Protein AF-A0A0E3NUD3-F1 (afdb_monomer_lite)

Secondary structure (DSSP, 8-state):
---HHHHHHHHHHHHH-SSEEEE-TTSS-EEEEEE-SSEEEEGGGTT--EEETHHHHHHHHHHHHTTTEEE---TTS-BTTSTTSSTTSHHHHHHHHTT-PPTTPBPP--HHHHHHHHHHTTSEE--SSEEEEPPP-------------------------------------TTTHHHHHHHHHHHHHHHHHHHHHHHHHHHHHHHHHHHHHHHHHHHHHHHHHHHHHHHHHHHHHHHHHHHHHHHHHHHHHHHHHHHHHHHHHHHHHHHHHHHHHHHHHHHHHHHHHHHHHHHHHHHHHHHHHHHHHHHHHHHHHHHHHHHHHHHHHHHHHHHHHHHHHHHHHHHHHHHHHHHHHHHHHHHHHHHHHHHHHHHHHHHHHHHHHHHHHHHHHHHHHHHHHHHHHHHHHHHHHHHHHHHHHHHHHHHHHHHHHHHHHHHHHHHHHHHHHHHHHHHHHHHHHHHHHHHHHHHHHHHHHHHHHHHHHHHHHHHHHHHHHHHHHHHHHHHHHHHHHTTTHHHHHHHHHHHHHHHHHHHHHHHHHHHHHHHHHHHHHHHHHHHHHHHHHGGGSSSSSSSSS--------

Radius of gyration: 158.17 Å; chains: 1; bounding box: 233×62×520 Å

Sequence (585 aa):
MEDPVVAKIKKKFFREGNPAQISLMSGKRSFEARAEMDGIHVDNLRNQPFLPWKVFSEAVEVLKANDGQAKKGNAMNAKLGDPNLDLNTVEGHIAHRVYGCKIGDSVTKRITPIACILAWAELCENTRGQLTLCSEEEEEEELQSFETMSEIPEPFSGEEAKEKENLQINSLSLRLTSKDMELEALNKELAGKEEEIKRLDENLAGREAKISSLEEELSSRKEETELLGKQLSQGTEKIKTLEEELIDRKTKLEDLEKITSERDETITAFEEKFAEKDETIKTFEAKLAEKNETITAFEGKLTEKDETITAFEGKLTEKDETITVFEGKLAEKDETIKALEEKIAEKDETVKAFESRIAERARDISSFESELAGKDETIQGFESRIAEKNEEIKGLETRIVEKEEAIKVFETRMQENDSGTQALREELAGKDEEIKTLGEKFSAEENGIEKLEGLVATKEKDLQTLAEQVMAKDREVKKLEEKLTGKDRKLNAVELQFAAREEKVRMLEKKLEGRHEGEQTLTEQLGEKEELIKQLQATLASKEEEVSRLNDENRKYRRQQKMAADGLRQIEEQKTAKKKWWKVW

Structure (mmCIF, N/CA/C/O backbone):
data_AF-A0A0E3NUD3-F1
#
_entry.id   AF-A0A0E3NUD3-F1
#
loop_
_atom_site.group_PDB
_atom_site.id
_atom_site.type_symbol
_atom_site.label_atom_id
_atom_site.label_alt_id
_atom_site.label_comp_id
_atom_site.label_asym_id
_atom_site.label_entity_id
_atom_site.label_seq_id
_atom_site.pdbx_PDB_ins_code
_atom_site.Cartn_x
_atom_site.Cartn_y
_atom_site.Cartn_z
_atom_site.occupancy
_atom_site.B_iso_or_equiv
_atom_site.auth_seq_id
_atom_site.auth_comp_id
_atom_site.auth_asym_id
_atom_site.auth_atom_id
_atom_site.pdbx_PDB_model_num
ATOM 1 N N . MET A 1 1 ? -62.520 -9.577 67.065 1.00 57.69 1 MET A N 1
ATOM 2 C CA . MET A 1 1 ? -63.481 -8.496 66.761 1.00 57.69 1 MET A CA 1
ATOM 3 C C . MET A 1 1 ? -63.036 -7.889 65.441 1.00 57.69 1 MET A C 1
ATOM 5 O O . MET A 1 1 ? -61.832 -7.724 65.287 1.00 57.69 1 MET A O 1
ATOM 9 N N . GLU A 1 2 ? -63.927 -7.682 64.470 1.00 73.56 2 GLU A N 1
ATOM 10 C CA . GLU A 1 2 ? -63.535 -7.036 63.207 1.00 73.56 2 GLU A CA 1
ATOM 11 C C . GLU A 1 2 ? -63.398 -5.522 63.420 1.00 73.56 2 GLU A C 1
ATOM 13 O O . GLU A 1 2 ? -64.131 -4.935 64.214 1.00 73.56 2 GLU A O 1
ATOM 18 N N . ASP A 1 3 ? -62.429 -4.909 62.746 1.00 88.38 3 ASP A N 1
ATOM 19 C CA . ASP A 1 3 ? -62.178 -3.471 62.804 1.00 88.38 3 ASP A CA 1
ATOM 20 C C . ASP A 1 3 ? -63.381 -2.697 62.215 1.00 88.38 3 ASP A C 1
ATOM 22 O O . ASP A 1 3 ? -63.795 -2.995 61.089 1.00 88.38 3 ASP A O 1
ATOM 26 N N . PRO A 1 4 ? -63.955 -1.706 62.930 1.00 90.12 4 PRO A N 1
ATOM 27 C CA . PRO A 1 4 ? -65.146 -0.985 62.477 1.00 90.12 4 PRO A CA 1
ATOM 28 C C . PRO A 1 4 ? -64.924 -0.169 61.191 1.00 90.12 4 PRO A C 1
ATOM 30 O O . PRO A 1 4 ? -65.853 -0.021 60.394 1.00 90.12 4 PRO A O 1
ATOM 33 N N . VAL A 1 5 ? -63.703 0.319 60.946 1.00 93.06 5 VAL A N 1
ATOM 34 C CA . VAL A 1 5 ? -63.321 1.028 59.713 1.00 93.06 5 VAL A CA 1
ATOM 35 C C . VAL A 1 5 ? -63.339 0.051 58.540 1.00 93.06 5 VAL A C 1
ATOM 37 O O . VAL A 1 5 ? -63.976 0.304 57.514 1.00 93.06 5 VAL A O 1
ATOM 40 N N . VAL A 1 6 ? -62.702 -1.110 58.720 1.00 94.19 6 VAL A N 1
ATOM 41 C CA . VAL A 1 6 ? -62.663 -2.191 57.723 1.00 94.19 6 VAL A CA 1
ATOM 42 C C . VAL A 1 6 ? -64.067 -2.732 57.446 1.00 94.19 6 VAL A C 1
ATOM 44 O O . VAL A 1 6 ? -64.436 -2.901 56.283 1.00 94.19 6 VAL A O 1
ATOM 47 N N . ALA A 1 7 ? -64.885 -2.931 58.482 1.00 92.06 7 ALA A N 1
ATOM 48 C CA . ALA A 1 7 ? -66.268 -3.381 58.352 1.00 92.06 7 ALA A CA 1
ATOM 49 C C . ALA A 1 7 ? -67.132 -2.383 57.556 1.00 92.06 7 ALA A C 1
ATOM 51 O O . ALA A 1 7 ? -67.882 -2.800 56.669 1.00 92.06 7 ALA A O 1
ATOM 52 N N . LYS A 1 8 ? -66.998 -1.068 57.802 1.00 93.38 8 LYS A N 1
ATOM 53 C CA . LYS A 1 8 ? -67.714 -0.022 57.043 1.00 93.38 8 LYS A CA 1
ATOM 54 C C . LYS A 1 8 ? -67.298 -0.011 55.564 1.00 93.38 8 LYS A C 1
ATOM 56 O O . LYS A 1 8 ? -68.171 0.015 54.695 1.00 93.38 8 LYS A O 1
ATOM 61 N N . ILE A 1 9 ? -66.003 -0.161 55.260 1.00 95.38 9 ILE A N 1
ATOM 62 C CA . ILE A 1 9 ? -65.506 -0.258 53.873 1.00 95.38 9 ILE A CA 1
ATOM 63 C C . ILE A 1 9 ? -65.981 -1.555 53.190 1.00 95.38 9 ILE A C 1
ATOM 65 O O . ILE A 1 9 ? -66.504 -1.504 52.077 1.00 95.38 9 ILE A O 1
ATOM 69 N N . LYS A 1 10 ? -65.884 -2.721 53.842 1.00 94.75 10 LYS A N 1
ATOM 70 C CA . LYS A 1 10 ? -66.387 -3.996 53.288 1.00 94.75 10 LYS A CA 1
ATOM 71 C C . LYS A 1 10 ? -67.895 -3.952 53.018 1.00 94.75 10 LYS A C 1
ATOM 73 O O . LYS A 1 10 ? -68.338 -4.378 51.952 1.00 94.75 10 LYS A O 1
ATOM 78 N N . LYS A 1 11 ? -68.682 -3.372 53.934 1.00 93.31 11 LYS A N 1
ATOM 79 C CA . LYS A 1 11 ? -70.131 -3.156 53.768 1.00 93.31 11 LYS A CA 1
ATOM 80 C C . LYS A 1 11 ? -70.447 -2.246 52.573 1.00 93.31 11 LYS A C 1
ATOM 82 O O . LYS A 1 11 ? -71.434 -2.482 51.879 1.00 93.31 11 LYS A O 1
ATOM 87 N N . LYS A 1 12 ? -69.595 -1.253 52.294 1.00 93.50 12 LYS A N 1
ATOM 88 C CA . LYS A 1 12 ? -69.691 -0.379 51.116 1.00 93.50 12 LYS A CA 1
ATOM 89 C C . LYS A 1 12 ? -69.444 -1.147 49.806 1.00 93.50 12 LYS A C 1
ATOM 91 O O . LYS A 1 12 ? -70.295 -1.088 48.922 1.00 93.50 12 LYS A O 1
ATOM 96 N N . PHE A 1 13 ? -68.374 -1.946 49.712 1.00 95.88 13 PHE A N 1
ATOM 97 C CA . PHE A 1 13 ? -68.135 -2.842 48.560 1.00 95.88 13 PHE A CA 1
ATOM 98 C C . PHE A 1 13 ? -69.260 -3.870 48.361 1.00 95.88 13 PHE A C 1
ATOM 100 O O . PHE A 1 13 ? -69.668 -4.127 47.233 1.00 95.88 13 PHE A O 1
ATOM 107 N N . PHE A 1 14 ? -69.820 -4.422 49.440 1.00 91.69 14 PHE A N 1
ATOM 108 C CA . PHE A 1 14 ? -70.976 -5.321 49.348 1.00 91.69 14 PHE A CA 1
ATOM 109 C C . PHE A 1 14 ? -72.235 -4.620 48.799 1.00 91.69 14 PHE A C 1
ATOM 111 O O . PHE A 1 14 ? -73.015 -5.238 48.079 1.00 91.69 14 PHE A O 1
ATOM 118 N N . ARG A 1 15 ? -72.433 -3.330 49.115 1.00 91.44 15 ARG A N 1
ATOM 119 C CA . ARG A 1 15 ? -73.596 -2.533 48.682 1.00 91.44 15 ARG A CA 1
ATOM 120 C C . ARG A 1 15 ? -73.487 -2.020 47.242 1.00 91.44 15 ARG A C 1
ATOM 122 O O . ARG A 1 15 ? -74.500 -1.956 46.555 1.00 91.44 15 ARG A O 1
ATOM 129 N N . GLU A 1 16 ? -72.294 -1.610 46.812 1.00 91.56 16 GLU A N 1
ATOM 130 C CA . GLU A 1 16 ? -72.083 -0.884 45.543 1.00 91.56 16 GLU A CA 1
ATOM 131 C C . GLU A 1 16 ? -71.315 -1.685 44.476 1.00 91.56 16 GLU A C 1
ATOM 133 O O . GLU A 1 16 ? -71.239 -1.250 43.328 1.00 91.56 16 GLU A O 1
ATOM 138 N N . GLY A 1 17 ? -70.813 -2.875 44.819 1.00 89.62 17 GLY A N 1
ATOM 139 C CA . GLY A 1 17 ? -70.144 -3.798 43.902 1.00 89.62 17 GLY A CA 1
ATOM 140 C C . GLY A 1 17 ? -68.670 -4.023 44.241 1.00 89.62 17 GLY A C 1
ATOM 141 O O . GLY A 1 17 ? -68.003 -3.178 44.835 1.00 89.62 17 GLY A O 1
ATOM 142 N N . ASN A 1 18 ? -68.156 -5.189 43.849 1.00 93.69 18 ASN A N 1
ATOM 143 C CA . ASN A 1 18 ? -66.747 -5.546 43.972 1.00 93.69 18 ASN A CA 1
ATOM 144 C C . ASN A 1 18 ? -66.288 -6.258 42.680 1.00 93.69 18 ASN A C 1
ATOM 146 O O . ASN A 1 18 ? -66.744 -7.377 42.430 1.00 93.69 18 ASN A O 1
ATOM 150 N N . PRO A 1 19 ? -65.426 -5.646 41.846 1.00 94.69 19 PRO A N 1
ATOM 151 C CA . PRO A 1 19 ? -64.806 -4.333 42.031 1.00 94.69 19 PRO A CA 1
ATOM 152 C C . PRO A 1 19 ? -65.798 -3.155 41.972 1.00 94.69 19 PRO A C 1
ATOM 154 O O . PRO A 1 19 ? -66.868 -3.253 41.373 1.00 94.69 19 PRO A O 1
ATOM 157 N N . ALA A 1 20 ? -65.402 -2.029 42.567 1.00 94.81 20 ALA A N 1
ATOM 158 C CA . ALA A 1 20 ? -66.080 -0.737 42.502 1.00 94.81 20 ALA A CA 1
ATOM 159 C C . ALA A 1 20 ? -65.272 0.266 41.658 1.00 94.81 20 ALA A C 1
ATOM 161 O O . ALA A 1 20 ? -64.044 0.199 41.593 1.00 94.81 20 ALA A O 1
ATOM 162 N N . GLN A 1 21 ? -65.954 1.239 41.050 1.00 95.50 21 GLN A N 1
ATOM 163 C CA . GLN A 1 21 ? -65.328 2.377 40.367 1.00 95.50 21 GLN A CA 1
ATOM 164 C C . GLN A 1 21 ? -65.380 3.614 41.268 1.00 95.50 21 GLN A C 1
ATOM 166 O O . GLN A 1 21 ? -66.449 4.179 41.493 1.00 95.50 21 GLN A O 1
ATOM 171 N N . ILE A 1 22 ? -64.225 4.035 41.787 1.00 95.00 22 ILE A N 1
ATOM 172 C CA . ILE A 1 22 ? -64.128 5.111 42.782 1.00 95.00 22 ILE A CA 1
ATOM 173 C C . ILE A 1 22 ? -63.621 6.393 42.117 1.00 95.00 22 ILE A C 1
ATOM 175 O O . ILE A 1 22 ? -62.547 6.423 41.517 1.00 95.00 22 ILE A O 1
ATOM 179 N N . SER A 1 23 ? -64.391 7.474 42.230 1.00 91.62 23 SER A N 1
ATOM 180 C CA . SER A 1 23 ? -64.040 8.786 41.675 1.00 91.62 23 SER A CA 1
ATOM 181 C C . SER A 1 23 ? -62.886 9.456 42.427 1.00 91.62 23 SER A C 1
ATOM 183 O O . SER A 1 23 ? -62.874 9.532 43.654 1.00 91.62 23 SER A O 1
ATOM 185 N N . LEU A 1 24 ? -61.942 10.033 41.680 1.00 89.94 24 LEU A N 1
ATOM 186 C CA . LEU A 1 24 ? -60.956 10.978 42.211 1.00 89.94 24 LEU A CA 1
ATOM 187 C C . LEU A 1 24 ? -61.626 12.331 42.515 1.00 89.94 24 LEU A C 1
ATOM 189 O O . LEU A 1 24 ? -62.603 12.692 41.861 1.00 89.94 24 LEU A O 1
ATOM 193 N N . MET A 1 25 ? -61.050 13.127 43.431 1.00 80.00 25 MET A N 1
ATOM 194 C CA . MET A 1 25 ? -61.610 14.405 43.939 1.00 80.00 25 MET A CA 1
ATOM 195 C C . MET A 1 25 ? -62.167 15.389 42.886 1.00 80.00 25 MET A C 1
ATOM 197 O O . MET A 1 25 ? -62.992 16.228 43.222 1.00 80.00 25 MET A O 1
ATOM 201 N N . SER A 1 26 ? -61.711 15.349 41.629 1.00 72.69 26 SER A N 1
ATOM 202 C CA . SER A 1 26 ? -62.201 16.245 40.568 1.00 72.69 26 SER A CA 1
ATOM 203 C C . SER A 1 26 ? -63.418 15.719 39.793 1.00 72.69 26 SER A C 1
ATOM 205 O O . SER A 1 26 ? -63.821 16.358 38.820 1.00 72.69 26 SER A O 1
ATOM 207 N N . GLY A 1 27 ? -63.956 14.544 40.142 1.00 72.50 27 GLY A N 1
ATOM 208 C CA . GLY A 1 27 ? -65.127 13.900 39.523 1.00 72.50 27 GLY A CA 1
ATOM 209 C C . GLY A 1 27 ? -64.941 13.406 38.078 1.00 72.50 27 GLY A C 1
ATOM 210 O O . GLY A 1 27 ? -65.693 12.561 37.612 1.00 72.50 27 GLY A O 1
ATOM 211 N N . LYS A 1 28 ? -63.924 13.897 37.358 1.00 78.12 28 LYS A N 1
ATOM 212 C CA . LYS A 1 28 ? -63.705 13.641 35.919 1.00 78.12 28 LYS A CA 1
ATOM 213 C C . LYS A 1 28 ? -62.924 12.360 35.595 1.00 78.12 28 LYS A C 1
ATOM 215 O O . LYS A 1 28 ? -62.672 12.096 34.423 1.00 78.12 28 LYS A O 1
ATOM 220 N N . ARG A 1 29 ? -62.467 11.615 36.606 1.00 89.06 29 ARG A N 1
ATOM 221 C CA . ARG A 1 29 ? -61.714 10.355 36.471 1.00 89.06 29 ARG A CA 1
ATOM 222 C C . ARG A 1 29 ? -61.982 9.466 37.682 1.00 89.06 29 ARG A C 1
ATOM 224 O O . ARG A 1 29 ? -61.936 9.969 38.805 1.00 89.06 29 ARG A O 1
ATOM 231 N N . SER A 1 30 ? -62.180 8.177 37.451 1.00 93.62 30 SER A N 1
ATOM 232 C CA . SER A 1 30 ? -62.245 7.133 38.476 1.00 93.62 30 SER A CA 1
ATOM 233 C C . SER A 1 30 ? -61.013 6.219 38.428 1.00 93.62 30 SER A C 1
ATOM 235 O O . SER A 1 30 ? -60.127 6.408 37.590 1.00 93.62 30 SER A O 1
ATOM 237 N N . PHE A 1 31 ? -60.956 5.263 39.351 1.00 95.25 31 PHE A N 1
ATOM 238 C CA . PHE A 1 31 ? -60.055 4.112 39.357 1.00 95.25 31 PHE A CA 1
ATOM 239 C C . PHE A 1 31 ? -60.839 2.861 39.780 1.00 95.25 31 PHE A C 1
ATOM 241 O O . PHE A 1 31 ? -61.774 2.971 40.582 1.00 95.25 31 PHE A O 1
ATOM 248 N N . GLU A 1 32 ? -60.473 1.682 39.272 1.00 96.25 32 GLU A N 1
ATOM 249 C CA . GLU A 1 32 ? -61.000 0.423 39.805 1.00 96.25 32 GLU A CA 1
ATOM 250 C C . GLU A 1 32 ? -60.391 0.141 41.184 1.00 96.25 32 GLU A C 1
ATOM 252 O O . GLU A 1 32 ? -59.176 0.255 41.378 1.00 96.25 32 GLU A O 1
ATOM 257 N N . ALA A 1 33 ? -61.243 -0.254 42.130 1.00 96.81 33 ALA A N 1
ATOM 258 C CA . ALA A 1 33 ? -60.866 -0.780 43.432 1.00 96.81 33 ALA A CA 1
ATOM 259 C C . ALA A 1 33 ? -61.546 -2.136 43.667 1.00 96.81 33 ALA A C 1
ATOM 261 O O . ALA A 1 33 ? -62.741 -2.286 43.420 1.00 96.81 33 ALA A O 1
ATOM 262 N N . ARG A 1 34 ? -60.801 -3.119 44.170 1.00 97.19 34 ARG A N 1
ATOM 263 C CA . ARG A 1 34 ? -61.256 -4.495 44.401 1.00 97.19 34 ARG A CA 1
ATOM 264 C C . ARG A 1 34 ? -60.914 -4.916 45.822 1.00 97.19 34 ARG A C 1
ATOM 266 O O . ARG A 1 34 ? -59.741 -4.940 46.176 1.00 97.19 34 ARG A O 1
ATOM 273 N N . ALA A 1 35 ? -61.923 -5.216 46.630 1.00 96.25 35 ALA A N 1
ATOM 274 C CA . ALA A 1 35 ? -61.739 -5.682 47.999 1.00 96.25 35 ALA A CA 1
ATOM 275 C C . ALA A 1 35 ? -61.495 -7.194 48.030 1.00 96.25 35 ALA A C 1
ATOM 277 O O . ALA A 1 35 ? -62.265 -7.962 47.450 1.00 96.25 35 ALA A O 1
ATOM 278 N N . GLU A 1 36 ? -60.452 -7.615 48.737 1.00 95.94 36 GLU A N 1
ATOM 279 C CA . GLU A 1 36 ? -60.062 -9.016 48.905 1.00 95.94 36 GLU A CA 1
ATOM 280 C C . GLU A 1 36 ? -59.886 -9.344 50.403 1.00 95.94 36 GLU A C 1
ATOM 282 O O . GLU A 1 36 ? -60.276 -8.569 51.285 1.00 95.94 36 GLU A O 1
ATOM 287 N N . MET A 1 37 ? -59.392 -10.540 50.728 1.00 92.50 37 MET A N 1
ATOM 288 C CA . MET A 1 37 ? -59.372 -11.042 52.111 1.00 92.50 37 MET A CA 1
ATOM 289 C C . MET A 1 37 ? -58.476 -10.204 53.042 1.00 92.50 37 MET A C 1
ATOM 291 O O . MET A 1 37 ? -58.808 -9.999 54.210 1.00 92.50 37 MET A O 1
ATOM 295 N N . ASP A 1 38 ? -57.369 -9.696 52.510 1.00 93.44 38 ASP A N 1
ATOM 296 C CA . ASP A 1 38 ? -56.238 -9.072 53.204 1.00 93.44 38 ASP A CA 1
ATOM 297 C C . ASP A 1 38 ? -56.089 -7.559 52.935 1.00 93.44 38 ASP A C 1
ATOM 299 O O . ASP A 1 38 ? -55.482 -6.842 53.740 1.00 93.44 38 ASP A O 1
ATOM 303 N N . GLY A 1 39 ? -56.699 -7.042 51.866 1.00 96.00 39 GLY A N 1
ATOM 304 C CA . GLY A 1 39 ? -56.738 -5.612 51.569 1.00 96.00 39 GLY A CA 1
ATOM 305 C C . GLY A 1 39 ? -57.593 -5.241 50.359 1.00 96.00 39 GLY A C 1
ATOM 306 O O . GLY A 1 39 ? -58.588 -5.892 50.047 1.00 96.00 39 GLY A O 1
ATOM 307 N N . ILE A 1 40 ? -57.199 -4.161 49.682 1.00 97.38 40 ILE A N 1
ATOM 308 C CA . ILE A 1 40 ? -57.825 -3.653 48.458 1.00 97.38 40 ILE A CA 1
ATOM 309 C C . ILE A 1 40 ? -56.765 -3.527 47.359 1.00 97.38 40 ILE A C 1
ATOM 311 O O . ILE A 1 40 ? -55.733 -2.884 47.558 1.00 97.38 40 ILE A O 1
ATOM 315 N N . HIS A 1 41 ? -57.040 -4.080 46.180 1.00 97.38 41 HIS A N 1
ATOM 316 C CA . HIS A 1 41 ? -56.279 -3.822 44.956 1.00 97.38 41 HIS A CA 1
ATOM 317 C C . HIS A 1 41 ? -56.848 -2.608 44.206 1.00 97.38 41 HIS A C 1
ATOM 319 O O . HIS A 1 41 ? -58.061 -2.500 44.041 1.00 97.38 41 HIS A O 1
ATOM 325 N N . VAL A 1 42 ? -55.986 -1.704 43.728 1.00 96.38 42 VAL A N 1
ATOM 326 C CA . VAL A 1 42 ? -56.357 -0.511 42.944 1.00 96.38 42 VAL A CA 1
ATOM 327 C C . VAL A 1 42 ? -55.487 -0.342 41.697 1.00 96.38 42 VAL A C 1
ATOM 329 O O . VAL A 1 42 ? -54.270 -0.524 41.750 1.00 96.38 42 VAL A O 1
ATOM 332 N N . ASP A 1 43 ? -56.085 0.059 40.571 1.00 94.81 43 ASP A N 1
ATOM 333 C CA . ASP A 1 43 ? -55.356 0.175 39.294 1.00 94.81 43 ASP A CA 1
ATOM 334 C C . ASP A 1 43 ? -54.340 1.344 39.253 1.00 94.81 43 ASP A C 1
ATOM 336 O O . ASP A 1 43 ? -53.264 1.231 38.653 1.00 94.81 43 ASP A O 1
ATOM 340 N N . ASN A 1 44 ? -54.624 2.461 39.935 1.00 91.38 44 ASN A N 1
ATOM 341 C CA . ASN A 1 44 ? -53.874 3.705 39.724 1.00 91.38 44 ASN A CA 1
ATOM 342 C C . ASN A 1 44 ? -52.452 3.714 40.321 1.00 91.38 44 ASN A C 1
ATOM 344 O O . ASN A 1 44 ? -51.639 4.557 39.934 1.00 91.38 44 ASN A O 1
ATOM 348 N N . LEU A 1 45 ? -52.118 2.749 41.189 1.00 89.31 45 LEU A N 1
ATOM 349 C CA . LEU A 1 45 ? -50.785 2.603 41.797 1.00 89.31 45 LEU A CA 1
ATOM 350 C C . LEU A 1 45 ? -49.784 1.806 40.937 1.00 89.31 45 LEU A C 1
ATOM 352 O O . LEU A 1 45 ? -48.633 1.627 41.345 1.00 89.31 45 LEU A O 1
ATOM 356 N N . ARG A 1 46 ? -50.183 1.363 39.734 1.00 82.44 46 ARG A N 1
ATOM 357 C CA . ARG A 1 46 ? -49.338 0.668 38.742 1.00 82.44 46 ARG A CA 1
ATOM 358 C C . ARG A 1 46 ? -48.593 -0.550 39.307 1.00 82.44 46 ARG A C 1
ATOM 360 O O . ARG A 1 46 ? -49.146 -1.639 39.358 1.00 82.44 46 ARG A O 1
ATOM 367 N N . ASN A 1 47 ? -47.335 -0.369 39.711 1.00 83.06 47 ASN A N 1
ATOM 368 C CA . ASN A 1 47 ? -46.416 -1.443 40.089 1.00 83.06 47 ASN A CA 1
ATOM 369 C C . ASN A 1 47 ? -46.661 -1.966 41.516 1.00 83.06 47 ASN A C 1
ATOM 371 O O . ASN A 1 47 ? -46.076 -2.974 41.899 1.00 83.06 47 ASN A O 1
ATOM 375 N N . GLN A 1 48 ? -47.475 -1.272 42.321 1.00 88.25 48 GLN A N 1
ATOM 376 C CA . GLN A 1 48 ? -47.811 -1.662 43.695 1.00 88.25 48 GLN A CA 1
ATOM 377 C C . GLN A 1 48 ? -49.314 -1.440 43.962 1.00 88.25 48 GLN A C 1
ATOM 379 O O . GLN A 1 48 ? -49.672 -0.537 44.717 1.00 88.25 48 GLN A O 1
ATOM 384 N N . PRO A 1 49 ? -50.206 -2.229 43.330 1.00 93.56 49 PRO A N 1
ATOM 385 C CA . PRO A 1 49 ? -51.655 -2.015 43.377 1.00 93.56 49 PRO A CA 1
ATOM 386 C C . PRO A 1 49 ? -52.302 -2.309 44.739 1.00 93.56 49 PRO A C 1
ATOM 388 O O . PRO A 1 49 ? -53.461 -1.968 44.930 1.00 93.56 49 PRO A O 1
ATOM 391 N N . PHE A 1 50 ? -51.604 -2.962 45.670 1.00 96.69 50 PHE A N 1
ATOM 392 C CA . PHE A 1 50 ? -52.196 -3.499 46.897 1.00 96.69 50 PHE A CA 1
ATOM 393 C C . PHE A 1 50 ? -52.111 -2.548 48.105 1.00 96.69 50 PHE A C 1
ATOM 395 O O . PHE A 1 50 ? -51.045 -2.018 48.435 1.00 96.69 50 PHE A O 1
ATOM 402 N N . LEU A 1 51 ? -53.238 -2.392 48.802 1.00 96.56 51 LEU A N 1
ATOM 403 C CA . LEU A 1 51 ? -53.408 -1.632 50.040 1.00 96.56 51 LEU A CA 1
ATOM 404 C C . LEU A 1 51 ? -53.970 -2.564 51.137 1.00 96.56 51 LEU A C 1
ATOM 406 O O . LEU A 1 51 ? -55.176 -2.817 51.133 1.00 96.56 51 LEU A O 1
ATOM 410 N N . PRO A 1 52 ? -53.145 -3.076 52.075 1.00 97.19 52 PRO A N 1
ATOM 411 C CA . PRO A 1 52 ? -53.611 -3.915 53.186 1.00 97.19 52 PRO A CA 1
ATOM 412 C C . PRO A 1 52 ? -54.725 -3.247 54.003 1.00 97.19 52 PRO A C 1
ATOM 414 O O . PRO A 1 52 ? -54.698 -2.030 54.181 1.00 97.19 52 PRO A O 1
ATOM 417 N N . TRP A 1 53 ? -55.643 -4.018 54.599 1.00 96.56 53 TRP A N 1
ATOM 418 C CA . TRP A 1 53 ? -56.745 -3.458 55.406 1.00 96.56 53 TRP A CA 1
ATOM 419 C C . TRP A 1 53 ? -56.274 -2.477 56.500 1.00 96.56 53 TRP A C 1
ATOM 421 O O . TRP A 1 53 ? -56.889 -1.426 56.681 1.00 96.56 53 TRP A O 1
ATOM 431 N N . LYS A 1 54 ? -55.121 -2.755 57.134 1.00 95.94 54 LYS A N 1
ATOM 432 C CA . LYS A 1 54 ? -54.486 -1.903 58.162 1.00 95.94 54 LYS A CA 1
ATOM 433 C C . LYS A 1 54 ? -54.210 -0.460 57.698 1.00 95.94 54 LYS A C 1
ATOM 435 O O . LYS A 1 54 ? -54.153 0.449 58.523 1.00 95.94 54 LYS A O 1
ATOM 440 N N . VAL A 1 55 ? -54.051 -0.231 56.389 1.00 97.06 55 VAL A N 1
ATOM 441 C CA . VAL A 1 55 ? -53.864 1.110 55.803 1.00 97.06 55 VAL A CA 1
ATOM 442 C C . VAL A 1 55 ? -55.021 2.037 56.166 1.00 97.06 55 VAL A C 1
ATOM 444 O O . VAL A 1 55 ? -54.792 3.201 56.476 1.00 97.06 55 VAL A O 1
ATOM 447 N N . PHE A 1 56 ? -56.252 1.527 56.145 1.00 96.75 56 PHE A N 1
ATOM 448 C CA . PHE A 1 56 ? -57.454 2.321 56.392 1.00 96.75 56 PHE A CA 1
ATOM 449 C C . PHE A 1 56 ? -57.696 2.532 57.888 1.00 96.75 56 PHE A C 1
ATOM 451 O O . PHE A 1 56 ? -58.082 3.628 58.286 1.00 96.75 56 PHE A O 1
ATOM 458 N N . SER A 1 57 ? -57.380 1.527 58.710 1.00 95.44 57 SER A N 1
ATOM 459 C CA . SER A 1 57 ? -57.359 1.615 60.174 1.00 95.44 57 SER A CA 1
ATOM 460 C C . SER A 1 57 ? -56.440 2.742 60.650 1.00 95.44 57 SER A C 1
ATOM 462 O O . SER A 1 57 ? -56.901 3.712 61.246 1.00 95.44 57 SER A O 1
ATOM 464 N N . GLU A 1 58 ? -55.149 2.678 60.300 1.00 96.12 58 GLU A N 1
ATOM 465 C CA . GLU A 1 58 ? -54.148 3.656 60.749 1.00 96.12 58 GLU A CA 1
ATOM 466 C C . GLU A 1 58 ? -54.381 5.046 60.119 1.00 96.12 58 GLU A C 1
ATOM 468 O O . GLU A 1 58 ? -54.050 6.056 60.735 1.00 96.12 58 GLU A O 1
ATOM 473 N N . ALA A 1 59 ? -55.020 5.130 58.940 1.00 95.25 59 ALA A N 1
ATOM 474 C CA . ALA A 1 59 ? -55.473 6.400 58.359 1.00 95.25 59 ALA A CA 1
ATOM 475 C C . ALA A 1 59 ? -56.576 7.087 59.184 1.00 95.25 59 ALA A C 1
ATOM 477 O O . ALA A 1 59 ? -56.612 8.314 59.258 1.00 95.25 59 ALA A O 1
ATOM 478 N N . VAL A 1 60 ? -57.475 6.313 59.802 1.00 94.62 60 VAL A N 1
ATOM 479 C CA . VAL A 1 60 ? -58.509 6.839 60.708 1.00 94.62 60 VAL A CA 1
ATOM 480 C C . VAL A 1 60 ? -57.943 7.084 62.110 1.00 94.62 60 VAL A C 1
ATOM 482 O O . VAL A 1 60 ? -58.346 8.051 62.752 1.00 94.62 60 VAL A O 1
ATOM 485 N N . GLU A 1 61 ? -56.972 6.293 62.576 1.00 94.38 61 GLU A N 1
ATOM 486 C CA . GLU A 1 61 ? -56.271 6.553 63.845 1.00 94.38 61 GLU A CA 1
ATOM 487 C C . GLU A 1 61 ? -55.504 7.882 63.821 1.00 94.38 61 GLU A C 1
ATOM 489 O O . GLU A 1 61 ? -55.689 8.689 64.729 1.00 94.38 61 GLU A O 1
ATOM 494 N N . VAL A 1 62 ? -54.718 8.171 62.773 1.00 94.44 62 VAL A N 1
ATOM 495 C CA . VAL A 1 62 ? -54.017 9.469 62.661 1.00 94.44 62 VAL A CA 1
ATOM 496 C C . VAL A 1 62 ? -54.983 10.643 62.490 1.00 94.44 62 VAL A C 1
ATOM 498 O O . VAL A 1 62 ? -54.682 11.748 62.931 1.00 94.44 62 VAL A O 1
ATOM 501 N N . LEU A 1 63 ? -56.172 10.423 61.921 1.00 93.62 63 LEU A N 1
ATOM 502 C CA . LEU A 1 63 ? -57.224 11.438 61.927 1.00 93.62 63 LEU A CA 1
ATOM 503 C C . LEU A 1 63 ? -57.766 11.680 63.342 1.00 93.62 63 LEU A C 1
ATOM 505 O O . LEU A 1 63 ? -57.833 12.828 63.770 1.00 93.62 63 LEU A O 1
ATOM 509 N N . LYS A 1 64 ? -58.086 10.623 64.098 1.00 92.62 64 LYS A N 1
ATOM 510 C CA . LYS A 1 64 ? -58.542 10.735 65.497 1.00 92.62 64 LYS A CA 1
ATOM 511 C C . LYS A 1 64 ? -57.489 11.355 66.422 1.00 92.62 64 LYS A C 1
ATOM 513 O O . LYS A 1 64 ? -57.855 12.088 67.330 1.00 92.62 64 LYS A O 1
ATOM 518 N N . ALA A 1 65 ? -56.206 11.088 66.182 1.00 92.06 65 ALA A N 1
ATOM 519 C CA . ALA A 1 65 ? -55.093 11.636 66.960 1.00 92.06 65 ALA A CA 1
ATOM 520 C C . ALA A 1 65 ? -54.811 13.129 66.691 1.00 92.06 65 ALA A C 1
ATOM 522 O O . ALA A 1 65 ? -54.124 13.759 67.489 1.00 92.06 65 ALA A O 1
ATOM 523 N N . ASN A 1 66 ? -55.325 13.687 65.589 1.00 91.69 66 ASN A N 1
ATOM 524 C CA . ASN A 1 66 ? -55.186 15.098 65.215 1.00 91.69 66 ASN A CA 1
ATOM 525 C C . ASN A 1 66 ? -56.563 15.796 65.208 1.00 91.69 66 ASN A C 1
ATOM 527 O O . ASN A 1 66 ? -56.967 16.374 64.202 1.00 91.69 66 ASN A O 1
ATOM 531 N N . ASP A 1 67 ? -57.327 15.675 66.299 1.00 90.12 67 ASP A N 1
ATOM 532 C CA . ASP A 1 67 ? -58.635 16.332 66.495 1.00 90.12 67 ASP A CA 1
ATOM 533 C C . ASP A 1 67 ? -59.642 16.115 65.340 1.00 90.12 67 ASP A C 1
ATOM 535 O O . ASP A 1 67 ? -60.444 16.977 64.982 1.00 90.12 67 ASP A O 1
ATOM 539 N N . GLY A 1 68 ? -59.580 14.935 64.715 1.00 89.12 68 GLY A N 1
ATOM 540 C CA . GLY A 1 68 ? -60.417 14.541 63.584 1.00 89.12 68 GLY A CA 1
ATOM 541 C C . GLY A 1 68 ? -59.921 14.994 62.206 1.00 89.12 68 GLY A C 1
ATOM 542 O O . GLY A 1 68 ? -60.568 14.649 61.215 1.00 89.12 68 GLY A O 1
ATOM 543 N N . GLN A 1 69 ? -58.805 15.728 62.092 1.00 93.06 69 GLN A N 1
ATOM 544 C CA . GLN A 1 69 ? -58.327 16.285 60.818 1.00 93.06 69 GLN A CA 1
ATOM 545 C C . GLN A 1 69 ? -56.815 16.143 60.601 1.00 93.06 69 GLN A C 1
ATOM 547 O O . GLN A 1 69 ? -56.003 16.584 61.404 1.00 93.06 69 GLN A O 1
ATOM 552 N N . ALA A 1 70 ? -56.405 15.634 59.437 1.00 95.12 70 ALA A N 1
ATOM 553 C CA . ALA A 1 70 ? -54.992 15.418 59.123 1.00 95.12 70 ALA A CA 1
ATOM 554 C C . ALA A 1 70 ? -54.650 15.835 57.689 1.00 95.12 70 ALA A C 1
ATOM 556 O O . ALA A 1 70 ? -55.395 15.583 56.734 1.00 95.12 70 ALA A O 1
ATOM 557 N N . LYS A 1 71 ? -53.479 16.459 57.512 1.00 95.12 71 LYS A N 1
ATOM 558 C CA . LYS A 1 71 ? -52.914 16.725 56.181 1.00 95.12 71 LYS A CA 1
ATOM 559 C C . LYS A 1 71 ? -52.678 15.396 55.466 1.00 95.12 71 LYS A C 1
ATOM 561 O O . LYS A 1 71 ? -52.173 14.447 56.054 1.00 95.12 71 LYS A O 1
ATOM 566 N N . LYS A 1 72 ? -52.939 15.348 54.162 1.00 94.75 72 LYS A N 1
ATOM 567 C CA . LYS A 1 72 ? -52.712 14.146 53.343 1.00 94.75 72 LYS A CA 1
ATOM 568 C C . LYS A 1 72 ? -51.255 13.688 53.326 1.00 94.75 72 LYS A C 1
ATOM 570 O O . LYS A 1 72 ? -51.008 12.491 53.328 1.00 94.75 72 LYS A O 1
ATOM 575 N N . GLY A 1 73 ? -50.313 14.625 53.351 1.00 91.44 73 GLY A N 1
ATOM 576 C CA . GLY A 1 73 ? -48.907 14.355 53.056 1.00 91.44 73 GLY A CA 1
ATOM 577 C C . GLY A 1 73 ? -48.609 14.478 51.559 1.00 91.44 73 GLY A C 1
ATOM 578 O O . GLY A 1 73 ? -49.525 14.543 50.733 1.00 91.44 73 GLY A O 1
ATOM 579 N N . ASN A 1 74 ? -47.328 14.591 51.211 1.00 91.69 74 ASN A N 1
ATOM 580 C CA . ASN A 1 74 ? -46.872 14.737 49.830 1.00 91.69 74 ASN A CA 1
ATOM 581 C C . ASN A 1 74 ? -45.519 14.048 49.588 1.00 91.69 74 ASN A C 1
ATOM 583 O O . ASN A 1 74 ? -44.479 14.707 49.514 1.00 91.69 74 ASN A O 1
ATOM 587 N N . ALA A 1 75 ? -45.536 12.733 49.361 1.00 89.25 75 ALA A N 1
ATOM 588 C CA . ALA A 1 75 ? -44.358 11.938 49.001 1.00 89.25 75 ALA A CA 1
ATOM 589 C C . ALA A 1 75 ? -43.766 12.229 47.597 1.00 89.25 75 ALA A C 1
ATOM 591 O O . ALA A 1 75 ? -43.129 11.367 46.991 1.00 89.25 75 ALA A O 1
ATOM 592 N N . MET A 1 76 ? -43.994 13.414 47.012 1.00 85.81 76 MET A N 1
ATOM 593 C CA . MET A 1 76 ? -43.416 13.791 45.716 1.00 85.81 76 MET A CA 1
ATOM 594 C C . MET A 1 76 ? -42.018 14.383 45.810 1.00 85.81 76 MET A C 1
ATOM 596 O O . MET A 1 76 ? -41.155 13.949 45.053 1.00 85.81 76 MET A O 1
ATOM 600 N N . ASN A 1 77 ? -41.821 15.333 46.724 1.00 77.69 77 ASN A N 1
ATOM 601 C CA . ASN A 1 77 ? -40.599 16.134 46.852 1.00 77.69 77 ASN A CA 1
ATOM 602 C C . ASN A 1 77 ? -40.124 16.191 48.319 1.00 77.69 77 ASN A C 1
ATOM 604 O O . ASN A 1 77 ? -39.539 17.187 48.734 1.00 77.69 77 ASN A O 1
ATOM 608 N N . ALA A 1 78 ? -40.461 15.172 49.113 1.00 89.50 78 ALA A N 1
ATOM 609 C CA . ALA A 1 78 ? -40.248 15.127 50.556 1.00 89.50 78 ALA A CA 1
ATOM 610 C C . ALA A 1 78 ? -39.898 13.704 51.018 1.00 89.50 78 ALA A C 1
ATOM 612 O O . ALA A 1 78 ? -40.366 12.719 50.437 1.00 89.50 78 ALA A O 1
ATOM 613 N N . LYS A 1 79 ? -39.091 13.621 52.075 1.00 95.19 79 LYS A N 1
ATOM 614 C CA . LYS A 1 79 ? -38.780 12.418 52.852 1.00 95.19 79 LYS A CA 1
ATOM 615 C C . LYS A 1 79 ? -39.666 12.360 54.098 1.00 95.19 79 LYS A C 1
ATOM 617 O O . LYS A 1 79 ? -40.216 13.370 54.537 1.00 95.19 79 LYS A O 1
ATOM 622 N N . LEU A 1 80 ? -39.819 11.168 54.669 1.00 95.12 80 LEU A N 1
ATOM 623 C CA . LEU A 1 80 ? -40.605 10.970 55.886 1.00 95.12 80 LEU A CA 1
ATOM 624 C C . LEU A 1 80 ? -40.022 11.811 57.034 1.00 95.12 80 LEU A C 1
ATOM 626 O O . LEU A 1 80 ? -38.850 11.657 57.372 1.00 95.12 80 LEU A O 1
ATOM 630 N N . GLY A 1 81 ? -40.831 12.696 57.620 1.00 91.75 81 GLY A N 1
ATOM 631 C CA . GLY A 1 81 ? -40.410 13.658 58.647 1.00 91.75 81 GLY A CA 1
ATOM 632 C C . GLY A 1 81 ? -40.237 15.106 58.164 1.00 91.75 81 GLY A C 1
ATOM 633 O O . GLY A 1 81 ? -40.134 15.995 59.005 1.00 91.75 81 GLY A O 1
ATOM 634 N N . ASP A 1 82 ? -40.257 15.377 56.854 1.00 94.88 82 ASP A N 1
ATOM 635 C CA . ASP A 1 82 ? -40.304 16.757 56.342 1.00 94.88 82 ASP A CA 1
ATOM 636 C C . ASP A 1 82 ? -41.659 17.429 56.679 1.00 94.88 82 ASP A C 1
ATOM 638 O O . ASP A 1 82 ? -42.672 16.734 56.725 1.00 94.88 82 ASP A O 1
ATOM 642 N N . PRO A 1 83 ? -41.773 18.773 56.788 1.00 92.19 83 PRO A N 1
ATOM 643 C CA . PRO A 1 83 ? -43.010 19.473 57.212 1.00 92.19 83 PRO A CA 1
ATOM 644 C C . PRO A 1 83 ? -44.270 19.322 56.325 1.00 92.19 83 PRO A C 1
ATOM 646 O O . PRO A 1 83 ? -45.307 19.942 56.585 1.00 92.19 83 PRO A O 1
ATOM 649 N N . ASN A 1 84 ? -44.177 18.556 55.234 1.00 90.62 84 ASN A N 1
ATOM 650 C CA . ASN A 1 84 ? -45.289 18.179 54.352 1.00 90.62 84 ASN A CA 1
ATOM 651 C C . ASN A 1 84 ? -45.444 16.649 54.208 1.00 90.62 84 ASN A C 1
ATOM 653 O O . ASN A 1 84 ? -46.213 16.192 53.363 1.00 90.62 84 ASN A O 1
ATOM 657 N N . LEU A 1 85 ? -44.706 15.867 55.000 1.00 95.25 85 LEU A N 1
ATOM 658 C CA . LEU A 1 85 ? -44.725 14.403 55.062 1.00 95.25 85 LEU A CA 1
ATOM 659 C C . LEU A 1 85 ? -44.246 13.919 56.450 1.00 95.25 85 LEU A C 1
ATOM 661 O O . LEU A 1 85 ? -43.506 12.945 56.574 1.00 95.25 85 LEU A O 1
ATOM 665 N N . ASP A 1 86 ? -44.620 14.641 57.504 1.00 94.69 86 ASP A N 1
ATOM 666 C CA . ASP A 1 86 ? -44.340 14.268 58.889 1.00 94.69 86 ASP A CA 1
ATOM 667 C C . ASP A 1 86 ? -45.282 13.145 59.372 1.00 94.69 86 ASP A C 1
ATOM 669 O O . ASP A 1 86 ? -46.194 12.716 58.654 1.00 94.69 86 ASP A O 1
ATOM 673 N N . LEU A 1 87 ? -45.057 12.652 60.593 1.00 94.44 87 LEU A N 1
ATOM 674 C CA . LEU A 1 87 ? -45.847 11.568 61.193 1.00 94.44 87 LEU A CA 1
ATOM 675 C C . LEU A 1 87 ? -47.295 11.967 61.538 1.00 94.44 87 LEU A C 1
ATOM 677 O O . LEU A 1 87 ? -48.098 11.084 61.809 1.00 94.44 87 LEU A O 1
ATOM 681 N N . ASN A 1 88 ? -47.649 13.254 61.476 1.00 94.00 88 ASN A N 1
ATOM 682 C CA . ASN A 1 88 ? -49.025 13.732 61.634 1.00 94.00 88 ASN A CA 1
ATOM 683 C C . ASN A 1 88 ? -49.739 13.852 60.271 1.00 94.00 88 ASN A C 1
ATOM 685 O O . ASN A 1 88 ? -50.944 14.104 60.207 1.00 94.00 88 ASN A O 1
ATOM 689 N N . THR A 1 89 ? -49.020 13.661 59.157 1.00 96.25 89 THR A N 1
ATOM 690 C CA . THR A 1 89 ? -49.631 13.496 57.834 1.00 96.25 89 THR A CA 1
ATOM 691 C C . THR A 1 89 ? -50.102 12.061 57.613 1.00 96.25 89 THR A C 1
ATOM 693 O O . THR A 1 89 ? -49.434 11.108 58.008 1.00 96.25 89 THR A O 1
ATOM 696 N N . VAL A 1 90 ? -51.223 11.890 56.909 1.00 95.38 90 VAL A N 1
ATOM 697 C CA . VAL A 1 90 ? -51.815 10.569 56.638 1.00 95.38 90 VAL A CA 1
ATOM 698 C C . VAL A 1 90 ? -50.846 9.666 55.859 1.00 95.38 90 VAL A C 1
ATOM 700 O O . VAL A 1 90 ? -50.637 8.517 56.239 1.00 95.38 90 VAL A O 1
ATOM 703 N N . GLU A 1 91 ? -50.197 10.175 54.805 1.00 95.12 91 GLU A N 1
ATOM 704 C CA . GLU A 1 91 ? -49.203 9.412 54.033 1.00 95.12 91 GLU A CA 1
ATOM 705 C C . GLU A 1 91 ? -47.945 9.084 54.855 1.00 95.12 91 GLU A C 1
ATOM 707 O O . GLU A 1 91 ? -47.412 7.983 54.722 1.00 95.12 91 GLU A O 1
ATOM 712 N N . GLY A 1 92 ? -47.498 9.989 55.736 1.00 95.56 92 GLY A N 1
ATOM 713 C CA . GLY A 1 92 ? -46.332 9.777 56.598 1.00 95.56 92 GLY A CA 1
ATOM 714 C C . GLY A 1 92 ? -46.578 8.762 57.718 1.00 95.56 92 GLY A C 1
ATOM 715 O O . GLY A 1 92 ? -45.796 7.823 57.881 1.00 95.56 92 GLY A O 1
ATOM 716 N N . HIS A 1 93 ? -47.699 8.882 58.436 1.00 96.31 93 HIS A N 1
ATOM 717 C CA . HIS A 1 93 ? -48.115 7.925 59.470 1.00 96.31 93 HIS A CA 1
ATOM 718 C C . HIS A 1 93 ? -48.250 6.511 58.904 1.00 96.31 93 HIS A C 1
ATOM 720 O O . HIS A 1 93 ? -47.661 5.570 59.432 1.00 96.31 93 HIS A O 1
ATOM 726 N N . ILE A 1 94 ? -48.949 6.358 57.773 1.00 96.88 94 ILE A N 1
ATOM 727 C CA . ILE A 1 94 ? -49.130 5.062 57.101 1.00 96.88 94 ILE A CA 1
ATOM 728 C C . ILE A 1 94 ? -47.785 4.494 56.623 1.00 96.88 94 ILE A C 1
ATOM 730 O O . ILE A 1 94 ? -47.532 3.297 56.792 1.00 96.88 94 ILE A O 1
ATOM 734 N N . ALA A 1 95 ? -46.900 5.326 56.061 1.00 95.62 95 ALA A N 1
ATOM 735 C CA . ALA A 1 95 ? -45.561 4.896 55.659 1.00 95.62 95 ALA A CA 1
ATOM 736 C C . ALA A 1 95 ? -44.763 4.330 56.841 1.00 95.62 95 ALA A C 1
ATOM 738 O O . ALA A 1 95 ? -44.158 3.265 56.717 1.00 95.62 95 ALA A O 1
ATOM 739 N N . HIS A 1 96 ? -44.819 4.989 57.999 1.00 96.38 96 HIS A N 1
ATOM 740 C CA . HIS A 1 96 ? -44.147 4.529 59.210 1.00 96.38 96 HIS A CA 1
ATOM 741 C C . HIS A 1 96 ? -44.788 3.257 59.797 1.00 96.38 96 HIS A C 1
ATOM 743 O O . HIS A 1 96 ? -44.113 2.255 60.029 1.00 96.38 96 HIS A O 1
ATOM 749 N N . ARG A 1 97 ? -46.109 3.277 60.006 1.00 95.56 97 ARG A N 1
ATOM 750 C CA . ARG A 1 97 ? -46.850 2.316 60.846 1.00 95.56 97 ARG A CA 1
ATOM 751 C C . ARG A 1 97 ? -47.366 1.077 60.117 1.00 95.56 97 ARG A C 1
ATOM 753 O O . ARG A 1 97 ? -47.664 0.063 60.755 1.00 95.56 97 ARG A O 1
ATOM 760 N N . VAL A 1 98 ? -47.503 1.149 58.794 1.00 95.44 98 VAL A N 1
ATOM 761 C CA . VAL A 1 98 ? -47.966 0.031 57.951 1.00 95.44 98 VAL A CA 1
ATOM 762 C C . VAL A 1 98 ? -46.850 -0.485 57.046 1.00 95.44 98 VAL A C 1
ATOM 764 O O . VAL A 1 98 ? -46.802 -1.681 56.776 1.00 95.44 98 VAL A O 1
ATOM 767 N N . TYR A 1 99 ? -45.932 0.387 56.616 1.00 94.50 99 TYR A N 1
ATOM 768 C CA . TYR A 1 99 ? -44.870 0.036 55.666 1.00 94.50 99 TYR A CA 1
ATOM 769 C C . TYR A 1 99 ? -43.438 0.132 56.228 1.00 94.50 99 TYR A C 1
ATOM 771 O O . TYR A 1 99 ? -42.490 -0.155 55.502 1.00 94.50 99 TYR A O 1
ATOM 779 N N . GLY A 1 100 ? -43.267 0.469 57.513 1.00 94.44 100 GLY A N 1
ATOM 780 C CA . GLY A 1 100 ? -41.986 0.384 58.225 1.00 94.44 100 GLY A CA 1
ATOM 781 C C . GLY A 1 100 ? -40.944 1.451 57.870 1.00 94.44 100 GLY A C 1
ATOM 782 O O . GLY A 1 100 ? -39.789 1.318 58.277 1.00 94.44 100 GLY A O 1
ATOM 783 N N . CYS A 1 101 ? -41.317 2.499 57.128 1.00 94.06 101 CYS A N 1
ATOM 784 C CA . CYS A 1 101 ? -40.405 3.582 56.759 1.00 94.06 101 CYS A CA 1
ATOM 785 C C . CYS A 1 101 ? -39.899 4.342 57.999 1.00 94.06 101 CYS A C 1
ATOM 787 O O . CYS A 1 101 ? -40.643 4.593 58.953 1.00 94.06 101 CYS A O 1
ATOM 789 N N . LYS A 1 102 ? -38.631 4.750 57.970 1.00 95.81 102 LYS A N 1
ATOM 790 C CA . LYS A 1 102 ? -37.957 5.544 59.005 1.00 95.81 102 LYS A CA 1
ATOM 791 C C . LYS A 1 102 ? -37.897 7.019 58.604 1.00 95.81 102 LYS A C 1
ATOM 793 O O . LYS A 1 102 ? -38.010 7.371 57.432 1.00 95.81 102 LYS A O 1
ATOM 798 N N . ILE A 1 103 ? -37.700 7.897 59.587 1.00 94.50 103 ILE A N 1
ATOM 799 C CA . ILE A 1 103 ? -37.489 9.328 59.332 1.00 94.50 103 ILE A CA 1
ATOM 800 C C . ILE A 1 103 ? -36.255 9.493 58.430 1.00 94.50 103 ILE A C 1
ATOM 802 O O . ILE A 1 103 ? -35.193 8.945 58.719 1.00 94.50 103 ILE A O 1
ATOM 806 N N . GLY A 1 104 ? -36.416 10.222 57.325 1.00 93.56 104 GLY A N 1
ATOM 807 C CA . GLY A 1 104 ? -35.429 10.358 56.254 1.00 93.56 104 GLY A CA 1
ATOM 808 C C . GLY A 1 104 ? -35.646 9.443 55.039 1.00 93.56 104 GLY A C 1
ATOM 809 O O . GLY A 1 104 ? -35.010 9.679 54.008 1.00 93.56 104 GLY A O 1
ATOM 810 N N . ASP A 1 105 ? -36.545 8.455 55.089 1.00 95.31 105 ASP A N 1
ATOM 811 C CA . ASP A 1 105 ? -36.818 7.562 53.951 1.00 95.31 105 ASP A CA 1
ATOM 812 C C . ASP A 1 105 ? -37.689 8.217 52.865 1.00 95.31 105 ASP A C 1
ATOM 814 O O . ASP A 1 105 ? -38.496 9.114 53.120 1.00 95.31 105 ASP A O 1
ATOM 818 N N . SER A 1 106 ? -37.547 7.730 51.629 1.00 93.75 106 SER A N 1
ATOM 819 C CA . SER A 1 106 ? -38.411 8.099 50.501 1.00 93.75 106 SER A CA 1
ATOM 820 C C . SER A 1 106 ? -39.694 7.263 50.518 1.00 93.75 106 SER A C 1
ATOM 822 O O . SER A 1 106 ? -39.643 6.041 50.395 1.00 93.75 106 SER A O 1
ATOM 824 N N . VAL A 1 107 ? -40.853 7.914 50.623 1.00 92.25 107 VAL A N 1
ATOM 825 C CA . VAL A 1 107 ? -42.156 7.234 50.723 1.00 92.25 107 VAL A CA 1
ATOM 826 C C . VAL A 1 107 ? -42.748 6.932 49.341 1.00 92.25 107 VAL A C 1
ATOM 828 O O . VAL A 1 107 ? -42.665 7.728 48.405 1.00 92.25 107 VAL A O 1
ATOM 831 N N . THR A 1 108 ? -43.401 5.779 49.198 1.00 90.12 108 THR A N 1
ATOM 832 C CA . THR A 1 108 ? -44.189 5.441 48.004 1.00 90.12 108 THR A CA 1
ATOM 833 C C . THR A 1 108 ? -45.537 6.162 48.021 1.00 90.12 108 THR A C 1
ATOM 835 O O . THR A 1 108 ? -46.335 5.939 48.930 1.00 90.12 108 THR A O 1
ATOM 838 N N . LYS A 1 109 ? -45.818 6.962 46.988 1.00 90.19 109 LYS A N 1
ATOM 839 C CA . LYS A 1 109 ? -47.082 7.699 46.805 1.00 90.19 109 LYS A CA 1
ATOM 840 C C . LYS A 1 109 ? -48.281 6.746 46.787 1.00 90.19 109 LYS A C 1
ATOM 842 O O . LYS A 1 109 ? -48.476 6.038 45.800 1.00 90.19 109 LYS A O 1
ATOM 847 N N . ARG A 1 110 ? -49.088 6.745 47.849 1.00 92.12 110 ARG A N 1
ATOM 848 C CA . ARG A 1 110 ? -50.300 5.908 47.984 1.00 92.12 110 ARG A CA 1
ATOM 849 C C . ARG A 1 110 ? -51.524 6.683 48.476 1.00 92.12 110 ARG A C 1
ATOM 851 O O . ARG A 1 110 ? -52.633 6.162 48.393 1.00 92.12 110 ARG A O 1
ATOM 858 N N . ILE A 1 111 ? -51.369 7.932 48.923 1.00 93.75 111 ILE A N 1
ATOM 859 C CA . ILE A 1 111 ? -52.453 8.698 49.554 1.00 93.75 111 ILE A CA 1
ATOM 860 C C . ILE A 1 111 ? -53.679 8.929 48.664 1.00 93.75 111 ILE A C 1
ATOM 862 O O . ILE A 1 111 ? -54.795 8.974 49.170 1.00 93.75 111 ILE A O 1
ATOM 866 N N . THR A 1 112 ? -53.506 9.046 47.344 1.00 92.94 112 THR A N 1
ATOM 867 C CA . THR A 1 112 ? -54.606 9.350 46.411 1.00 92.94 112 THR A CA 1
ATOM 868 C C . THR A 1 112 ? -55.744 8.316 46.461 1.00 92.94 112 THR A C 1
ATOM 870 O O . THR A 1 112 ? -56.866 8.723 46.768 1.00 92.94 112 THR A O 1
ATOM 873 N N . PRO A 1 113 ? -55.523 7.007 46.207 1.00 94.12 113 PRO A N 1
ATOM 874 C CA . PRO A 1 113 ? -56.574 6.005 46.372 1.00 94.12 113 PRO A CA 1
ATOM 875 C C . PRO A 1 113 ? -57.039 5.859 47.823 1.00 94.12 113 PRO A C 1
ATOM 877 O O . PRO A 1 113 ? -58.241 5.741 48.030 1.00 94.12 113 PRO A O 1
ATOM 880 N N . ILE A 1 114 ? -56.142 5.933 48.819 1.00 95.44 114 ILE A N 1
ATOM 881 C CA . ILE A 1 114 ? -56.508 5.804 50.245 1.00 95.44 114 ILE A CA 1
ATOM 882 C C . ILE A 1 114 ? -57.555 6.860 50.631 1.00 95.44 114 ILE A C 1
ATOM 884 O O . ILE A 1 114 ? -58.641 6.525 51.102 1.00 95.44 114 ILE A O 1
ATOM 888 N N . ALA A 1 115 ? -57.266 8.131 50.343 1.00 95.19 115 ALA A N 1
ATOM 889 C CA . ALA A 1 115 ? -58.156 9.262 50.588 1.00 95.19 115 ALA A CA 1
ATOM 890 C C . ALA A 1 115 ? -59.501 9.148 49.850 1.00 95.19 115 ALA A C 1
ATOM 892 O O . ALA A 1 115 ? -60.537 9.546 50.380 1.00 95.19 115 ALA A O 1
ATOM 893 N N . CYS A 1 116 ? -59.499 8.609 48.626 1.00 95.12 116 CYS A N 1
ATOM 894 C CA . CYS A 1 116 ? -60.726 8.449 47.846 1.00 95.12 116 CYS A CA 1
ATOM 895 C C . CYS A 1 116 ? -61.568 7.249 48.312 1.00 95.12 116 CYS A C 1
ATOM 897 O O . CYS A 1 116 ? -62.788 7.361 48.319 1.00 95.12 116 CYS A O 1
ATOM 899 N N . ILE A 1 117 ? -60.950 6.149 48.760 1.00 95.56 117 ILE A N 1
ATOM 900 C CA . ILE A 1 117 ? -61.653 4.990 49.341 1.00 95.56 117 ILE A CA 1
ATOM 901 C C . ILE A 1 117 ? -62.323 5.367 50.666 1.00 95.56 117 ILE A C 1
ATOM 903 O O . ILE A 1 117 ? -63.497 5.058 50.845 1.00 95.56 117 ILE A O 1
ATOM 907 N N . LEU A 1 118 ? -61.618 6.063 51.569 1.00 94.69 118 LEU A N 1
ATOM 908 C CA . LEU A 1 118 ? -62.173 6.474 52.867 1.00 94.69 118 LEU A CA 1
ATOM 909 C C . LEU A 1 118 ? -63.397 7.390 52.703 1.00 94.69 118 LEU A C 1
ATOM 911 O O . LEU A 1 118 ? -64.416 7.187 53.359 1.00 94.69 118 LEU A O 1
ATOM 915 N N . ALA A 1 119 ? -63.332 8.358 51.787 1.00 93.19 119 ALA A N 1
ATOM 916 C CA . ALA A 1 119 ? -64.455 9.258 51.539 1.00 93.19 119 ALA A CA 1
ATOM 917 C C . ALA A 1 119 ? -65.588 8.633 50.728 1.00 93.19 119 ALA A C 1
ATOM 919 O O . ALA A 1 119 ? -66.753 8.903 51.006 1.00 93.19 119 ALA A O 1
ATOM 920 N N . TRP A 1 120 ? -65.277 7.751 49.773 1.00 94.19 120 TRP A N 1
ATOM 921 C CA . TRP A 1 120 ? -66.306 6.936 49.132 1.00 94.19 120 TRP A CA 1
ATOM 922 C C . TRP A 1 120 ? -67.052 6.102 50.179 1.00 94.19 120 TRP A C 1
ATOM 924 O O . TRP A 1 120 ? -68.278 6.116 50.187 1.00 94.19 120 TRP A O 1
ATOM 934 N N . ALA A 1 121 ? -66.338 5.469 51.114 1.00 92.75 121 ALA A N 1
ATOM 935 C CA . ALA A 1 121 ? -66.892 4.686 52.220 1.00 92.75 121 ALA A CA 1
ATOM 936 C C . ALA A 1 121 ? -67.481 5.511 53.389 1.00 92.75 121 ALA A C 1
ATOM 938 O O . ALA A 1 121 ? -67.711 4.953 54.463 1.00 92.75 121 ALA A O 1
ATOM 939 N N . GLU A 1 122 ? -67.756 6.807 53.194 1.00 92.81 122 GLU A N 1
ATOM 940 C CA . GLU A 1 122 ? -68.464 7.662 54.165 1.00 92.81 122 GLU A CA 1
ATOM 941 C C . GLU A 1 122 ? -67.748 7.746 55.541 1.00 92.81 122 GLU A C 1
ATOM 943 O O . GLU A 1 122 ? -68.398 7.834 56.584 1.00 92.81 122 GLU A O 1
ATOM 948 N N . LEU A 1 123 ? -66.406 7.665 55.565 1.00 91.81 123 LEU A N 1
ATOM 949 C CA . LEU A 1 123 ? -65.575 7.756 56.784 1.00 91.81 123 LEU A CA 1
ATOM 950 C C . LEU A 1 123 ? -64.936 9.139 56.999 1.00 91.81 123 LEU A C 1
ATOM 952 O O . LEU A 1 123 ? -64.653 9.508 58.137 1.00 91.81 123 LEU A O 1
ATOM 956 N N . CYS A 1 124 ? -64.674 9.891 55.929 1.00 92.50 124 CYS A N 1
ATOM 957 C CA . CYS A 1 124 ? -64.079 11.227 56.001 1.00 92.50 124 CYS A CA 1
ATOM 958 C C . CYS A 1 124 ? -64.454 12.094 54.790 1.00 92.50 124 CYS A C 1
ATOM 960 O O . CYS A 1 124 ? -64.658 11.575 53.693 1.00 92.50 124 CYS A O 1
ATOM 962 N N . GLU A 1 125 ? -64.426 13.416 54.932 1.00 91.75 125 GLU A N 1
ATOM 963 C CA . GLU A 1 125 ? -64.428 14.340 53.799 1.00 91.75 125 GLU A CA 1
ATOM 964 C C . GLU A 1 125 ? -63.026 14.442 53.161 1.00 91.75 125 GLU A C 1
ATOM 966 O O . GLU A 1 125 ? -61.995 14.466 53.839 1.00 91.75 125 GLU A O 1
ATOM 971 N N . ASN A 1 126 ? -62.979 14.504 51.827 1.00 92.56 126 ASN A N 1
ATOM 972 C CA . ASN A 1 126 ? -61.766 14.411 51.009 1.00 92.56 126 ASN A CA 1
ATOM 973 C C . ASN A 1 126 ? -61.449 15.742 50.307 1.00 92.56 126 ASN A C 1
ATOM 975 O O . ASN A 1 126 ? -61.593 15.874 49.092 1.00 92.56 126 ASN A O 1
ATOM 979 N N . THR A 1 127 ? -61.001 16.732 51.083 1.00 88.44 127 THR A N 1
ATOM 980 C CA . THR A 1 127 ? -60.788 18.124 50.638 1.00 88.44 127 THR A CA 1
ATOM 981 C C . THR A 1 127 ? -59.387 18.365 50.044 1.00 88.44 127 THR A C 1
ATOM 983 O O . THR A 1 127 ? -58.527 17.478 50.019 1.00 88.44 127 THR A O 1
ATOM 986 N N . ARG A 1 128 ? -59.094 19.562 49.511 1.00 86.69 128 ARG A N 1
ATOM 987 C CA . ARG A 1 128 ? -57.818 19.835 48.814 1.00 86.69 128 ARG A CA 1
ATOM 988 C C . ARG A 1 128 ? -56.618 19.934 49.776 1.00 86.69 128 ARG A C 1
ATOM 990 O O . ARG A 1 128 ? -56.203 21.022 50.151 1.00 86.69 128 ARG A O 1
ATOM 997 N N . GLY A 1 129 ? -55.998 18.789 50.064 1.00 87.44 129 GLY A N 1
ATOM 998 C CA . GLY A 1 129 ? -54.748 18.667 50.835 1.00 87.44 129 GLY A CA 1
ATOM 999 C C . GLY A 1 129 ? -54.910 18.054 52.229 1.00 87.44 129 GLY A C 1
ATOM 1000 O O . GLY A 1 129 ? -53.911 17.717 52.861 1.00 87.44 129 GLY A O 1
ATOM 1001 N N . GLN A 1 130 ? -56.147 17.840 52.673 1.00 93.12 130 GLN A N 1
ATOM 1002 C CA . GLN A 1 130 ? -56.498 17.374 54.014 1.00 93.12 130 GLN A CA 1
ATOM 1003 C C . GLN A 1 130 ? -57.560 16.264 53.929 1.00 93.12 130 GLN A C 1
ATOM 1005 O O . GLN A 1 130 ? -58.162 16.056 52.867 1.00 93.12 130 GLN A O 1
ATOM 1010 N N . LEU A 1 131 ? -57.732 15.526 55.023 1.00 93.38 131 LEU A N 1
ATOM 1011 C CA . LEU A 1 131 ? -58.878 14.666 55.316 1.00 93.38 131 LEU A CA 1
ATOM 1012 C C . LEU A 1 131 ? -59.472 15.094 56.667 1.00 93.38 131 LEU A C 1
ATOM 1014 O O . LEU A 1 131 ? -58.716 15.483 57.558 1.00 93.38 131 LEU A O 1
ATOM 1018 N N . THR A 1 132 ? -60.792 14.988 56.804 1.00 92.44 132 THR A N 1
ATOM 1019 C CA . THR A 1 132 ? -61.558 15.356 58.011 1.00 92.44 132 THR A CA 1
ATOM 1020 C C . THR A 1 132 ? -62.579 14.263 58.303 1.00 92.44 132 THR A C 1
ATOM 1022 O O . THR A 1 132 ? -63.309 13.886 57.393 1.00 92.44 132 THR A O 1
ATOM 1025 N N . LEU A 1 133 ? -62.647 13.724 59.521 1.00 91.06 133 LEU A N 1
ATOM 1026 C CA . LEU A 1 133 ? -63.666 12.729 59.881 1.00 91.06 133 LEU A CA 1
ATOM 1027 C C . LEU A 1 133 ? -65.073 13.332 59.833 1.00 91.06 133 LEU A C 1
ATOM 1029 O O . LEU A 1 133 ? -65.274 14.493 60.180 1.00 91.06 133 LEU A O 1
ATOM 1033 N N . CYS A 1 134 ? -66.046 12.519 59.431 1.00 83.56 134 CYS A N 1
ATOM 1034 C CA . CYS A 1 134 ? -67.456 12.859 59.585 1.00 83.56 134 CYS A CA 1
ATOM 1035 C C . CYS A 1 134 ? -67.867 12.598 61.043 1.00 83.56 134 CYS A C 1
ATOM 1037 O O . CYS A 1 134 ? -67.639 11.496 61.545 1.00 83.56 134 CYS A O 1
ATOM 1039 N N . SER A 1 135 ? -68.445 13.596 61.711 1.00 62.28 135 SER A N 1
ATOM 1040 C CA . SER A 1 135 ? -69.035 13.447 63.044 1.00 62.28 135 SER A CA 1
ATOM 1041 C C . SER A 1 135 ? -70.351 12.669 62.986 1.00 62.28 135 SER A C 1
ATOM 1043 O O . SER A 1 135 ? -71.109 12.785 62.025 1.00 62.28 135 SER A O 1
ATOM 1045 N N . GLU A 1 136 ? -70.614 11.893 64.032 1.00 49.66 136 GLU A N 1
ATOM 1046 C CA . GLU A 1 136 ? -71.940 11.360 64.361 1.00 49.66 136 GLU A CA 1
ATOM 1047 C C . GLU A 1 136 ? -72.511 12.279 65.466 1.00 49.66 136 GLU A C 1
ATOM 1049 O O . GLU A 1 136 ? -71.756 12.707 66.343 1.00 49.66 136 GLU A O 1
ATOM 1054 N N . GLU A 1 137 ? -73.785 12.673 65.369 1.00 35.69 137 GLU A N 1
ATOM 1055 C CA . GLU A 1 137 ? -74.412 13.745 66.170 1.00 35.69 137 GLU A CA 1
ATOM 1056 C C . GLU A 1 137 ? -75.453 13.194 67.179 1.00 35.69 137 GLU A C 1
ATOM 1058 O O . GLU A 1 137 ? -76.105 12.197 66.875 1.00 35.69 137 GLU A O 1
ATOM 1063 N N . GLU A 1 138 ? -75.626 13.902 68.315 1.00 32.09 138 GLU A N 1
ATOM 1064 C CA . GLU A 1 138 ? -76.755 13.838 69.293 1.00 32.09 138 GLU A CA 1
ATOM 1065 C C . GLU A 1 138 ? -76.862 12.543 70.172 1.00 32.09 138 GLU A C 1
ATOM 1067 O O . GLU A 1 138 ? -76.351 11.492 69.792 1.00 32.09 138 GLU A O 1
ATOM 1072 N N . GLU A 1 139 ? -77.395 12.501 71.418 1.00 30.08 139 GLU A N 1
ATOM 1073 C CA . GLU A 1 139 ? -78.221 13.401 72.286 1.00 30.08 139 GLU A CA 1
ATOM 1074 C C . GLU A 1 139 ? -77.754 13.401 73.794 1.00 30.08 139 GLU A C 1
ATOM 1076 O O . GLU A 1 139 ? -76.968 12.533 74.180 1.00 30.08 139 GLU A O 1
ATOM 1081 N N . GLU A 1 140 ? -78.253 14.312 74.672 1.00 31.25 140 GLU A N 1
ATOM 1082 C CA . GLU A 1 140 ? -77.913 14.443 76.133 1.00 31.25 140 GLU A CA 1
ATOM 1083 C C . GLU A 1 140 ? -79.066 15.081 77.024 1.00 31.25 140 GLU A C 1
ATOM 1085 O O . GLU A 1 140 ? -79.967 15.687 76.456 1.00 31.25 140 GLU A O 1
ATOM 1090 N N . GLU A 1 141 ? -79.011 14.981 78.388 1.00 33.91 141 GLU A N 1
ATOM 1091 C CA . GLU A 1 141 ? -79.710 15.752 79.514 1.00 33.91 141 GLU A CA 1
ATOM 1092 C C . GLU A 1 141 ? -81.128 15.435 80.182 1.00 33.91 141 GLU A C 1
ATOM 1094 O O . GLU A 1 141 ? -82.063 15.041 79.492 1.00 33.91 141 GLU A O 1
ATOM 1099 N N . GLU A 1 142 ? -81.265 15.651 81.549 1.00 28.08 142 GLU A N 1
ATOM 1100 C CA . GLU A 1 142 ? -82.373 16.252 82.452 1.00 28.08 142 GLU A CA 1
ATOM 1101 C C . GLU A 1 142 ? -82.508 15.777 84.011 1.00 28.08 142 GLU A C 1
ATOM 1103 O O . GLU A 1 142 ? -81.794 14.849 84.383 1.00 28.08 142 GLU A O 1
ATOM 1108 N N . LEU A 1 143 ? -83.277 16.433 84.991 1.00 34.62 143 LEU A N 1
ATOM 1109 C CA . LEU A 1 143 ? -83.014 16.626 86.535 1.00 34.62 143 LEU A CA 1
ATOM 1110 C C . LEU A 1 143 ? -84.216 16.712 87.703 1.00 34.62 143 LEU A C 1
ATOM 1112 O O . LEU A 1 143 ? -85.329 16.955 87.241 1.00 34.62 143 LEU A O 1
ATOM 1116 N N . GLN A 1 144 ? -84.101 16.573 89.141 1.00 32.47 144 GLN A N 1
ATOM 1117 C CA . GLN A 1 144 ? -85.102 16.866 90.394 1.00 32.47 144 GLN A CA 1
ATOM 1118 C C . GLN A 1 144 ? -84.860 16.515 92.036 1.00 32.47 144 GLN A C 1
ATOM 1120 O O . GLN A 1 144 ? -83.913 15.771 92.264 1.00 32.47 144 GLN A O 1
ATOM 1125 N N . SER A 1 145 ? -85.610 16.964 93.187 1.00 34.28 145 SER A N 1
ATOM 1126 C CA . SER A 1 145 ? -85.647 16.505 94.752 1.00 34.28 145 SER A CA 1
ATOM 1127 C C . SER A 1 145 ? -86.467 17.237 96.040 1.00 34.28 145 SER A C 1
ATOM 1129 O O . SER A 1 145 ? -86.886 18.364 95.801 1.00 34.28 145 SER A O 1
ATOM 1131 N N . PHE A 1 146 ? -86.715 16.707 97.361 1.00 38.31 146 PHE A N 1
ATOM 1132 C CA . PHE A 1 146 ? -87.324 17.294 98.752 1.00 38.31 146 PHE A CA 1
ATOM 1133 C C . PHE A 1 146 ? -87.360 16.378 100.161 1.00 38.31 146 PHE A C 1
ATOM 1135 O O . PHE A 1 146 ? -86.836 15.288 99.958 1.00 38.31 146 PHE A O 1
ATOM 1142 N N . GLU A 1 147 ? -87.816 16.453 101.531 1.00 40.00 147 GLU A N 1
ATOM 1143 C CA . GLU A 1 147 ? -88.490 17.222 102.780 1.00 40.00 147 GLU A CA 1
ATOM 1144 C C . GLU A 1 147 ? -88.314 16.560 104.329 1.00 40.00 147 GLU A C 1
ATOM 1146 O O . GLU A 1 147 ? -87.403 15.737 104.325 1.00 40.00 147 GLU A O 1
ATOM 1151 N N . THR A 1 148 ? -88.850 16.637 105.672 1.00 40.88 148 THR A N 1
ATOM 1152 C CA . THR A 1 148 ? -89.908 17.202 106.756 1.00 40.88 148 THR A CA 1
ATOM 1153 C C . THR A 1 148 ? -89.666 16.993 108.418 1.00 40.88 148 THR A C 1
ATOM 1155 O O . THR A 1 148 ? -88.561 16.552 108.717 1.00 40.88 148 THR A O 1
ATOM 1158 N N . MET A 1 149 ? -90.544 17.266 109.528 1.00 44.66 149 MET A N 1
ATOM 1159 C CA . MET A 1 149 ? -90.341 17.260 111.135 1.00 44.66 149 MET A CA 1
ATOM 1160 C C . MET A 1 149 ? -91.529 17.067 112.319 1.00 44.66 149 MET A C 1
ATOM 1162 O O . MET A 1 149 ? -92.667 16.901 111.892 1.00 44.66 149 MET A O 1
ATOM 1166 N N . SER A 1 150 ? -91.367 17.069 113.749 1.00 45.53 150 SER A N 1
ATOM 1167 C CA . SER A 1 150 ? -92.414 16.892 114.964 1.00 45.53 150 SER A CA 1
ATOM 1168 C C . SER A 1 150 ? -92.149 17.190 116.599 1.00 45.53 150 SER A C 1
ATOM 1170 O O . SER A 1 150 ? -91.055 17.679 116.864 1.00 45.53 150 SER A O 1
ATOM 1172 N N . GLU A 1 151 ? -93.046 16.938 117.690 1.00 49.69 151 GLU A N 1
ATOM 1173 C CA . GLU A 1 151 ? -93.120 17.450 119.220 1.00 49.69 151 GLU A CA 1
ATOM 1174 C C . GLU A 1 151 ? -93.736 16.619 120.553 1.00 49.69 151 GLU A C 1
ATOM 1176 O O . GLU A 1 151 ? -94.083 15.459 120.346 1.00 49.69 151 GLU A O 1
ATOM 1181 N N . ILE A 1 152 ? -93.875 17.099 121.902 1.00 50.62 152 ILE A N 1
ATOM 1182 C CA . ILE A 1 152 ? -94.179 16.358 123.305 1.00 50.62 152 ILE A CA 1
ATOM 1183 C C . ILE A 1 152 ? -94.765 17.088 124.711 1.00 50.62 152 ILE A C 1
ATOM 1185 O O . ILE A 1 152 ? -94.591 18.303 124.761 1.00 50.62 152 ILE A O 1
ATOM 1189 N N . PRO A 1 153 ? -95.376 16.473 125.863 1.00 55.03 153 PRO A N 1
ATOM 1190 C CA . PRO A 1 153 ? -95.969 17.058 127.224 1.00 55.03 153 PRO A CA 1
ATOM 1191 C C . PRO A 1 153 ? -95.937 16.365 128.756 1.00 55.03 153 PRO A C 1
ATOM 1193 O O . PRO A 1 153 ? -95.270 15.343 128.877 1.00 55.03 153 PRO A O 1
ATOM 1196 N N . GLU A 1 154 ? -96.641 16.832 129.907 1.00 51.62 154 GLU A N 1
ATOM 1197 C CA . GLU A 1 154 ? -96.675 16.455 131.474 1.00 51.62 154 GLU A CA 1
ATOM 1198 C C . GLU A 1 154 ? -98.078 16.569 132.347 1.00 51.62 154 GLU A C 1
ATOM 1200 O O . GLU A 1 154 ? -99.026 16.713 131.568 1.00 51.62 154 GLU A O 1
ATOM 1205 N N . PRO A 1 155 ? -98.433 16.604 133.758 1.00 52.41 155 PRO A N 1
ATOM 1206 C CA . PRO A 1 155 ? -98.013 16.339 135.269 1.00 52.41 155 PRO A CA 1
ATOM 1207 C C . PRO A 1 155 ? -99.072 15.575 136.310 1.00 52.41 155 PRO A C 1
ATOM 1209 O O . PRO A 1 155 ? -99.777 14.758 135.731 1.00 52.41 155 PRO A O 1
ATOM 1212 N N . PHE A 1 156 ? -99.416 15.584 137.701 1.00 43.38 156 PHE A N 1
ATOM 1213 C CA . PHE A 1 156 ? -99.229 16.202 139.149 1.00 43.38 156 PHE A CA 1
ATOM 1214 C C . PHE A 1 156 ? -99.693 15.374 140.540 1.00 43.38 156 PHE A C 1
ATOM 1216 O O . PHE A 1 156 ? -99.429 14.178 140.530 1.00 43.38 156 PHE A O 1
ATOM 1223 N N . SER A 1 157 ? -100.270 15.881 141.741 1.00 44.81 157 SER A N 1
ATOM 1224 C CA . SER A 1 157 ? -100.268 15.318 143.239 1.00 44.81 157 SER A CA 1
ATOM 1225 C C . SER A 1 157 ? -101.501 15.338 144.359 1.00 44.81 157 SER A C 1
ATOM 1227 O O . SER A 1 157 ? -102.640 15.403 143.905 1.00 44.81 157 SER A O 1
ATOM 1229 N N . GLY A 1 158 ? -101.340 15.208 145.767 1.00 43.75 158 GLY A N 1
ATOM 1230 C CA . GLY A 1 158 ? -102.280 14.797 146.981 1.00 43.75 158 GLY A CA 1
ATOM 1231 C C . GLY A 1 158 ? -102.742 15.780 148.210 1.00 43.75 158 GLY A C 1
ATOM 1232 O O . GLY A 1 158 ? -102.873 16.949 147.857 1.00 43.75 158 GLY A O 1
ATOM 1233 N N . GLU A 1 159 ? -103.127 15.613 149.569 1.00 41.66 159 GLU A N 1
ATOM 1234 C CA . GLU A 1 159 ? -103.222 14.707 150.865 1.00 41.66 159 GLU A CA 1
ATOM 1235 C C . GLU A 1 159 ? -104.479 15.000 151.911 1.00 41.66 159 GLU A C 1
ATOM 1237 O O . GLU A 1 159 ? -105.432 15.531 151.348 1.00 41.66 159 GLU A O 1
ATOM 1242 N N . GLU A 1 160 ? -104.807 14.801 153.283 1.00 40.44 160 GLU A N 1
ATOM 1243 C CA . GLU A 1 160 ? -104.362 14.378 154.741 1.00 40.44 160 GLU A CA 1
ATOM 1244 C C . GLU A 1 160 ? -105.532 14.091 155.909 1.00 40.44 160 GLU A C 1
ATOM 1246 O O . GLU A 1 160 ? -106.659 13.843 155.481 1.00 40.44 160 GLU A O 1
ATOM 1251 N N . ALA A 1 161 ? -105.383 14.083 157.319 1.00 41.34 161 ALA A N 1
ATOM 1252 C CA . ALA A 1 161 ? -106.278 13.523 158.497 1.00 41.34 161 ALA A CA 1
ATOM 1253 C C . ALA A 1 161 ? -106.493 14.335 159.918 1.00 41.34 161 ALA A C 1
ATOM 1255 O O . ALA A 1 161 ? -106.292 15.543 159.850 1.00 41.34 161 ALA A O 1
ATOM 1256 N N . LYS A 1 162 ? -106.904 14.013 161.244 1.00 41.91 162 LYS A N 1
ATOM 1257 C CA . LYS A 1 162 ? -107.354 12.929 162.299 1.00 41.91 162 LYS A CA 1
ATOM 1258 C C . LYS A 1 162 ? -107.861 13.434 163.788 1.00 41.91 162 LYS A C 1
ATOM 1260 O O . LYS A 1 162 ? -107.487 14.572 164.049 1.00 41.91 162 LYS A O 1
ATOM 1265 N N . GLU A 1 163 ? -108.533 12.718 164.810 1.00 38.47 163 GLU A N 1
ATOM 1266 C CA . GLU A 1 163 ? -108.718 13.057 166.359 1.00 38.47 163 GLU A CA 1
ATOM 1267 C C . GLU A 1 163 ? -109.449 12.062 167.465 1.00 38.47 163 GLU A C 1
ATOM 1269 O O . GLU A 1 163 ? -109.966 11.048 167.003 1.00 38.47 163 GLU A O 1
ATOM 1274 N N . LYS A 1 164 ? -109.527 12.273 168.868 1.00 44.00 164 LYS A N 1
ATOM 1275 C CA . LYS A 1 164 ? -110.150 11.396 170.037 1.00 44.00 164 LYS A CA 1
ATOM 1276 C C . LYS A 1 164 ? -110.528 11.968 171.529 1.00 44.00 164 LYS A C 1
ATOM 1278 O O . LYS A 1 164 ? -110.186 13.123 171.720 1.00 44.00 164 LYS A O 1
ATOM 1283 N N . GLU A 1 165 ? -111.144 11.249 172.577 1.00 41.12 165 GLU A N 1
ATOM 1284 C CA . GLU A 1 165 ? -111.205 11.446 174.155 1.00 41.12 165 GLU A CA 1
ATOM 1285 C C . GLU A 1 165 ? -112.128 10.419 175.045 1.00 41.12 165 GLU A C 1
ATOM 1287 O O . GLU A 1 165 ? -112.649 9.556 174.347 1.00 41.12 165 GLU A O 1
ATOM 1292 N N . ASN A 1 166 ? -112.485 10.255 176.410 1.00 42.34 166 ASN A N 1
ATOM 1293 C CA . ASN A 1 166 ? -112.401 10.806 177.875 1.00 42.34 166 ASN A CA 1
ATOM 1294 C C . ASN A 1 166 ? -112.827 9.817 179.151 1.00 42.34 166 ASN A C 1
ATOM 1296 O O . ASN A 1 166 ? -112.822 8.613 178.919 1.00 42.34 166 ASN A O 1
ATOM 1300 N N . LEU A 1 167 ? -113.175 10.220 180.457 1.00 46.69 167 LEU A N 1
ATOM 1301 C CA . LEU A 1 167 ? -113.300 9.467 181.844 1.00 46.69 167 LEU A CA 1
ATOM 1302 C C . LEU A 1 167 ? -114.538 9.797 182.864 1.00 46.69 167 LEU A C 1
ATOM 1304 O O . LEU A 1 167 ? -115.300 10.656 182.436 1.00 46.69 167 LEU A O 1
ATOM 1308 N N . GLN A 1 168 ? -114.891 9.390 184.173 1.00 48.47 168 GLN A N 1
ATOM 1309 C CA . GLN A 1 168 ? -114.729 8.329 185.314 1.00 48.47 168 GLN A CA 1
ATOM 1310 C C . GLN A 1 168 ? -115.647 8.533 186.668 1.00 48.47 168 GLN A C 1
ATOM 1312 O O . GLN A 1 168 ? -116.106 9.660 186.821 1.00 48.47 168 GLN A O 1
ATOM 1317 N N . ILE A 1 169 ? -115.936 7.562 187.652 1.00 46.69 169 ILE A N 1
ATOM 1318 C CA . ILE A 1 169 ? -116.646 7.703 189.053 1.00 46.69 169 ILE A CA 1
ATOM 1319 C C . ILE A 1 169 ? -116.697 6.466 190.129 1.00 46.69 169 ILE A C 1
ATOM 1321 O O . ILE A 1 169 ? -116.591 5.345 189.643 1.00 46.69 169 ILE A O 1
ATOM 1325 N N . ASN A 1 170 ? -116.886 6.584 191.521 1.00 57.34 170 ASN A N 1
ATOM 1326 C CA . ASN A 1 170 ? -117.289 5.542 192.634 1.00 57.34 170 ASN A CA 1
ATOM 1327 C C . ASN A 1 170 ? -117.523 6.098 194.157 1.00 57.34 170 ASN A C 1
ATOM 1329 O O . ASN A 1 170 ? -117.423 7.319 194.221 1.00 57.34 170 ASN A O 1
ATOM 1333 N N . SER A 1 171 ? -117.775 5.537 195.430 1.00 56.50 171 SER A N 1
ATOM 1334 C CA . SER A 1 171 ? -118.087 4.252 196.268 1.00 56.50 171 SER A CA 1
ATOM 1335 C C . SER A 1 171 ? -118.464 4.457 197.853 1.00 56.50 171 SER A C 1
ATOM 1337 O O . SER A 1 171 ? -118.244 5.586 198.291 1.00 56.50 171 SER A O 1
ATOM 1339 N N . LEU A 1 172 ? -118.976 3.490 198.744 1.00 47.56 172 LEU A N 1
ATOM 1340 C CA . LEU A 1 172 ? -119.144 3.532 200.311 1.00 47.56 172 LEU A CA 1
ATOM 1341 C C . LEU A 1 172 ? -119.739 2.250 201.132 1.00 47.56 172 LEU A C 1
ATOM 1343 O O . LEU A 1 172 ? -120.185 1.355 200.429 1.00 47.56 172 LEU A O 1
ATOM 1347 N N . SER A 1 173 ? -119.859 2.165 202.539 1.00 56.97 173 SER A N 1
ATOM 1348 C CA . SER A 1 173 ? -120.702 1.247 203.460 1.00 56.97 173 SER A CA 1
ATOM 1349 C C . SER A 1 173 ? -120.091 0.155 204.459 1.00 56.97 173 SER A C 1
ATOM 1351 O O . SER A 1 173 ? -119.777 -0.961 204.052 1.00 56.97 173 SER A O 1
ATOM 1353 N N . LEU A 1 174 ? -120.032 0.342 205.807 1.00 54.38 174 LEU A N 1
ATOM 1354 C CA . LEU A 1 174 ? -119.165 -0.457 206.752 1.00 54.38 174 LEU A CA 1
ATOM 1355 C C . LEU A 1 174 ? -119.512 -1.944 207.083 1.00 54.38 174 LEU A C 1
ATOM 1357 O O . LEU A 1 174 ? -118.850 -2.557 207.923 1.00 54.38 174 LEU A O 1
ATOM 1361 N N . ARG A 1 175 ? -120.539 -2.546 206.474 1.00 46.41 175 ARG A N 1
ATOM 1362 C CA . ARG A 1 175 ? -120.763 -4.018 206.502 1.00 46.41 175 ARG A CA 1
ATOM 1363 C C . ARG A 1 175 ? -120.882 -4.618 205.091 1.00 46.41 175 ARG A C 1
ATOM 1365 O O . ARG A 1 175 ? -121.153 -5.805 204.950 1.00 46.41 175 ARG A O 1
ATOM 1372 N N . LEU A 1 176 ? -120.663 -3.786 204.073 1.00 55.44 176 LEU A N 1
ATOM 1373 C CA . LEU A 1 176 ? -120.622 -4.123 202.648 1.00 55.44 176 LEU A CA 1
ATOM 1374 C C . LEU A 1 176 ? -119.173 -4.102 202.135 1.00 55.44 176 LEU A C 1
ATOM 1376 O O . LEU A 1 176 ? -118.760 -5.042 201.464 1.00 55.44 176 LEU A O 1
ATOM 1380 N N . THR A 1 177 ? -118.368 -3.135 202.595 1.00 54.78 177 THR A N 1
ATOM 1381 C CA . THR A 1 177 ? -116.954 -2.948 202.210 1.00 54.78 177 THR A CA 1
ATOM 1382 C C . THR A 1 177 ? -116.079 -4.196 202.353 1.00 54.78 177 THR A C 1
ATOM 1384 O O . THR A 1 177 ? -115.144 -4.381 201.583 1.00 54.78 177 THR A O 1
ATOM 1387 N N . SER A 1 178 ? -116.384 -5.094 203.298 1.00 53.28 178 SER A N 1
ATOM 1388 C CA . SER A 1 178 ? -115.660 -6.366 203.461 1.00 53.28 178 SER A CA 1
ATOM 1389 C C . SER A 1 178 ? -115.918 -7.387 202.341 1.00 53.28 178 SER A C 1
ATOM 1391 O O . SER A 1 178 ? -115.200 -8.383 202.281 1.00 53.28 178 SER A O 1
ATOM 1393 N N . LYS A 1 179 ? -116.941 -7.190 201.500 1.00 54.94 179 LYS A N 1
ATOM 1394 C CA . LYS A 1 179 ? -117.237 -8.026 200.325 1.00 54.94 179 LYS A CA 1
ATOM 1395 C C . LYS A 1 179 ? -116.821 -7.365 199.014 1.00 54.94 179 LYS A C 1
ATOM 1397 O O . LYS A 1 179 ? -116.394 -8.078 198.110 1.00 54.94 179 LYS A O 1
ATOM 1402 N N . ASP A 1 180 ? -116.850 -6.036 198.938 1.00 57.38 180 ASP A N 1
ATOM 1403 C CA . ASP A 1 180 ? -116.333 -5.297 197.778 1.00 57.38 180 ASP A CA 1
ATOM 1404 C C . ASP A 1 180 ? -114.839 -5.610 197.535 1.00 57.38 180 ASP A C 1
ATOM 1406 O O . ASP A 1 180 ? -114.430 -5.867 196.402 1.00 57.38 180 ASP A O 1
ATOM 1410 N N . MET A 1 181 ? -114.045 -5.723 198.610 1.00 60.56 181 MET A N 1
ATOM 1411 C CA . MET A 1 181 ? -112.611 -6.054 198.541 1.00 60.56 181 MET A CA 1
ATOM 1412 C C . MET A 1 181 ? -112.289 -7.457 197.983 1.00 60.56 181 MET A C 1
ATOM 1414 O O . MET A 1 181 ? -111.169 -7.673 197.528 1.00 60.56 181 MET A O 1
ATOM 1418 N N . GLU A 1 182 ? -113.228 -8.413 197.993 1.00 56.56 182 GLU A N 1
ATOM 1419 C CA . GLU A 1 182 ? -113.022 -9.722 197.342 1.00 56.56 182 GLU A CA 1
ATOM 1420 C C . GLU A 1 182 ? -113.319 -9.670 195.834 1.00 56.56 182 GLU A C 1
ATOM 1422 O O . GLU A 1 182 ? -112.659 -10.353 195.050 1.00 56.56 182 GLU A O 1
ATOM 1427 N N . LEU A 1 183 ? -114.279 -8.838 195.410 1.00 56.94 183 LEU A N 1
ATOM 1428 C CA . LEU A 1 183 ? -114.610 -8.642 193.993 1.00 56.94 183 LEU A CA 1
ATOM 1429 C C . LEU A 1 183 ? -113.511 -7.878 193.245 1.00 56.94 183 LEU A C 1
ATOM 1431 O O . LEU A 1 183 ? -113.168 -8.232 192.116 1.00 56.94 183 LEU A O 1
ATOM 1435 N N . GLU A 1 184 ? -112.930 -6.860 193.882 1.00 58.94 184 GLU A N 1
ATOM 1436 C CA . GLU A 1 184 ? -111.893 -6.014 193.281 1.00 58.94 184 GLU A CA 1
ATOM 1437 C C . GLU A 1 184 ? -110.578 -6.778 193.010 1.00 58.94 184 GLU A C 1
ATOM 1439 O O . GLU A 1 184 ? -109.853 -6.456 192.068 1.00 58.94 184 GLU A O 1
ATOM 1444 N N . ALA A 1 185 ? -110.302 -7.845 193.771 1.00 61.50 185 ALA A N 1
ATOM 1445 C CA . ALA A 1 185 ? -109.155 -8.726 193.548 1.00 61.50 185 ALA A CA 1
ATOM 1446 C C . ALA A 1 185 ? -109.323 -9.610 192.296 1.00 61.50 185 ALA A C 1
ATOM 1448 O O . ALA A 1 185 ? -108.455 -9.615 191.422 1.00 61.50 185 ALA A O 1
ATOM 1449 N N . LEU A 1 186 ? -110.454 -10.318 192.178 1.00 58.44 186 LEU A N 1
ATOM 1450 C CA . LEU A 1 186 ? -110.729 -11.231 191.057 1.00 58.44 186 LEU A CA 1
ATOM 1451 C C . LEU A 1 186 ? -110.826 -10.500 189.711 1.00 58.44 186 LEU A C 1
ATOM 1453 O O . LEU A 1 186 ? -110.312 -10.980 188.701 1.00 58.44 186 LEU A O 1
ATOM 1457 N N . ASN A 1 187 ? -111.427 -9.307 189.700 1.00 58.66 187 ASN A N 1
ATOM 1458 C CA . ASN A 1 187 ? -111.569 -8.508 188.482 1.00 58.66 187 ASN A CA 1
ATOM 1459 C C . ASN A 1 187 ? -110.208 -8.038 187.919 1.00 58.66 187 ASN A C 1
ATOM 1461 O O . ASN A 1 187 ? -110.075 -7.780 186.725 1.00 58.66 187 ASN A O 1
ATOM 1465 N N . LYS A 1 188 ? -109.176 -7.958 188.771 1.00 61.00 188 LYS A N 1
ATOM 1466 C CA . LYS A 1 188 ? -107.818 -7.547 188.389 1.00 61.00 188 LYS A CA 1
ATOM 1467 C C . LYS A 1 188 ? -106.990 -8.680 187.776 1.00 61.00 188 LYS A C 1
ATOM 1469 O O . LYS A 1 188 ? -106.135 -8.415 186.935 1.00 61.00 188 LYS A O 1
ATOM 1474 N N . GLU A 1 189 ? -107.242 -9.929 188.168 1.00 60.31 189 GLU A N 1
ATOM 1475 C CA . GLU A 1 189 ? -106.574 -11.100 187.583 1.00 60.31 189 GLU A CA 1
ATOM 1476 C C . GLU A 1 189 ? -107.113 -11.418 186.176 1.00 60.31 189 GLU A C 1
ATOM 1478 O O . GLU A 1 189 ? -106.339 -11.787 185.291 1.00 60.31 189 GLU A O 1
ATOM 1483 N N . LEU A 1 190 ? -108.410 -11.174 185.935 1.00 59.59 190 LEU A N 1
ATOM 1484 C CA . LEU A 1 190 ? -109.023 -11.298 184.607 1.00 59.59 190 LEU A CA 1
ATOM 1485 C C . LEU A 1 190 ? -108.378 -10.338 183.589 1.00 59.59 190 LEU A C 1
ATOM 1487 O O . LEU A 1 190 ? -107.933 -10.778 182.531 1.00 59.59 190 LEU A O 1
ATOM 1491 N N . ALA A 1 191 ? -108.248 -9.054 183.944 1.00 59.59 191 ALA A N 1
ATOM 1492 C CA . ALA A 1 191 ? -107.646 -8.035 183.080 1.00 59.59 191 ALA A CA 1
ATOM 1493 C C . ALA A 1 191 ? -106.202 -8.388 182.665 1.00 59.59 191 ALA A C 1
ATOM 1495 O O . ALA A 1 191 ? -105.831 -8.238 181.502 1.00 59.59 191 ALA A O 1
ATOM 1496 N N . GLY A 1 192 ? -105.404 -8.948 183.584 1.00 61.44 192 GLY A N 1
ATOM 1497 C CA . GLY A 1 192 ? -104.046 -9.414 183.277 1.00 61.44 192 GLY A CA 1
ATOM 1498 C C . GLY A 1 192 ? -103.997 -10.585 182.283 1.00 61.44 192 GLY A C 1
ATOM 1499 O O . GLY A 1 192 ? -103.002 -10.747 181.576 1.00 61.44 192 GLY A O 1
ATOM 1500 N N . LYS A 1 193 ? -105.067 -11.387 182.181 1.00 64.06 193 LYS A N 1
ATOM 1501 C CA . LYS A 1 193 ? -105.193 -12.441 181.160 1.00 64.06 193 LYS A CA 1
ATOM 1502 C C . LYS A 1 193 ? -105.679 -11.911 179.815 1.00 64.06 193 LYS A C 1
ATOM 1504 O O . LYS A 1 193 ? -105.227 -12.414 178.790 1.00 64.06 193 LYS A O 1
ATOM 1509 N N . GLU A 1 194 ? -106.517 -10.878 179.796 1.00 59.88 194 GLU A N 1
ATOM 1510 C CA . GLU A 1 194 ? -106.896 -10.188 178.554 1.00 59.88 194 GLU A CA 1
ATOM 1511 C C . GLU A 1 194 ? -105.691 -9.476 177.907 1.00 59.88 194 GLU A C 1
ATOM 1513 O O . GLU A 1 194 ? -105.518 -9.545 176.688 1.00 59.88 194 GLU A O 1
ATOM 1518 N N . GLU A 1 195 ? -104.797 -8.877 178.704 1.00 63.03 195 GLU A N 1
ATOM 1519 C CA . GLU A 1 195 ? -103.525 -8.322 178.206 1.00 63.03 195 GLU A CA 1
ATOM 1520 C C . GLU A 1 195 ? -102.565 -9.406 177.676 1.00 63.03 195 GLU A C 1
ATOM 1522 O O . GLU A 1 195 ? -101.906 -9.202 176.653 1.00 63.03 195 GLU A O 1
ATOM 1527 N N . GLU A 1 196 ? -102.500 -10.581 178.317 1.00 63.41 196 GLU A N 1
ATOM 1528 C CA . GLU A 1 196 ? -101.653 -11.688 177.846 1.00 63.41 196 GLU A CA 1
ATOM 1529 C C . GLU A 1 196 ? -102.154 -12.294 176.522 1.00 63.41 196 GLU A C 1
ATOM 1531 O O . GLU A 1 196 ? -101.332 -12.616 175.661 1.00 63.41 196 GLU A O 1
ATOM 1536 N N . ILE A 1 197 ? -103.477 -12.385 176.322 1.00 62.81 197 ILE A N 1
ATOM 1537 C CA . ILE A 1 197 ? -104.087 -12.806 175.047 1.00 62.81 197 ILE A CA 1
ATOM 1538 C C . ILE A 1 197 ? -103.737 -11.812 173.934 1.00 62.81 197 ILE A C 1
ATOM 1540 O O . ILE A 1 197 ? -103.178 -12.219 172.916 1.00 62.81 197 ILE A O 1
ATOM 1544 N N . LYS A 1 198 ? -103.941 -10.505 174.162 1.00 62.62 198 LYS A N 1
ATOM 1545 C CA . LYS A 1 198 ? -103.575 -9.448 173.197 1.00 62.62 198 LYS A CA 1
ATOM 1546 C C . LYS A 1 198 ? -102.131 -9.570 172.709 1.00 62.62 198 LYS A C 1
ATOM 1548 O O . LYS A 1 198 ? -101.866 -9.498 171.511 1.00 62.62 198 LYS A O 1
ATOM 1553 N N . ARG A 1 199 ? -101.196 -9.806 173.634 1.00 66.56 199 ARG A N 1
ATOM 1554 C CA . ARG A 1 199 ? -99.766 -9.929 173.315 1.00 66.56 199 ARG A CA 1
ATOM 1555 C C . ARG A 1 199 ? -99.424 -11.218 172.550 1.00 66.56 199 ARG A C 1
ATOM 1557 O O . ARG A 1 199 ? -98.346 -11.302 171.958 1.00 66.56 199 ARG A O 1
ATOM 1564 N N . LEU A 1 200 ? -100.290 -12.234 172.572 1.00 67.12 200 LEU A N 1
ATOM 1565 C CA . LEU A 1 200 ? -100.159 -13.437 171.743 1.00 67.12 200 LEU A CA 1
ATOM 1566 C C . LEU A 1 200 ? -100.737 -13.218 170.340 1.00 67.12 200 LEU A C 1
ATOM 1568 O O . LEU A 1 200 ? -100.078 -13.603 169.375 1.00 67.12 200 LEU A O 1
ATOM 1572 N N . ASP A 1 201 ? -101.874 -12.530 170.217 1.00 67.38 201 ASP A N 1
ATOM 1573 C CA . ASP A 1 201 ? -102.459 -12.157 168.920 1.00 67.38 201 ASP A CA 1
ATOM 1574 C C . ASP A 1 201 ? -101.510 -11.245 168.117 1.00 67.38 201 ASP A C 1
ATOM 1576 O O . ASP A 1 201 ? -101.242 -11.501 166.943 1.00 67.38 201 ASP A O 1
ATOM 1580 N N . GLU A 1 202 ? -100.887 -10.253 168.768 1.00 67.56 202 GLU A N 1
ATOM 1581 C CA . GLU A 1 202 ? -99.835 -9.412 168.164 1.00 67.56 202 GLU A CA 1
ATOM 1582 C C . GLU A 1 202 ? -98.622 -10.235 167.677 1.00 67.56 202 GLU A C 1
ATOM 1584 O O . GLU A 1 202 ? -98.021 -9.926 166.644 1.00 67.56 202 GLU A O 1
ATOM 1589 N N . ASN A 1 203 ? -98.268 -11.317 168.383 1.00 72.00 203 ASN A N 1
ATOM 1590 C CA . ASN A 1 203 ? -97.182 -12.219 167.983 1.00 72.00 203 ASN A CA 1
ATOM 1591 C C . ASN A 1 203 ? -97.577 -13.177 166.848 1.00 72.00 203 ASN A C 1
ATOM 1593 O O . ASN A 1 203 ? -96.704 -13.575 166.072 1.00 72.00 203 ASN A O 1
ATOM 1597 N N . LEU A 1 204 ? -98.853 -13.559 166.741 1.00 69.25 204 LEU A N 1
ATOM 1598 C CA . LEU A 1 204 ? -99.364 -14.343 165.615 1.00 69.25 204 LEU A CA 1
ATOM 1599 C C . LEU A 1 204 ? -99.404 -13.489 164.348 1.00 69.25 204 LEU A C 1
ATOM 1601 O O . LEU A 1 204 ? -98.746 -13.858 163.377 1.00 69.25 204 LEU A O 1
ATOM 1605 N N . ALA A 1 205 ? -100.006 -12.299 164.403 1.00 66.38 205 ALA A N 1
ATOM 1606 C CA . ALA A 1 205 ? -100.025 -11.358 163.282 1.00 66.38 205 ALA A CA 1
ATOM 1607 C C . ALA A 1 205 ? -98.603 -11.010 162.791 1.00 66.38 205 ALA A C 1
ATOM 1609 O O . ALA A 1 205 ? -98.332 -11.004 161.589 1.00 66.38 205 ALA A O 1
ATOM 1610 N N . GLY A 1 206 ? -97.653 -10.803 163.714 1.00 73.38 206 GLY A N 1
ATOM 1611 C CA . GLY A 1 206 ? -96.242 -10.583 163.377 1.00 73.38 206 GLY A CA 1
ATOM 1612 C C . GLY A 1 206 ? -95.543 -11.788 162.725 1.00 73.38 206 GLY A C 1
ATOM 1613 O O . GLY A 1 206 ? -94.604 -11.607 161.948 1.00 73.38 206 GLY A O 1
ATOM 1614 N N . ARG A 1 207 ? -95.995 -13.021 162.997 1.00 74.56 207 ARG A N 1
ATOM 1615 C CA . ARG A 1 207 ? -95.494 -14.244 162.343 1.00 74.56 207 ARG A CA 1
ATOM 1616 C C . ARG A 1 207 ? -96.154 -14.493 160.994 1.00 74.56 207 ARG A C 1
ATOM 1618 O O . ARG A 1 207 ? -95.452 -14.881 160.068 1.00 74.56 207 ARG A O 1
ATOM 1625 N N . GLU A 1 208 ? -97.450 -14.240 160.866 1.00 67.62 208 GLU A N 1
ATOM 1626 C CA . GLU A 1 208 ? -98.193 -14.363 159.607 1.00 67.62 208 GLU A CA 1
ATOM 1627 C C . GLU A 1 208 ? -97.662 -13.363 158.572 1.00 67.62 208 GLU A C 1
ATOM 1629 O O . GLU A 1 208 ? -97.270 -13.769 157.479 1.00 67.62 208 GLU A O 1
ATOM 1634 N N . ALA A 1 209 ? -97.464 -12.097 158.962 1.00 71.12 209 ALA A N 1
ATOM 1635 C CA . ALA A 1 209 ? -96.782 -11.105 158.127 1.00 71.12 209 ALA A CA 1
ATOM 1636 C C . ALA A 1 209 ? -95.359 -11.543 157.721 1.00 71.12 209 ALA A C 1
ATOM 1638 O O . ALA A 1 209 ? -94.917 -11.294 156.595 1.00 71.12 209 ALA A O 1
ATOM 1639 N N . LYS A 1 210 ? -94.629 -12.234 158.612 1.00 73.00 210 LYS A N 1
ATOM 1640 C CA . LYS A 1 210 ? -93.291 -12.750 158.291 1.00 73.00 210 LYS A CA 1
ATOM 1641 C C . LYS A 1 210 ? -93.337 -13.937 157.325 1.00 73.00 210 LYS A C 1
ATOM 1643 O O . LYS A 1 210 ? -92.460 -14.011 156.464 1.00 73.00 210 LYS A O 1
ATOM 1648 N N . ILE A 1 211 ? -94.339 -14.812 157.426 1.00 75.56 211 ILE A N 1
ATOM 1649 C CA . ILE A 1 211 ? -94.563 -15.916 156.482 1.00 75.56 211 ILE A CA 1
ATOM 1650 C C . ILE A 1 211 ? -94.831 -15.355 155.084 1.00 75.56 211 ILE A C 1
ATOM 1652 O O . ILE A 1 211 ? -94.070 -15.683 154.177 1.00 75.56 211 ILE A O 1
ATOM 1656 N N . SER A 1 212 ? -95.772 -14.417 154.925 1.00 68.44 212 SER A N 1
ATOM 1657 C CA . SER A 1 212 ? -96.049 -13.809 153.614 1.00 68.44 212 SER A CA 1
ATOM 1658 C C . SER A 1 212 ? -94.813 -13.140 152.995 1.00 68.44 212 SER A C 1
ATOM 1660 O O . SER A 1 212 ? -94.548 -13.342 151.814 1.00 68.44 212 SER A O 1
ATOM 1662 N N . SER A 1 213 ? -93.978 -12.450 153.791 1.00 74.50 213 SER A N 1
ATOM 1663 C CA . SER A 1 213 ? -92.717 -11.874 153.276 1.00 74.50 213 SER A CA 1
ATOM 1664 C C . SER A 1 213 ? -91.731 -12.926 152.741 1.00 74.50 213 SER A C 1
ATOM 1666 O O . SER A 1 213 ? -91.000 -12.668 151.790 1.00 74.50 213 SER A O 1
ATOM 1668 N N . LEU A 1 214 ? -91.708 -14.126 153.334 1.00 77.12 214 LEU A N 1
ATOM 1669 C CA . LEU A 1 214 ? -90.843 -15.227 152.895 1.00 77.12 214 LEU A CA 1
ATOM 1670 C C . LEU A 1 214 ? -91.437 -15.991 151.703 1.00 77.12 214 LEU A C 1
ATOM 1672 O O . LEU A 1 214 ? -90.687 -16.550 150.905 1.00 77.12 214 LEU A O 1
ATOM 1676 N N . GLU A 1 215 ? -92.763 -16.003 151.559 1.00 71.44 215 GLU A N 1
ATOM 1677 C CA . GLU A 1 215 ? -93.458 -16.547 150.388 1.00 71.44 215 GLU A CA 1
ATOM 1678 C C . GLU A 1 215 ? -93.244 -15.656 149.149 1.00 71.44 215 GLU A C 1
ATOM 1680 O O . GLU A 1 215 ? -92.964 -16.182 148.069 1.00 71.44 215 GLU A O 1
ATOM 1685 N N . GLU A 1 216 ? -93.249 -14.326 149.306 1.00 74.00 216 GLU A N 1
ATOM 1686 C CA . GLU A 1 216 ? -92.848 -13.381 148.249 1.00 74.00 216 GLU A CA 1
ATOM 1687 C C . GLU A 1 216 ? -91.363 -13.533 147.864 1.00 74.00 216 GLU A C 1
ATOM 1689 O O . GLU A 1 216 ? -91.046 -13.652 146.676 1.00 74.00 216 GLU A O 1
ATOM 1694 N N . GLU A 1 217 ? -90.446 -13.609 148.842 1.00 75.94 217 GLU A N 1
ATOM 1695 C CA . GLU A 1 217 ? -89.017 -13.872 148.581 1.00 75.94 217 GLU A CA 1
ATOM 1696 C C . GLU A 1 217 ? -88.800 -15.209 147.840 1.00 75.94 217 GLU A C 1
ATOM 1698 O O . GLU A 1 217 ? -87.973 -15.284 146.926 1.00 75.94 217 GLU A O 1
ATOM 1703 N N . LEU A 1 218 ? -89.562 -16.258 148.182 1.00 77.12 218 LEU A N 1
ATOM 1704 C CA . LEU A 1 218 ? -89.513 -17.554 147.496 1.00 77.12 218 LEU A CA 1
ATOM 1705 C C . LEU A 1 218 ? -90.076 -17.505 146.070 1.00 77.12 218 LEU A C 1
ATOM 1707 O O . LEU A 1 218 ? -89.492 -18.140 145.188 1.00 77.12 218 LEU A O 1
ATOM 1711 N N . SER A 1 219 ? -91.159 -16.759 145.815 1.00 72.94 219 SER A N 1
ATOM 1712 C CA . SER A 1 219 ? -91.672 -16.570 144.447 1.00 72.94 219 SER A CA 1
ATOM 1713 C C . SER A 1 219 ? -90.646 -15.836 143.583 1.00 72.94 219 SER A C 1
ATOM 1715 O O . SER A 1 219 ? -90.267 -16.327 142.521 1.00 72.94 219 SER A O 1
ATOM 1717 N N . SER A 1 220 ? -90.092 -14.735 144.100 1.00 78.44 220 SER A N 1
ATOM 1718 C CA . SER A 1 220 ? -89.051 -13.946 143.431 1.00 78.44 220 SER A CA 1
ATOM 1719 C C . SER A 1 220 ? -87.805 -14.784 143.096 1.00 78.44 220 SER A C 1
ATOM 1721 O O . SER A 1 220 ? -87.361 -14.818 141.946 1.00 78.44 220 SER A O 1
ATOM 1723 N N . ARG A 1 221 ? -87.290 -15.577 144.052 1.00 78.19 221 ARG A N 1
ATOM 1724 C CA . ARG A 1 221 ? -86.169 -16.510 143.805 1.00 78.19 221 ARG A CA 1
ATOM 1725 C C . ARG A 1 221 ? -86.497 -17.610 142.793 1.00 78.19 221 ARG A C 1
ATOM 1727 O O . ARG A 1 221 ? -85.601 -18.075 142.081 1.00 78.19 221 ARG A O 1
ATOM 1734 N N . LYS A 1 222 ? -87.754 -18.047 142.709 1.00 75.88 222 LYS A N 1
ATOM 1735 C CA . LYS A 1 222 ? -88.196 -19.037 141.717 1.00 75.88 222 LYS A CA 1
ATOM 1736 C C . LYS A 1 222 ? -88.244 -18.437 140.307 1.00 75.88 222 LYS A C 1
ATOM 1738 O O . LYS A 1 222 ? -87.792 -19.071 139.357 1.00 75.88 222 LYS A O 1
ATOM 1743 N N . GLU A 1 223 ? -88.723 -17.204 140.174 1.00 77.88 223 GLU A N 1
ATOM 1744 C CA . GLU A 1 223 ? -88.742 -16.469 138.903 1.00 77.88 223 GLU A CA 1
ATOM 1745 C C . GLU A 1 223 ? -87.320 -16.143 138.410 1.00 77.88 223 GLU A C 1
ATOM 1747 O O . GLU A 1 223 ? -87.005 -16.360 137.237 1.00 77.88 223 GLU A O 1
ATOM 1752 N N . GLU A 1 224 ? -86.423 -15.728 139.311 1.00 82.88 224 GLU A N 1
ATOM 1753 C CA . GLU A 1 224 ? -84.999 -15.511 139.018 1.00 82.88 224 GLU A CA 1
ATOM 1754 C C . GLU A 1 224 ? -84.301 -16.801 138.549 1.00 82.88 224 GLU A C 1
ATOM 1756 O O . GLU A 1 224 ? -83.556 -16.785 137.567 1.00 82.88 224 GLU A O 1
ATOM 1761 N N . THR A 1 225 ? -84.561 -17.941 139.200 1.00 76.94 225 THR A N 1
ATOM 1762 C CA . THR A 1 225 ? -83.960 -19.227 138.797 1.00 76.94 225 THR A CA 1
ATOM 1763 C C . THR A 1 225 ? -84.531 -19.769 137.484 1.00 76.94 225 THR A C 1
ATOM 1765 O O . THR A 1 225 ? -83.776 -20.334 136.690 1.00 76.94 225 THR A O 1
ATOM 1768 N N . GLU A 1 226 ? -85.808 -19.522 137.172 1.00 78.44 226 GLU A N 1
ATOM 1769 C CA . GLU A 1 226 ? -86.344 -19.762 135.825 1.00 78.44 226 GLU A CA 1
ATOM 1770 C C . GLU A 1 226 ? -85.703 -18.858 134.759 1.00 78.44 226 GLU A C 1
ATOM 1772 O O . GLU A 1 226 ? -85.445 -19.316 133.641 1.00 78.44 226 GLU A O 1
ATOM 1777 N N . LEU A 1 227 ? -85.444 -17.584 135.074 1.00 79.12 227 LEU A N 1
ATOM 1778 C CA . LEU A 1 227 ? -84.791 -16.644 134.158 1.00 79.12 227 LEU A CA 1
ATOM 1779 C C . LEU A 1 227 ? -83.338 -17.055 133.875 1.00 79.12 227 LEU A C 1
ATOM 1781 O O . LEU A 1 227 ? -82.935 -17.112 132.712 1.00 79.12 227 LEU A O 1
ATOM 1785 N N . LEU A 1 228 ? -82.581 -17.417 134.915 1.00 79.75 228 LEU A N 1
ATOM 1786 C CA . LEU A 1 228 ? -81.221 -17.951 134.789 1.00 79.75 228 LEU A CA 1
ATOM 1787 C C . LEU A 1 228 ? -81.196 -19.272 134.003 1.00 79.75 228 LEU A C 1
ATOM 1789 O O . LEU A 1 228 ? -80.312 -19.468 133.170 1.00 79.75 228 LEU A O 1
ATOM 1793 N N . GLY A 1 229 ? -82.192 -20.146 134.191 1.00 81.31 229 GLY A N 1
ATOM 1794 C CA . GLY A 1 229 ? -82.357 -21.362 133.387 1.00 81.31 229 GLY A CA 1
ATOM 1795 C C . GLY A 1 229 ? -82.546 -21.068 131.893 1.00 81.31 229 GLY A C 1
ATOM 1796 O O . GLY A 1 229 ? -81.878 -21.676 131.057 1.00 81.31 229 GLY A O 1
ATOM 1797 N N . LYS A 1 230 ? -83.390 -20.080 131.556 1.00 81.75 230 LYS A N 1
ATOM 1798 C CA . LYS A 1 230 ? -83.615 -19.613 130.171 1.00 81.75 230 LYS A CA 1
ATOM 1799 C C . LYS A 1 230 ? -82.359 -18.958 129.571 1.00 81.75 230 LYS A C 1
ATOM 1801 O O . LYS A 1 230 ? -82.068 -19.152 128.393 1.00 81.75 230 LYS A O 1
ATOM 1806 N N . GLN A 1 231 ? -81.578 -18.226 130.368 1.00 84.69 231 GLN A N 1
ATOM 1807 C CA . GLN A 1 231 ? -80.292 -17.664 129.928 1.00 84.69 231 GLN A CA 1
ATOM 1808 C C . GLN A 1 231 ? -79.232 -18.752 129.690 1.00 84.69 231 GLN A C 1
ATOM 1810 O O . GLN A 1 231 ? -78.501 -18.684 128.702 1.00 84.69 231 GLN A O 1
ATOM 1815 N N . LEU A 1 232 ? -79.173 -19.784 130.540 1.00 83.62 232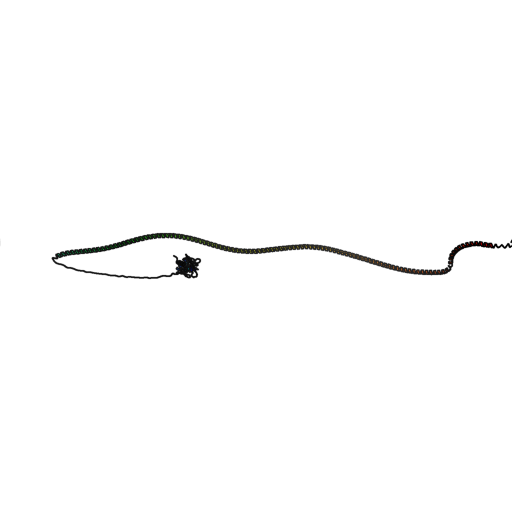 LEU A N 1
ATOM 1816 C CA . LEU A 1 232 ? -78.273 -20.929 130.368 1.00 83.62 232 LEU A CA 1
ATOM 1817 C C . LEU A 1 232 ? -78.614 -21.765 129.128 1.00 83.62 232 LEU A C 1
ATOM 1819 O O . LEU A 1 232 ? -77.696 -22.162 128.406 1.00 83.62 232 LEU A O 1
ATOM 1823 N N . SER A 1 233 ? -79.899 -21.997 128.829 1.00 79.56 233 SER A N 1
ATOM 1824 C CA . SER A 1 233 ? -80.282 -22.711 127.601 1.00 79.56 233 SER A CA 1
ATOM 1825 C C . SER A 1 233 ? -79.895 -21.913 126.351 1.00 79.56 233 SER A C 1
ATOM 1827 O O . SER A 1 233 ? -79.226 -22.455 125.476 1.00 79.56 233 SER A O 1
ATOM 1829 N N . GLN A 1 234 ? -80.181 -20.605 126.318 1.00 83.69 234 GLN A N 1
ATOM 1830 C CA . GLN A 1 234 ? -79.757 -19.715 125.224 1.00 83.69 234 GLN A CA 1
ATOM 1831 C C . GLN A 1 234 ? -78.228 -19.617 125.087 1.00 83.69 234 GLN A C 1
ATOM 1833 O O . GLN A 1 234 ? -77.711 -19.489 123.978 1.00 83.69 234 GLN A O 1
ATOM 1838 N N . GLY A 1 235 ? -77.487 -19.663 126.199 1.00 85.56 235 GLY A N 1
ATOM 1839 C CA . GLY A 1 235 ? -76.024 -19.729 126.190 1.00 85.56 235 GLY A CA 1
ATOM 1840 C C . GLY A 1 235 ? -75.511 -21.039 125.588 1.00 85.56 235 GLY A C 1
ATOM 1841 O O . GLY A 1 235 ? -74.610 -21.019 124.755 1.00 85.56 235 GLY A O 1
ATOM 1842 N N . THR A 1 236 ? -76.136 -22.161 125.948 1.00 86.56 236 THR A N 1
ATOM 1843 C CA . THR A 1 236 ? -75.802 -23.500 125.432 1.00 86.56 236 THR A CA 1
ATOM 1844 C C . THR A 1 236 ? -76.081 -23.611 123.931 1.00 86.56 236 THR A C 1
ATOM 1846 O O . THR A 1 236 ? -75.237 -24.103 123.186 1.00 86.56 236 THR A O 1
ATOM 1849 N N . GLU A 1 237 ? -77.220 -23.092 123.462 1.00 85.38 237 GLU A N 1
ATOM 1850 C CA . GLU A 1 237 ? -77.556 -23.030 122.033 1.00 85.38 237 GLU A CA 1
ATOM 1851 C C . GLU A 1 237 ? -76.546 -22.180 121.247 1.00 85.38 237 GLU A C 1
ATOM 1853 O O . GLU A 1 237 ? -76.056 -22.621 120.209 1.00 85.38 237 GLU A O 1
ATOM 1858 N N . LYS A 1 238 ? -76.164 -21.006 121.773 1.00 89.38 238 LYS A N 1
ATOM 1859 C CA . LYS A 1 238 ? -75.148 -20.135 121.153 1.00 89.38 238 LYS A CA 1
ATOM 1860 C C . LYS A 1 238 ? -73.765 -20.781 121.089 1.00 89.38 238 LYS A C 1
ATOM 1862 O O . LYS A 1 238 ? -73.086 -20.641 120.073 1.00 89.38 238 LYS A O 1
ATOM 1867 N N . ILE A 1 239 ? -73.351 -21.490 122.142 1.00 90.25 239 ILE A N 1
ATOM 1868 C CA . ILE A 1 239 ? -72.094 -22.254 122.147 1.00 90.25 239 ILE A CA 1
ATOM 1869 C C . ILE A 1 239 ? -72.134 -23.308 121.040 1.00 90.25 239 ILE A C 1
ATOM 1871 O O . ILE A 1 239 ? -71.245 -23.310 120.195 1.00 90.25 239 ILE A O 1
ATOM 1875 N N . LYS A 1 240 ? -73.209 -24.102 120.953 1.00 88.44 240 LYS A N 1
ATOM 1876 C CA . LYS A 1 240 ? -73.371 -25.122 119.907 1.00 88.44 240 LYS A CA 1
ATOM 1877 C C . LYS A 1 240 ? -73.314 -24.536 118.488 1.00 88.44 240 LYS A C 1
ATOM 1879 O O . LYS A 1 240 ? -72.644 -25.103 117.630 1.00 88.44 240 LYS A O 1
ATOM 1884 N N . THR A 1 241 ? -73.949 -23.387 118.231 1.00 86.69 241 THR A N 1
ATOM 1885 C CA . THR A 1 241 ? -73.846 -22.727 116.912 1.00 86.69 241 THR A CA 1
ATOM 1886 C C . THR A 1 241 ? -72.437 -22.207 116.611 1.00 86.69 241 THR A C 1
ATOM 1888 O O . THR A 1 241 ? -72.002 -22.260 115.465 1.00 86.69 241 THR A O 1
ATOM 1891 N N . LEU A 1 242 ? -71.696 -21.744 117.625 1.00 89.62 242 LEU A N 1
ATOM 1892 C CA . LEU A 1 242 ? -70.309 -21.296 117.457 1.00 89.62 242 LEU A CA 1
ATOM 1893 C C . LEU A 1 242 ? -69.334 -22.471 117.276 1.00 89.62 242 LEU A C 1
ATOM 1895 O O . LEU A 1 242 ? -68.359 -22.337 116.543 1.00 89.62 242 LEU A O 1
ATOM 1899 N N . GLU A 1 243 ? -69.600 -23.623 117.892 1.00 89.94 243 GLU A N 1
ATOM 1900 C CA . GLU A 1 243 ? -68.872 -24.874 117.644 1.00 89.94 243 GLU A CA 1
ATOM 1901 C C . GLU A 1 243 ? -69.093 -25.364 116.204 1.00 89.94 243 GLU A C 1
ATOM 1903 O O . GLU A 1 243 ? -68.131 -25.713 115.519 1.00 89.94 243 GLU A O 1
ATOM 1908 N N . GLU A 1 244 ? -70.332 -25.310 115.705 1.00 89.88 244 GLU A N 1
ATOM 1909 C CA . GLU A 1 244 ? -70.670 -25.628 114.310 1.00 89.88 244 GLU A CA 1
ATOM 1910 C C . GLU A 1 244 ? -70.003 -24.655 113.314 1.00 89.88 244 GLU A C 1
ATOM 1912 O O . GLU A 1 244 ? -69.399 -25.103 112.336 1.00 89.88 244 GLU A O 1
ATOM 1917 N N . GLU A 1 245 ? -70.000 -23.344 113.593 1.00 92.31 245 GLU A N 1
ATOM 1918 C CA . GLU A 1 245 ? -69.238 -22.357 112.808 1.00 92.31 245 GLU A CA 1
ATOM 1919 C C . GLU A 1 245 ? -67.719 -22.592 112.847 1.00 92.31 245 GLU A C 1
ATOM 1921 O O . GLU A 1 245 ? -67.040 -22.404 111.837 1.00 92.31 245 GLU A O 1
ATOM 1926 N N . LEU A 1 246 ? -67.154 -22.976 113.996 1.00 92.06 246 LEU A N 1
ATOM 1927 C CA . LEU A 1 246 ? -65.718 -23.248 114.121 1.00 92.06 246 LEU A CA 1
ATOM 1928 C C . LEU A 1 246 ? -65.301 -24.486 113.321 1.00 92.06 246 LEU A C 1
ATOM 1930 O O . LEU A 1 246 ? -64.214 -24.486 112.742 1.00 92.06 246 LEU A O 1
ATOM 1934 N N . ILE A 1 247 ? -66.160 -25.506 113.241 1.00 92.19 247 ILE A N 1
ATOM 1935 C CA . ILE A 1 247 ? -65.934 -26.690 112.401 1.00 92.19 247 ILE A CA 1
ATOM 1936 C C . ILE A 1 247 ? -65.952 -26.301 110.915 1.00 92.19 247 ILE A C 1
ATOM 1938 O O . ILE A 1 247 ? -64.995 -26.612 110.207 1.00 92.19 247 ILE A O 1
ATOM 1942 N N . ASP A 1 248 ? -66.966 -25.557 110.460 1.00 91.19 248 ASP A N 1
ATOM 1943 C CA . ASP A 1 248 ? -67.070 -25.067 109.073 1.00 91.19 248 ASP A CA 1
ATOM 1944 C C . ASP A 1 248 ? -65.868 -24.191 108.663 1.00 91.19 248 ASP A C 1
ATOM 1946 O O . ASP A 1 248 ? -65.263 -24.394 107.601 1.00 91.19 248 ASP A O 1
ATOM 1950 N N . ARG A 1 249 ? -65.453 -23.262 109.536 1.00 92.56 249 ARG A N 1
ATOM 1951 C CA . ARG A 1 249 ? -64.256 -22.431 109.326 1.00 92.56 249 ARG A CA 1
ATOM 1952 C C . ARG A 1 249 ? -62.974 -23.264 109.289 1.00 92.56 249 ARG A C 1
ATOM 1954 O O . ARG A 1 249 ? -62.094 -22.953 108.490 1.00 92.56 249 ARG A O 1
ATOM 1961 N N . LYS A 1 250 ? -62.864 -24.317 110.108 1.00 94.00 250 LYS A N 1
ATOM 1962 C CA . LYS A 1 250 ? -61.704 -25.223 110.113 1.00 94.00 250 LYS A CA 1
ATOM 1963 C C . LYS A 1 250 ? -61.609 -26.022 108.814 1.00 94.00 250 LYS A C 1
ATOM 1965 O O . LYS A 1 250 ? -60.540 -26.039 108.216 1.00 94.00 250 LYS A O 1
ATOM 1970 N N . THR A 1 251 ? -62.714 -26.588 108.323 1.00 91.44 251 THR A N 1
ATOM 1971 C CA . THR A 1 251 ? -62.721 -27.284 107.022 1.00 91.44 251 THR A CA 1
ATOM 1972 C C . THR A 1 251 ? -62.390 -26.344 105.860 1.00 91.44 251 THR A C 1
ATOM 1974 O O . THR A 1 251 ? -61.624 -26.709 104.976 1.00 91.44 251 THR A O 1
ATOM 1977 N N . LYS A 1 252 ? -62.865 -25.090 105.899 1.00 94.56 252 LYS A N 1
ATOM 1978 C CA . LYS A 1 252 ? -62.508 -24.072 104.892 1.00 94.56 252 LYS A CA 1
ATOM 1979 C C . LYS A 1 252 ? -61.041 -23.644 104.959 1.00 94.56 252 LYS A C 1
ATOM 1981 O O . LYS A 1 252 ? -60.485 -23.272 103.931 1.00 94.56 252 LYS A O 1
ATOM 1986 N N . LEU A 1 253 ? -60.415 -23.689 106.138 1.00 93.81 253 LEU A N 1
ATOM 1987 C CA . LEU A 1 253 ? -58.976 -23.466 106.277 1.00 93.81 253 LEU A CA 1
ATOM 1988 C C . LEU A 1 253 ? -58.189 -24.610 105.621 1.00 93.81 253 LEU A C 1
ATOM 1990 O O . LEU A 1 253 ? -57.304 -24.345 104.818 1.00 93.81 253 LEU A O 1
ATOM 1994 N N . GLU A 1 254 ? -58.573 -25.859 105.893 1.00 92.44 254 GLU A N 1
ATOM 1995 C CA . GLU A 1 254 ? -57.952 -27.065 105.321 1.00 92.44 254 GLU A CA 1
ATOM 1996 C C . GLU A 1 254 ? -58.072 -27.102 103.781 1.00 92.44 254 GLU A C 1
ATOM 1998 O O . GLU A 1 254 ? -57.095 -27.399 103.089 1.00 92.44 254 GLU A O 1
ATOM 2003 N N . ASP A 1 255 ? -59.224 -26.706 103.225 1.00 92.25 255 ASP A N 1
ATOM 2004 C CA . ASP A 1 255 ? -59.406 -26.532 101.774 1.00 92.25 255 ASP A CA 1
ATOM 2005 C C . ASP A 1 255 ? -58.514 -25.413 101.195 1.00 92.25 255 ASP A C 1
ATOM 2007 O O . ASP A 1 255 ? -57.942 -25.569 100.114 1.00 92.25 255 ASP A O 1
ATOM 2011 N N . LEU A 1 256 ? -58.366 -24.281 101.897 1.00 93.19 256 LEU A N 1
ATOM 2012 C CA . LEU A 1 256 ? -57.515 -23.167 101.454 1.00 93.19 256 LEU A CA 1
ATOM 2013 C C . LEU A 1 256 ? -56.019 -23.498 101.536 1.00 93.19 256 LEU A C 1
ATOM 2015 O O . LEU A 1 256 ? -55.269 -23.118 100.634 1.00 93.19 256 LEU A O 1
ATOM 2019 N N . GLU A 1 257 ? -55.582 -24.226 102.564 1.00 94.19 257 GLU A N 1
ATOM 2020 C CA . GLU A 1 257 ? -54.216 -24.750 102.679 1.00 94.19 257 GLU A CA 1
ATOM 2021 C C . GLU A 1 257 ? -53.910 -25.708 101.518 1.00 94.19 257 GLU A C 1
ATOM 2023 O O . GLU A 1 257 ? -52.888 -25.558 100.845 1.00 94.19 257 GLU A O 1
ATOM 2028 N N . LYS A 1 258 ? -54.844 -26.612 101.190 1.00 93.38 258 LYS A N 1
ATOM 2029 C CA . LYS A 1 258 ? -54.732 -27.515 100.034 1.00 93.38 258 LYS A CA 1
ATOM 2030 C C . LYS A 1 258 ? -54.653 -26.762 98.700 1.00 93.38 258 LYS A C 1
ATOM 2032 O O . LYS A 1 258 ? -53.762 -27.043 97.903 1.00 93.38 258 LYS A O 1
ATOM 2037 N N . ILE A 1 259 ? -55.527 -25.777 98.470 1.00 94.69 259 ILE A N 1
ATOM 2038 C CA . ILE A 1 259 ? -55.500 -24.925 97.262 1.00 94.69 259 ILE A CA 1
ATOM 2039 C C . ILE A 1 259 ? -54.202 -24.104 97.179 1.00 94.69 259 ILE A C 1
ATOM 2041 O O . ILE A 1 259 ? -53.738 -23.803 96.080 1.00 94.69 259 ILE A O 1
ATOM 2045 N N . THR A 1 260 ? -53.609 -23.736 98.317 1.00 93.44 260 THR A N 1
ATOM 2046 C CA . THR A 1 260 ? -52.319 -23.031 98.357 1.00 93.44 260 THR A CA 1
ATOM 2047 C C . THR A 1 260 ? -51.180 -23.973 97.965 1.00 93.44 260 THR A C 1
ATOM 2049 O O . THR A 1 260 ? -50.445 -23.651 97.038 1.00 93.44 260 THR A O 1
ATOM 2052 N N . SER A 1 261 ? -51.117 -25.182 98.538 1.00 93.25 261 SER A N 1
ATOM 2053 C CA . SER A 1 261 ? -50.134 -26.212 98.152 1.00 93.25 261 SER A CA 1
ATOM 2054 C C . SER A 1 261 ? -50.213 -26.565 96.660 1.00 93.25 261 SER A C 1
ATOM 2056 O O . SER A 1 261 ? -49.195 -26.581 95.973 1.00 93.25 261 SER A O 1
ATOM 2058 N N . GLU A 1 262 ? -51.423 -26.770 96.124 1.00 93.25 262 GLU A N 1
ATOM 2059 C CA . GLU A 1 262 ? -51.633 -27.026 94.690 1.00 93.25 262 GLU A CA 1
ATOM 2060 C C . GLU A 1 262 ? -51.158 -25.853 93.815 1.00 93.25 262 GLU A C 1
ATOM 2062 O O . GLU A 1 262 ? -50.646 -26.059 92.713 1.00 93.25 262 GLU A O 1
ATOM 2067 N N . ARG A 1 263 ? -51.291 -24.609 94.293 1.00 94.50 263 ARG A N 1
ATOM 2068 C CA . ARG A 1 263 ? -50.782 -23.427 93.584 1.00 94.50 263 ARG A CA 1
ATOM 2069 C C . ARG A 1 263 ? -49.266 -23.339 93.634 1.00 94.50 263 ARG A C 1
ATOM 2071 O O . ARG A 1 263 ? -48.678 -23.102 92.582 1.00 94.50 263 ARG A O 1
ATOM 2078 N N . ASP A 1 264 ? -48.645 -23.574 94.782 1.00 94.56 264 ASP A N 1
ATOM 2079 C CA . ASP A 1 264 ? -47.186 -23.543 94.937 1.00 94.56 264 ASP A CA 1
ATOM 2080 C C . ASP A 1 264 ? -46.508 -24.629 94.073 1.00 94.56 264 ASP A C 1
ATOM 2082 O O . ASP A 1 264 ? -45.500 -24.366 93.408 1.00 94.56 264 ASP A O 1
ATOM 2086 N N . GLU A 1 265 ? -47.127 -25.811 93.955 1.00 93.56 265 GLU A N 1
ATOM 2087 C CA . GLU A 1 265 ? -46.741 -26.851 92.987 1.00 93.56 265 GLU A CA 1
ATOM 2088 C C . GLU A 1 265 ? -46.873 -26.374 91.527 1.00 93.56 265 GLU A C 1
ATOM 2090 O O . GLU A 1 265 ? -45.980 -26.611 90.711 1.00 93.56 265 GLU A O 1
ATOM 2095 N N . THR A 1 266 ? -47.941 -25.648 91.162 1.00 93.62 266 THR A N 1
ATOM 2096 C CA . THR A 1 266 ? -48.037 -25.081 89.799 1.00 93.62 266 THR A CA 1
ATOM 2097 C C . THR A 1 266 ? -47.055 -23.939 89.541 1.00 93.62 266 THR A C 1
ATOM 2099 O O . THR A 1 266 ? -46.570 -23.823 88.417 1.00 93.62 266 THR A O 1
ATOM 2102 N N . ILE A 1 267 ? -46.743 -23.112 90.547 1.00 95.06 267 ILE A N 1
ATOM 2103 C CA . ILE A 1 267 ? -45.804 -21.986 90.438 1.00 95.06 267 ILE A CA 1
ATOM 2104 C C . ILE A 1 267 ? -44.394 -22.519 90.201 1.00 95.06 267 ILE A C 1
ATOM 2106 O O . ILE A 1 267 ? -43.787 -22.170 89.191 1.00 95.06 267 ILE A O 1
ATOM 2110 N N . THR A 1 268 ? -43.922 -23.442 91.041 1.00 93.44 268 THR A N 1
ATOM 2111 C CA . THR A 1 268 ? -42.615 -24.096 90.856 1.00 93.44 268 THR A CA 1
ATOM 2112 C C . THR A 1 268 ? -42.526 -24.809 89.500 1.00 93.44 268 THR A C 1
ATOM 2114 O O . THR A 1 268 ? -41.564 -24.615 88.755 1.00 93.44 268 THR A O 1
ATOM 2117 N N . ALA A 1 269 ? -43.585 -25.512 89.079 1.00 93.19 269 ALA A N 1
ATOM 2118 C CA . ALA A 1 269 ? -43.660 -26.122 87.748 1.00 93.19 269 ALA A CA 1
ATOM 2119 C C . ALA A 1 269 ? -43.764 -25.115 86.576 1.00 93.19 269 ALA A C 1
ATOM 2121 O O . ALA A 1 269 ? -43.630 -25.524 85.415 1.00 93.19 269 ALA A O 1
ATOM 2122 N N . PHE A 1 270 ? -44.030 -23.826 86.819 1.00 94.19 270 PHE A N 1
ATOM 2123 C CA . PHE A 1 270 ? -43.878 -22.752 85.829 1.00 94.19 270 PHE A CA 1
ATOM 2124 C C . PHE A 1 270 ? -42.476 -22.134 85.876 1.00 94.19 270 PHE A C 1
ATOM 2126 O O . PHE A 1 270 ? -41.912 -21.885 84.813 1.00 94.19 270 PHE A O 1
ATOM 2133 N N . GLU A 1 271 ? -41.891 -21.944 87.059 1.00 94.94 271 GLU A N 1
ATOM 2134 C CA . GLU A 1 271 ? -40.516 -21.455 87.238 1.00 94.94 271 GLU A CA 1
ATOM 2135 C C . GLU A 1 271 ? -39.495 -22.377 86.554 1.00 94.94 271 GLU A C 1
ATOM 2137 O O . GLU A 1 271 ? -38.653 -21.897 85.794 1.00 94.94 271 GLU A O 1
ATOM 2142 N N . GLU A 1 272 ? -39.635 -23.702 86.697 1.00 94.38 272 GLU A N 1
ATOM 2143 C CA . GLU A 1 272 ? -38.821 -24.686 85.963 1.00 94.38 272 GLU A CA 1
ATOM 2144 C C . GLU A 1 272 ? -38.939 -24.524 84.436 1.00 94.38 272 GLU A C 1
ATOM 2146 O O . GLU A 1 272 ? -37.941 -24.583 83.715 1.00 94.38 272 GLU A O 1
ATOM 2151 N N . LYS A 1 273 ? -40.153 -24.271 83.925 1.00 95.00 273 LYS A N 1
ATOM 2152 C CA . LYS A 1 273 ? -40.389 -24.057 82.486 1.00 95.00 273 LYS A CA 1
ATOM 2153 C C . LYS A 1 273 ? -39.830 -22.721 82.002 1.00 95.00 273 LYS A C 1
ATOM 2155 O O . LYS A 1 273 ? -39.361 -22.653 80.869 1.00 95.00 273 LYS A O 1
ATOM 2160 N N . PHE A 1 274 ? -39.858 -21.673 82.826 1.00 94.88 274 PHE A N 1
ATOM 2161 C CA . PHE A 1 274 ? -39.199 -20.406 82.508 1.00 94.88 274 PHE A CA 1
ATOM 2162 C C . PHE A 1 274 ? -37.676 -20.569 82.482 1.00 94.88 274 PHE A C 1
ATOM 2164 O O . PHE A 1 274 ? -37.056 -20.130 81.518 1.00 94.88 274 PHE A O 1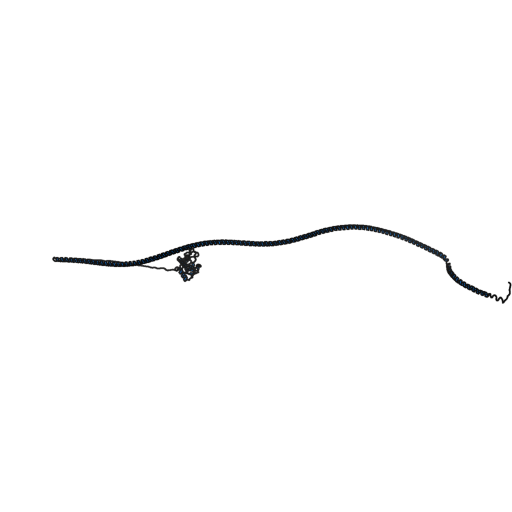
ATOM 2171 N N . ALA A 1 275 ? -37.086 -21.290 83.440 1.00 93.44 275 ALA A N 1
ATOM 2172 C CA . ALA A 1 275 ? -35.655 -21.601 83.435 1.00 93.44 275 ALA A CA 1
ATOM 2173 C C . ALA A 1 275 ? -35.232 -22.426 82.200 1.00 93.44 275 ALA A C 1
ATOM 2175 O O . ALA A 1 275 ? -34.230 -22.104 81.559 1.00 93.44 275 ALA A O 1
ATOM 2176 N N . GLU A 1 276 ? -36.018 -23.438 81.805 1.00 93.81 276 GLU A N 1
ATOM 2177 C CA . GLU A 1 276 ? -35.792 -24.179 80.553 1.00 93.81 276 GLU A CA 1
ATOM 2178 C C . GLU A 1 276 ? -35.855 -23.242 79.332 1.00 93.81 276 GLU A C 1
ATOM 2180 O O . GLU A 1 276 ? -35.012 -23.319 78.435 1.00 93.81 276 GLU A O 1
ATOM 2185 N N . LYS A 1 277 ? -36.837 -22.330 79.286 1.00 95.31 277 LYS A N 1
ATOM 2186 C CA . LYS A 1 277 ? -36.985 -21.386 78.171 1.00 95.31 277 LYS A CA 1
ATOM 2187 C C . LYS A 1 277 ? -35.830 -20.390 78.104 1.00 95.31 277 LYS A C 1
ATOM 2189 O O . LYS A 1 277 ? -35.290 -20.223 77.011 1.00 95.31 277 LYS A O 1
ATOM 2194 N N . ASP A 1 278 ? -35.389 -19.832 79.226 1.00 95.69 278 ASP A N 1
ATOM 2195 C CA . ASP A 1 278 ? -34.216 -18.953 79.301 1.00 95.69 278 ASP A CA 1
ATOM 2196 C C . ASP A 1 278 ? -32.940 -19.649 78.805 1.00 95.69 278 ASP A C 1
ATOM 2198 O O . ASP A 1 278 ? -32.188 -19.063 78.027 1.00 95.69 278 ASP A O 1
ATOM 2202 N N . GLU A 1 279 ? -32.706 -20.914 79.171 1.00 94.12 279 GLU A N 1
ATOM 2203 C CA . GLU A 1 279 ? -31.586 -21.679 78.606 1.00 94.12 279 GLU A CA 1
ATOM 2204 C C . GLU A 1 279 ? -31.750 -21.908 77.096 1.00 94.12 279 GLU A C 1
ATOM 2206 O O . GLU A 1 279 ? -30.797 -21.710 76.337 1.00 94.12 279 GLU A O 1
ATOM 2211 N N . THR A 1 280 ? -32.955 -22.230 76.600 1.00 94.31 280 THR A N 1
ATOM 2212 C CA . THR A 1 280 ? -33.150 -22.320 75.140 1.00 94.31 280 THR A CA 1
ATOM 2213 C C . THR A 1 280 ? -32.876 -20.989 74.436 1.00 94.31 280 THR A C 1
ATOM 2215 O O . THR A 1 280 ? -32.207 -21.004 73.401 1.00 94.31 280 THR A O 1
ATOM 2218 N N . ILE A 1 281 ? -33.291 -19.853 75.013 1.00 95.69 281 ILE A N 1
ATOM 2219 C CA . ILE A 1 281 ? -33.031 -18.502 74.491 1.00 95.69 281 ILE A CA 1
ATOM 2220 C C . ILE A 1 281 ? -31.523 -18.243 74.420 1.00 95.69 281 ILE A C 1
ATOM 2222 O O . ILE A 1 281 ? -31.027 -17.976 73.326 1.00 95.69 281 ILE A O 1
ATOM 2226 N N . LYS A 1 282 ? -30.772 -18.463 75.509 1.00 95.56 282 LYS A N 1
ATOM 2227 C CA . LYS A 1 282 ? -29.300 -18.325 75.527 1.00 95.56 282 LYS A CA 1
ATOM 2228 C C . LYS A 1 282 ? -28.627 -19.173 74.442 1.00 95.56 282 LYS A C 1
ATOM 2230 O O . LYS A 1 282 ? -27.721 -18.700 73.754 1.00 95.56 282 LYS A O 1
ATOM 2235 N N . THR A 1 283 ? -29.082 -20.414 74.220 1.00 95.06 283 THR A N 1
ATOM 2236 C CA . THR A 1 283 ? -28.521 -21.253 73.139 1.00 95.06 283 THR A CA 1
ATOM 2237 C C . THR A 1 283 ? -28.904 -20.791 71.731 1.00 95.06 283 THR A C 1
ATOM 2239 O O . THR A 1 283 ? -28.185 -21.117 70.784 1.00 95.06 283 THR A O 1
ATOM 2242 N N . PHE A 1 284 ? -30.012 -20.062 71.555 1.00 94.50 284 PHE A N 1
ATOM 2243 C CA . PHE A 1 284 ? -30.350 -19.425 70.281 1.00 94.50 284 PHE A CA 1
ATOM 2244 C C . PHE A 1 284 ? -29.542 -18.145 70.070 1.00 94.50 284 PHE A C 1
ATOM 2246 O O . PHE A 1 284 ? -28.985 -17.982 68.988 1.00 94.50 284 PHE A O 1
ATOM 2253 N N . GLU A 1 285 ? -29.397 -17.295 71.088 1.00 95.50 285 GLU A N 1
ATOM 2254 C CA . GLU A 1 285 ? -28.568 -16.083 71.046 1.00 95.50 285 GLU A CA 1
ATOM 2255 C C . GLU A 1 285 ? -27.107 -16.408 70.706 1.00 95.50 285 GLU A C 1
ATOM 2257 O O . GLU A 1 285 ? -26.540 -15.801 69.798 1.00 95.50 285 GLU A O 1
ATOM 2262 N N . ALA A 1 286 ? -26.528 -17.438 71.337 1.00 93.94 286 ALA A N 1
ATOM 2263 C CA . ALA A 1 286 ? -25.176 -17.908 71.030 1.00 93.94 286 ALA A CA 1
ATOM 2264 C C . ALA A 1 286 ? -25.019 -18.366 69.564 1.00 93.94 286 ALA A C 1
ATOM 2266 O O . ALA A 1 286 ? -24.042 -18.016 68.904 1.00 93.94 286 ALA A O 1
ATOM 2267 N N . LYS A 1 287 ? -26.006 -19.094 69.017 1.00 95.94 287 LYS A N 1
ATOM 2268 C CA . LYS A 1 287 ? -26.022 -19.494 67.594 1.00 95.94 287 LYS A CA 1
ATOM 2269 C C . LYS A 1 287 ? -26.216 -18.299 66.660 1.00 95.94 287 LYS A C 1
ATOM 2271 O O . LYS A 1 287 ? -25.702 -18.313 65.545 1.00 95.94 287 LYS A O 1
ATOM 2276 N N . LEU A 1 288 ? -26.955 -17.276 67.087 1.00 95.19 288 LEU A N 1
ATOM 2277 C CA . LEU A 1 288 ? -27.173 -16.049 66.317 1.00 95.19 288 LEU A CA 1
ATOM 2278 C C . LEU A 1 288 ? -25.885 -15.210 66.263 1.00 95.19 288 LEU A C 1
ATOM 2280 O O . LEU A 1 288 ? -25.523 -14.725 65.194 1.00 95.19 288 LEU A O 1
ATOM 2284 N N . ALA A 1 289 ? -25.144 -15.131 67.373 1.00 94.88 289 ALA A N 1
ATOM 2285 C CA . ALA A 1 289 ? -23.808 -14.539 67.420 1.00 94.88 289 ALA A CA 1
ATOM 2286 C C . ALA A 1 289 ? -22.821 -15.278 66.495 1.00 94.88 289 ALA A C 1
ATOM 2288 O O . ALA A 1 289 ? -22.244 -14.648 65.612 1.00 94.88 289 ALA A O 1
ATOM 2289 N N . GLU A 1 290 ? -22.719 -16.611 66.603 1.00 94.88 290 GLU A N 1
ATOM 2290 C CA . GLU A 1 290 ? -21.897 -17.446 65.705 1.00 94.88 290 GLU A CA 1
ATOM 2291 C C . GLU A 1 290 ? -22.252 -17.203 64.226 1.00 94.88 290 GLU A C 1
ATOM 2293 O O . GLU A 1 290 ? -21.378 -17.067 63.368 1.00 94.88 290 GLU A O 1
ATOM 2298 N N . LYS A 1 291 ? -23.548 -17.099 63.901 1.00 95.94 291 LYS A N 1
ATOM 2299 C CA . LYS A 1 291 ? -23.987 -16.829 62.526 1.00 95.94 291 LYS A CA 1
ATOM 2300 C C . LYS A 1 291 ? -23.610 -15.420 62.066 1.00 95.94 291 LYS A C 1
ATOM 2302 O O . LYS A 1 291 ? -23.112 -15.299 60.948 1.00 95.94 291 LYS A O 1
ATOM 2307 N N . ASN A 1 292 ? -23.740 -14.398 62.909 1.00 95.50 292 ASN A N 1
ATOM 2308 C CA . ASN A 1 292 ? -23.305 -13.032 62.594 1.00 95.50 292 ASN A CA 1
ATOM 2309 C C . ASN A 1 292 ? -21.779 -12.928 62.391 1.00 95.50 292 ASN A C 1
ATOM 2311 O O . ASN A 1 292 ? -21.332 -12.230 61.477 1.00 95.50 292 ASN A O 1
ATOM 2315 N N . GLU A 1 293 ? -20.976 -13.671 63.160 1.00 95.00 293 GLU A N 1
ATOM 2316 C CA . GLU A 1 293 ? -19.529 -13.802 62.918 1.00 95.00 293 GLU A CA 1
ATOM 2317 C C . GLU A 1 293 ? -19.241 -14.484 61.571 1.00 95.00 293 GLU A C 1
ATOM 2319 O O . GLU A 1 293 ? -18.413 -14.003 60.796 1.00 95.00 293 GLU A O 1
ATOM 2324 N N . THR A 1 294 ? -19.962 -15.559 61.217 1.00 95.19 294 THR A N 1
ATOM 2325 C CA . THR A 1 294 ? -19.787 -16.174 59.887 1.00 95.19 294 THR A CA 1
ATOM 2326 C C . THR A 1 294 ? -20.226 -15.259 58.742 1.00 95.19 294 THR A C 1
ATOM 2328 O O . THR A 1 294 ? -19.582 -15.276 57.696 1.00 95.19 294 THR A O 1
ATOM 2331 N N . ILE A 1 295 ? -21.270 -14.441 58.927 1.00 95.50 295 ILE A N 1
ATOM 2332 C CA . ILE A 1 295 ? -21.745 -13.471 57.928 1.00 95.50 295 ILE A CA 1
ATOM 2333 C C . ILE A 1 295 ? -20.689 -12.387 57.705 1.00 95.50 295 ILE A C 1
ATOM 2335 O O . ILE A 1 295 ? -20.232 -12.231 56.577 1.00 95.50 295 ILE A O 1
ATOM 2339 N N . THR A 1 296 ? -20.207 -11.732 58.764 1.00 94.31 296 THR A N 1
ATOM 2340 C CA . THR A 1 296 ? -19.146 -10.710 58.649 1.00 94.31 296 THR A CA 1
ATOM 2341 C C . THR A 1 296 ? -17.839 -11.278 58.076 1.00 94.31 296 THR A C 1
ATOM 2343 O O . THR A 1 296 ? -17.168 -10.621 57.278 1.00 94.31 296 THR A O 1
ATOM 2346 N N . ALA A 1 297 ? -17.510 -12.542 58.369 1.00 94.81 297 ALA A N 1
ATOM 2347 C CA . ALA A 1 297 ? -16.385 -13.247 57.747 1.00 94.81 297 ALA A CA 1
ATOM 2348 C C . ALA A 1 297 ? -16.606 -13.631 56.264 1.00 94.81 297 ALA A C 1
ATOM 2350 O O . ALA A 1 297 ? -15.628 -13.895 55.556 1.00 94.81 297 ALA A O 1
ATOM 2351 N N . PHE A 1 298 ? -17.852 -13.690 55.778 1.00 95.19 298 PHE A N 1
ATOM 2352 C CA . PHE A 1 298 ? -18.167 -13.811 54.349 1.00 95.19 298 PHE A CA 1
ATOM 2353 C C . PHE A 1 298 ? -18.206 -12.444 53.657 1.00 95.19 298 PHE A C 1
ATOM 2355 O O . PHE A 1 298 ? -17.681 -12.331 52.553 1.00 95.19 298 PHE A O 1
ATOM 2362 N N . GLU A 1 299 ? -18.739 -11.409 54.307 1.00 95.62 299 GLU A N 1
ATOM 2363 C CA . GLU A 1 299 ? -18.739 -10.026 53.810 1.00 95.62 299 GLU A CA 1
ATOM 2364 C C . GLU A 1 299 ? -17.306 -9.525 53.573 1.00 95.62 299 GLU A C 1
ATOM 2366 O O . GLU A 1 299 ? -17.002 -9.058 52.479 1.00 95.62 299 GLU A O 1
ATOM 2371 N N . GLY A 1 300 ? -16.386 -9.743 54.522 1.00 94.62 300 GLY A N 1
ATOM 2372 C CA . GLY A 1 300 ? -14.968 -9.391 54.346 1.00 94.62 300 GLY A CA 1
ATOM 2373 C C . GLY A 1 300 ? -14.267 -10.137 53.196 1.00 94.62 300 GLY A C 1
ATOM 2374 O O . GLY A 1 300 ? -13.381 -9.590 52.541 1.00 94.62 300 GLY A O 1
ATOM 2375 N N . LYS A 1 301 ? -14.688 -11.376 52.898 1.00 95.81 301 LYS A N 1
ATOM 2376 C CA . LYS A 1 301 ? -14.201 -12.137 51.729 1.00 95.81 301 LYS A CA 1
ATOM 2377 C C . LYS A 1 301 ? -14.828 -11.665 50.421 1.00 95.81 301 LYS A C 1
ATOM 2379 O O . LYS A 1 301 ? -14.200 -11.810 49.375 1.00 95.81 301 LYS A O 1
ATOM 2384 N N . LEU A 1 302 ? -16.049 -11.132 50.469 1.00 94.94 302 LEU A N 1
ATOM 2385 C CA . LEU A 1 302 ? -16.698 -10.514 49.318 1.00 94.94 302 LEU A CA 1
ATOM 2386 C C . LEU A 1 302 ? -15.968 -9.218 48.951 1.00 94.94 302 LEU A C 1
ATOM 2388 O O . LEU A 1 302 ? -15.547 -9.082 47.809 1.00 94.94 302 LEU A O 1
ATOM 2392 N N . THR A 1 303 ? -15.679 -8.349 49.927 1.00 94.31 303 THR A N 1
ATOM 2393 C CA . THR A 1 303 ? -14.917 -7.113 49.681 1.00 94.31 303 THR A CA 1
ATOM 2394 C C . THR A 1 303 ? -13.499 -7.388 49.173 1.00 94.31 303 THR A C 1
ATOM 2396 O O . THR A 1 303 ? -13.071 -6.751 48.217 1.00 94.31 303 THR A O 1
ATOM 2399 N N . GLU A 1 304 ? -12.792 -8.392 49.715 1.00 94.75 304 GLU A N 1
ATOM 2400 C CA . GLU A 1 304 ? -11.488 -8.823 49.172 1.00 94.75 304 GLU A CA 1
ATOM 2401 C C . GLU A 1 304 ? -11.614 -9.300 47.708 1.00 94.75 304 GLU A C 1
ATOM 2403 O O . GLU A 1 304 ? -10.742 -9.048 46.873 1.00 94.75 304 GLU A O 1
ATOM 2408 N N . LYS A 1 305 ? -12.708 -9.992 47.362 1.00 96.19 305 LYS A N 1
ATOM 2409 C CA . LYS A 1 305 ? -12.965 -10.437 45.986 1.00 96.19 305 LYS A CA 1
ATOM 2410 C C . LYS A 1 305 ? -13.261 -9.261 45.060 1.00 96.19 305 LYS A C 1
ATOM 2412 O O . LYS A 1 305 ? -12.630 -9.197 44.005 1.00 96.19 305 LYS A O 1
ATOM 2417 N N . ASP A 1 306 ? -14.110 -8.325 45.466 1.00 95.94 306 ASP A N 1
ATOM 2418 C CA . ASP A 1 306 ? -14.446 -7.125 44.693 1.00 95.94 306 ASP A CA 1
ATOM 2419 C C . ASP A 1 306 ? -13.212 -6.230 44.463 1.00 95.94 306 ASP A C 1
ATOM 2421 O O . ASP A 1 306 ? -12.982 -5.766 43.342 1.00 95.94 306 ASP A O 1
ATOM 2425 N N . GLU A 1 307 ? -12.338 -6.077 45.466 1.00 95.06 307 GLU A N 1
ATOM 2426 C CA . GLU A 1 307 ? -11.030 -5.421 45.307 1.00 95.06 307 GLU A CA 1
ATOM 2427 C C . GLU A 1 307 ? -10.152 -6.141 44.269 1.00 95.06 307 GLU A C 1
ATOM 2429 O O . GLU A 1 307 ? -9.584 -5.497 43.381 1.00 95.06 307 GLU A O 1
ATOM 2434 N N . THR A 1 308 ? -10.067 -7.481 44.314 1.00 95.25 308 THR A N 1
ATOM 2435 C CA . THR A 1 308 ? -9.298 -8.230 43.300 1.00 95.25 308 THR A CA 1
ATOM 2436 C C . THR A 1 308 ? -9.901 -8.146 41.898 1.00 95.25 308 THR A C 1
ATOM 2438 O O . THR A 1 308 ? -9.138 -8.086 40.937 1.00 95.25 308 THR A O 1
ATOM 2441 N N . ILE A 1 309 ? -11.232 -8.098 41.764 1.00 96.06 309 ILE A N 1
ATOM 2442 C CA . ILE A 1 309 ? -11.925 -7.915 40.478 1.00 96.06 309 ILE A CA 1
ATOM 2443 C C . ILE A 1 309 ? -11.596 -6.532 39.913 1.00 96.06 309 ILE A C 1
ATOM 2445 O O . ILE A 1 309 ? -11.061 -6.449 38.810 1.00 96.06 309 ILE A O 1
ATOM 2449 N N . THR A 1 310 ? -11.767 -5.474 40.710 1.00 94.00 310 THR A N 1
ATOM 2450 C CA . THR A 1 310 ? -11.422 -4.089 40.335 1.00 94.00 310 THR A CA 1
ATOM 2451 C C . THR A 1 310 ? -9.953 -3.978 39.886 1.00 94.00 310 THR A C 1
ATOM 2453 O O . THR A 1 310 ? -9.626 -3.324 38.893 1.00 94.00 310 THR A O 1
ATOM 2456 N N . ALA A 1 311 ? -9.042 -4.680 40.571 1.00 94.81 311 ALA A N 1
ATOM 2457 C CA . ALA A 1 311 ? -7.619 -4.729 40.228 1.00 94.81 311 ALA A CA 1
ATOM 2458 C C . ALA A 1 311 ? -7.283 -5.591 38.989 1.00 94.81 311 ALA A C 1
ATOM 2460 O O . ALA A 1 311 ? -6.182 -5.457 38.442 1.00 94.81 311 ALA A O 1
ATOM 2461 N N . PHE A 1 312 ? -8.176 -6.483 38.547 1.00 95.38 312 PHE A N 1
ATOM 2462 C CA . PHE A 1 312 ? -8.071 -7.174 37.257 1.00 95.38 312 PHE A CA 1
ATOM 2463 C C . PHE A 1 312 ? -8.681 -6.348 36.122 1.00 95.38 312 PHE A C 1
ATOM 2465 O O . PHE A 1 312 ? -8.070 -6.271 35.059 1.00 95.38 312 PHE A O 1
ATOM 2472 N N . GLU A 1 313 ? -9.808 -5.673 36.353 1.00 95.50 313 GLU A N 1
ATOM 2473 C CA . GLU A 1 313 ? -10.435 -4.760 35.388 1.00 95.50 313 GLU A CA 1
ATOM 2474 C C . GLU A 1 313 ? -9.486 -3.616 35.007 1.00 95.50 313 GLU A C 1
ATOM 2476 O O . GLU A 1 313 ? -9.241 -3.398 33.823 1.00 95.50 313 GLU A O 1
ATOM 2481 N N . GLY A 1 314 ? -8.830 -2.977 35.986 1.00 94.62 314 GLY A N 1
ATOM 2482 C CA . GLY A 1 314 ? -7.820 -1.942 35.715 1.00 94.62 314 GLY A CA 1
ATOM 2483 C C . GLY A 1 314 ? -6.602 -2.437 34.914 1.00 94.62 314 GLY A C 1
ATOM 2484 O O . GLY A 1 314 ? -6.019 -1.689 34.130 1.00 94.62 314 GLY A O 1
ATOM 2485 N N . LYS A 1 315 ? -6.228 -3.718 35.059 1.00 95.81 315 LYS A N 1
ATOM 2486 C CA . LYS A 1 315 ? -5.171 -4.349 34.242 1.00 95.81 315 LYS A CA 1
ATOM 2487 C C . LYS A 1 315 ? -5.658 -4.718 32.845 1.00 95.81 315 LYS A C 1
ATOM 2489 O O . LYS A 1 315 ? -4.845 -4.742 31.925 1.00 95.81 315 LYS A O 1
ATOM 2494 N N . LEU A 1 316 ? -6.948 -5.017 32.686 1.00 95.50 316 LEU A N 1
ATOM 2495 C CA . LEU A 1 316 ? -7.560 -5.248 31.383 1.00 95.50 316 LEU A CA 1
ATOM 2496 C C . LEU A 1 316 ? -7.565 -3.944 30.579 1.00 95.50 316 LEU A C 1
ATOM 2498 O O . LEU A 1 316 ? -7.028 -3.927 29.477 1.00 95.50 316 LEU A O 1
ATOM 2502 N N . THR A 1 317 ? -8.009 -2.831 31.176 1.00 94.06 317 THR A N 1
ATOM 2503 C CA . THR A 1 317 ? -7.986 -1.515 30.512 1.00 94.06 317 THR A CA 1
ATOM 2504 C C . THR A 1 317 ? -6.570 -1.061 30.149 1.00 94.06 317 THR A C 1
ATOM 2506 O O . THR A 1 317 ? -6.356 -0.594 29.036 1.00 94.06 317 THR A O 1
ATOM 2509 N N . GLU A 1 318 ? -5.571 -1.275 31.020 1.00 94.56 318 GLU A N 1
ATOM 2510 C CA . GLU A 1 318 ? -4.158 -1.014 30.681 1.00 94.56 318 GLU A CA 1
ATOM 2511 C C . GLU A 1 318 ? -3.698 -1.856 29.473 1.00 94.56 318 GLU A C 1
ATOM 2513 O O . GLU A 1 318 ? -2.936 -1.393 28.622 1.00 94.56 318 GLU A O 1
ATOM 2518 N N . LYS A 1 319 ? -4.156 -3.112 29.369 1.00 96.06 319 LYS A N 1
ATOM 2519 C CA . LYS A 1 319 ? -3.820 -3.984 28.237 1.00 96.06 319 LYS A CA 1
ATOM 2520 C C . LYS A 1 319 ? -4.509 -3.531 26.954 1.00 96.06 319 LYS A C 1
ATOM 2522 O O . LYS A 1 319 ? -3.811 -3.421 25.946 1.00 96.06 319 LYS A O 1
ATOM 2527 N N . ASP A 1 320 ? -5.790 -3.187 26.999 1.00 96.25 320 ASP A N 1
ATOM 2528 C CA . ASP A 1 320 ? -6.549 -2.684 25.848 1.00 96.25 320 ASP A CA 1
ATOM 2529 C C . ASP A 1 320 ? -5.973 -1.353 25.319 1.00 96.25 320 ASP A C 1
ATOM 2531 O O . ASP A 1 320 ? -5.811 -1.180 24.107 1.00 96.25 320 ASP A O 1
ATOM 2535 N N . GLU A 1 321 ? -5.535 -0.451 26.207 1.00 94.88 321 GLU A N 1
ATOM 2536 C CA . GLU A 1 321 ? -4.773 0.749 25.828 1.00 94.88 321 GLU A CA 1
ATOM 2537 C C . GLU A 1 321 ? -3.454 0.391 25.122 1.00 94.88 321 GLU A C 1
ATOM 2539 O O . GLU A 1 321 ? -3.150 0.935 24.055 1.00 94.88 321 GLU A O 1
ATOM 2544 N N . THR A 1 322 ? -2.671 -0.561 25.655 1.00 95.19 322 THR A N 1
ATOM 2545 C CA . THR A 1 322 ? -1.426 -0.985 24.982 1.00 95.19 322 THR A CA 1
ATOM 2546 C C . THR A 1 322 ? -1.673 -1.668 23.636 1.00 95.19 322 THR A C 1
ATOM 2548 O O . THR A 1 3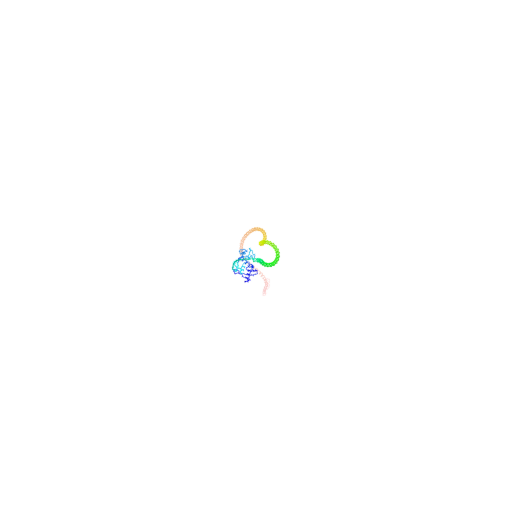22 ? -0.889 -1.451 22.713 1.00 95.19 322 THR A O 1
ATOM 2551 N N . ILE A 1 323 ? -2.759 -2.437 23.490 1.00 96.56 323 ILE A N 1
ATOM 2552 C CA . ILE A 1 323 ? -3.171 -3.055 22.220 1.00 96.56 323 ILE A CA 1
ATOM 2553 C C . ILE A 1 323 ? -3.513 -1.964 21.204 1.00 96.56 323 ILE A C 1
ATOM 2555 O O . ILE A 1 323 ? -2.913 -1.943 20.132 1.00 96.56 323 ILE A O 1
ATOM 2559 N N . THR A 1 324 ? -4.346 -0.990 21.582 1.00 95.12 324 THR A N 1
ATOM 2560 C CA . THR A 1 324 ? -4.707 0.167 20.738 1.00 95.12 324 THR A CA 1
ATOM 2561 C C . THR A 1 324 ? -3.460 0.918 20.237 1.00 95.12 324 THR A C 1
ATOM 2563 O O . THR A 1 324 ? -3.360 1.296 19.067 1.00 95.12 324 THR A O 1
ATOM 2566 N N . VAL A 1 325 ? -2.449 1.091 21.100 1.00 96.44 325 VAL A N 1
ATOM 2567 C CA . VAL A 1 325 ? -1.160 1.711 20.738 1.00 96.44 325 VAL A CA 1
ATOM 2568 C C . VAL A 1 325 ? -0.317 0.835 19.797 1.00 96.44 325 VAL A C 1
ATOM 2570 O O . VAL A 1 325 ? 0.436 1.374 18.980 1.00 96.44 325 VAL A O 1
ATOM 2573 N N . PHE A 1 326 ? -0.401 -0.496 19.883 1.00 95.69 326 PHE A N 1
ATOM 2574 C CA . PHE A 1 326 ? 0.264 -1.395 18.933 1.00 95.69 326 PHE A CA 1
ATOM 2575 C C . PHE A 1 326 ? -0.457 -1.455 17.581 1.00 95.69 326 PHE A C 1
ATOM 2577 O O . PHE A 1 326 ? 0.220 -1.440 16.556 1.00 95.69 326 PHE A O 1
ATOM 2584 N N . GLU A 1 327 ? -1.790 -1.444 17.560 1.00 96.50 327 GLU A N 1
ATOM 2585 C CA . GLU A 1 327 ? -2.595 -1.390 16.332 1.00 96.50 327 GLU A CA 1
ATOM 2586 C C . GLU A 1 327 ? -2.329 -0.100 15.543 1.00 96.50 327 GLU A C 1
ATOM 2588 O O . GLU A 1 327 ? -2.062 -0.158 14.342 1.00 96.50 327 GLU A O 1
ATOM 2593 N N . GLY A 1 328 ? -2.274 1.055 16.220 1.00 95.31 328 GLY A N 1
ATOM 2594 C CA . GLY A 1 328 ? -1.887 2.323 15.589 1.00 95.31 328 GLY A CA 1
ATOM 2595 C C . GLY A 1 328 ? -0.486 2.277 14.962 1.00 95.31 328 GLY A C 1
ATOM 2596 O O . GLY A 1 328 ? -0.301 2.690 13.818 1.00 95.31 328 GLY A O 1
ATOM 2597 N N . LYS A 1 329 ? 0.495 1.692 15.664 1.00 96.00 329 LYS A N 1
ATOM 2598 C CA . LYS A 1 329 ? 1.862 1.496 15.139 1.00 96.00 329 LYS A CA 1
ATOM 2599 C C . LYS A 1 329 ? 1.929 0.491 13.989 1.00 96.00 329 LYS A C 1
ATOM 2601 O O . LYS A 1 329 ? 2.827 0.601 13.157 1.00 96.00 329 LYS A O 1
ATOM 2606 N N . LEU A 1 330 ? 1.024 -0.487 13.940 1.00 96.06 330 LEU A N 1
ATOM 2607 C CA . LEU A 1 330 ? 0.918 -1.423 12.822 1.00 96.06 330 LEU A CA 1
ATOM 2608 C C . LEU A 1 330 ? 0.389 -0.699 11.577 1.00 96.06 330 LEU A C 1
ATOM 2610 O O . LEU A 1 330 ? 1.019 -0.770 10.527 1.00 96.06 330 LEU A O 1
ATOM 2614 N N . ALA A 1 331 ? -0.673 0.099 11.722 1.00 94.88 331 ALA A N 1
ATOM 2615 C CA . ALA A 1 331 ? -1.222 0.909 10.634 1.00 94.88 331 ALA A CA 1
ATOM 2616 C C . ALA A 1 331 ? -0.204 1.932 10.085 1.00 94.88 331 ALA A C 1
ATOM 2618 O O . ALA A 1 331 ? -0.056 2.061 8.870 1.00 94.88 331 ALA A O 1
ATOM 2619 N N . GLU A 1 332 ? 0.565 2.604 10.955 1.00 94.88 332 GLU A N 1
ATOM 2620 C CA . GLU A 1 332 ? 1.698 3.445 10.528 1.00 94.88 332 GLU A CA 1
ATOM 2621 C C . GLU A 1 332 ? 2.727 2.653 9.703 1.00 94.88 332 GLU A C 1
ATOM 2623 O O . GLU A 1 332 ? 3.270 3.167 8.722 1.00 94.88 332 GLU A O 1
ATOM 2628 N N . LYS A 1 333 ? 3.010 1.398 10.083 1.00 96.19 333 LYS A N 1
ATOM 2629 C CA . LYS A 1 333 ? 3.954 0.546 9.351 1.00 96.19 333 LYS A CA 1
ATOM 2630 C C . LYS A 1 333 ? 3.414 0.133 7.991 1.00 96.19 333 LYS A C 1
ATOM 2632 O O . LYS A 1 333 ? 4.154 0.280 7.017 1.00 96.19 333 LYS A O 1
ATOM 2637 N N . ASP A 1 334 ? 2.158 -0.285 7.906 1.00 96.75 334 ASP A N 1
ATOM 2638 C CA . ASP A 1 334 ? 1.523 -0.689 6.650 1.00 96.75 334 ASP A CA 1
ATOM 2639 C C . ASP A 1 334 ? 1.487 0.464 5.631 1.00 96.75 334 ASP A C 1
ATOM 2641 O O . ASP A 1 334 ? 1.827 0.263 4.464 1.00 96.75 334 ASP A O 1
ATOM 2645 N N . GLU A 1 335 ? 1.195 1.698 6.060 1.00 95.12 335 GLU A N 1
ATOM 2646 C CA . GLU A 1 335 ? 1.297 2.877 5.183 1.00 95.12 335 GLU A CA 1
ATOM 2647 C C . GLU A 1 335 ? 2.745 3.158 4.739 1.00 95.12 335 GLU A C 1
ATOM 2649 O O . GLU A 1 335 ? 2.985 3.472 3.569 1.00 95.12 335 GLU A O 1
ATOM 2654 N N . THR A 1 336 ? 3.748 2.980 5.615 1.00 95.88 336 THR A N 1
ATOM 2655 C CA . THR A 1 336 ? 5.158 3.094 5.181 1.00 95.88 336 THR A CA 1
ATOM 2656 C C . THR A 1 336 ? 5.597 1.983 4.225 1.00 95.88 336 THR A C 1
ATOM 2658 O O . THR A 1 336 ? 6.487 2.228 3.413 1.00 95.88 336 THR A O 1
ATOM 2661 N N . ILE A 1 337 ? 4.984 0.795 4.285 1.00 97.19 337 ILE A N 1
ATOM 2662 C CA . ILE A 1 337 ? 5.256 -0.313 3.359 1.00 97.19 337 ILE A CA 1
ATOM 2663 C C . ILE A 1 337 ? 4.686 0.017 1.976 1.00 97.19 337 ILE A C 1
ATOM 2665 O O . ILE A 1 337 ? 5.457 0.040 1.016 1.00 97.19 337 ILE A O 1
ATOM 2669 N N . LYS A 1 338 ? 3.408 0.414 1.876 1.00 95.88 338 LYS A N 1
ATOM 2670 C CA . LYS A 1 338 ? 2.791 0.862 0.608 1.00 95.88 338 LYS A CA 1
ATOM 2671 C C . LYS A 1 338 ? 3.619 1.955 -0.075 1.00 95.88 338 LYS A C 1
ATOM 2673 O O . LYS A 1 338 ? 3.971 1.848 -1.246 1.00 95.88 338 LYS A O 1
ATOM 2678 N N . ALA A 1 339 ? 4.026 2.973 0.689 1.00 95.50 339 ALA A N 1
ATOM 2679 C CA . ALA A 1 339 ? 4.826 4.094 0.190 1.00 95.50 339 ALA A CA 1
ATOM 2680 C C . ALA A 1 339 ? 6.285 3.731 -0.181 1.00 95.50 339 ALA A C 1
ATOM 2682 O O . ALA A 1 339 ? 7.019 4.588 -0.698 1.00 95.50 339 ALA A O 1
ATOM 2683 N N . LEU A 1 340 ? 6.738 2.505 0.109 1.00 96.50 340 LEU A N 1
ATOM 2684 C CA . LEU A 1 340 ? 7.984 1.920 -0.397 1.00 96.50 340 LEU A CA 1
ATOM 2685 C C . LEU A 1 340 ? 7.725 1.028 -1.619 1.00 96.50 340 LEU A C 1
ATOM 2687 O O . LEU A 1 340 ? 8.482 1.121 -2.583 1.00 96.50 340 LEU A O 1
ATOM 2691 N N . GLU A 1 341 ? 6.648 0.242 -1.624 1.00 97.44 341 GLU A N 1
ATOM 2692 C CA . GLU A 1 341 ? 6.215 -0.572 -2.771 1.00 97.44 341 GLU A CA 1
ATOM 2693 C C . GLU A 1 341 ? 5.937 0.294 -4.011 1.00 97.44 341 GLU A C 1
ATOM 2695 O O . GLU A 1 341 ? 6.453 0.003 -5.091 1.00 97.44 341 GLU A O 1
ATOM 2700 N N . GLU A 1 342 ? 5.238 1.425 -3.853 1.00 96.06 342 GLU A N 1
ATOM 2701 C CA . GLU A 1 342 ? 5.023 2.408 -4.929 1.00 96.06 342 GLU A CA 1
ATOM 2702 C C . GLU A 1 342 ? 6.343 2.954 -5.501 1.00 96.06 342 GLU A C 1
ATOM 2704 O O . GLU A 1 342 ? 6.489 3.106 -6.715 1.00 96.06 342 GLU A O 1
ATOM 2709 N N . LYS A 1 343 ? 7.341 3.211 -4.641 1.00 96.44 343 LYS A N 1
ATOM 2710 C CA . LYS A 1 343 ? 8.665 3.694 -5.073 1.00 96.44 343 LYS A CA 1
ATOM 2711 C C . LYS A 1 343 ? 9.487 2.610 -5.762 1.00 96.44 343 LYS A C 1
ATOM 2713 O O . LYS A 1 343 ? 10.279 2.937 -6.642 1.00 96.44 343 LYS A O 1
ATOM 2718 N N . ILE A 1 344 ? 9.320 1.345 -5.379 1.00 97.06 344 ILE A N 1
ATOM 2719 C CA . ILE A 1 344 ? 9.939 0.211 -6.073 1.00 97.06 344 ILE A CA 1
ATOM 2720 C C . ILE A 1 344 ? 9.320 0.078 -7.469 1.00 97.06 344 ILE A C 1
ATOM 2722 O O . ILE A 1 344 ? 10.063 0.058 -8.445 1.00 97.06 344 ILE A O 1
ATOM 2726 N N . ALA A 1 345 ? 7.989 0.134 -7.589 1.00 95.94 345 ALA A N 1
ATOM 2727 C CA . ALA A 1 345 ? 7.303 0.101 -8.883 1.00 95.94 345 ALA A CA 1
ATOM 2728 C C . ALA A 1 345 ? 7.711 1.268 -9.810 1.00 95.94 345 ALA A C 1
ATOM 2730 O O . ALA A 1 345 ? 7.994 1.052 -10.989 1.00 95.94 345 ALA A O 1
ATOM 2731 N N . GLU A 1 346 ? 7.821 2.495 -9.282 1.00 95.44 346 GLU A N 1
ATOM 2732 C CA . GLU A 1 346 ? 8.350 3.650 -10.027 1.00 95.44 346 GLU A CA 1
ATOM 2733 C C . GLU A 1 346 ? 9.783 3.389 -10.529 1.00 95.44 346 GLU A C 1
ATOM 2735 O O . GLU A 1 346 ? 10.119 3.703 -11.673 1.00 95.44 346 GLU A O 1
ATOM 2740 N N . LYS A 1 347 ? 10.641 2.790 -9.691 1.00 96.38 347 LYS A N 1
ATOM 2741 C CA . LYS A 1 347 ? 12.028 2.484 -10.060 1.00 96.38 347 LYS A CA 1
ATOM 2742 C C . LYS A 1 347 ? 12.115 1.370 -11.100 1.00 96.38 347 LYS A C 1
ATOM 2744 O O . LYS A 1 347 ? 12.859 1.550 -12.065 1.00 96.38 347 LYS A O 1
ATOM 2749 N N . ASP A 1 348 ? 11.324 0.309 -10.986 1.00 97.44 348 ASP A N 1
ATOM 2750 C CA . ASP A 1 348 ? 11.277 -0.780 -11.970 1.00 97.44 348 ASP A CA 1
ATOM 2751 C C . ASP A 1 348 ? 10.857 -0.282 -13.362 1.00 97.44 348 ASP A C 1
ATOM 2753 O O . ASP A 1 348 ? 11.467 -0.664 -14.362 1.00 97.44 348 ASP A O 1
ATOM 2757 N N . GLU A 1 349 ? 9.886 0.635 -13.459 1.00 96.19 349 GLU A N 1
ATOM 2758 C CA . GLU A 1 349 ? 9.544 1.271 -14.742 1.00 96.19 349 GLU A CA 1
ATOM 2759 C C . GLU A 1 349 ? 10.689 2.144 -15.288 1.00 96.19 349 GLU A C 1
ATOM 2761 O O . GLU A 1 349 ? 10.978 2.102 -16.488 1.00 96.19 349 GLU A O 1
ATOM 2766 N N . THR A 1 350 ? 11.425 2.874 -14.434 1.00 96.00 350 THR A N 1
ATOM 2767 C CA . THR A 1 350 ? 12.630 3.591 -14.902 1.00 96.00 350 THR A CA 1
ATOM 2768 C C . THR A 1 350 ? 13.740 2.646 -15.373 1.00 96.00 350 THR A C 1
ATOM 2770 O O . THR A 1 350 ? 14.428 2.968 -16.342 1.00 96.00 350 THR A O 1
ATOM 2773 N N . VAL A 1 351 ? 13.892 1.463 -14.761 1.00 97.44 351 VAL A N 1
ATOM 2774 C CA . VAL A 1 351 ? 14.851 0.435 -15.203 1.00 97.44 351 VAL A CA 1
ATOM 2775 C C . VAL A 1 351 ? 14.458 -0.106 -16.578 1.00 97.44 351 VAL A C 1
ATOM 2777 O O . VAL A 1 351 ? 15.279 -0.038 -17.491 1.00 97.44 351 VAL A O 1
ATOM 2780 N N . LYS A 1 352 ? 13.196 -0.513 -16.784 1.00 96.00 352 LYS A N 1
ATOM 2781 C CA . LYS A 1 352 ? 12.685 -0.966 -18.098 1.00 96.00 352 LYS A CA 1
ATOM 2782 C C . LYS A 1 352 ? 12.889 0.081 -19.198 1.00 96.00 352 LYS A C 1
ATOM 2784 O O . LYS A 1 352 ? 13.224 -0.259 -20.337 1.00 96.00 352 LYS A O 1
ATOM 2789 N N . ALA A 1 353 ? 12.719 1.365 -18.870 1.00 96.06 353 ALA A N 1
ATOM 2790 C CA . ALA A 1 353 ? 12.974 2.467 -19.795 1.00 96.06 353 ALA A CA 1
ATOM 2791 C C . ALA A 1 353 ? 14.469 2.603 -20.153 1.00 96.06 353 ALA A C 1
ATOM 2793 O O . ALA A 1 353 ? 14.803 2.814 -21.323 1.00 96.06 353 ALA A O 1
ATOM 2794 N N . PHE A 1 354 ? 15.379 2.436 -19.185 1.00 96.38 354 PHE A N 1
ATOM 2795 C CA . PHE A 1 354 ? 16.821 2.402 -19.454 1.00 96.38 354 PHE A CA 1
ATOM 2796 C C . PHE A 1 354 ? 17.235 1.165 -20.262 1.00 96.38 354 PHE A C 1
ATOM 2798 O O . PHE A 1 354 ? 17.973 1.318 -21.234 1.00 96.38 354 PHE A O 1
ATOM 2805 N N . GLU A 1 355 ? 16.732 -0.028 -19.938 1.00 97.50 355 GLU A N 1
ATOM 2806 C CA . GLU A 1 355 ? 16.983 -1.263 -20.698 1.00 97.50 355 GLU A CA 1
ATOM 2807 C C . GLU A 1 355 ? 16.529 -1.133 -22.158 1.00 97.50 355 GLU A C 1
ATOM 2809 O O . GLU A 1 355 ? 17.287 -1.439 -23.081 1.00 97.50 355 GLU A O 1
ATOM 2814 N N . SER A 1 356 ? 15.329 -0.587 -22.381 1.00 95.81 356 SER A N 1
ATOM 2815 C CA . SER A 1 356 ? 14.787 -0.327 -23.722 1.00 95.81 356 SER A CA 1
ATOM 2816 C C . SER A 1 356 ? 15.687 0.614 -24.530 1.00 95.81 356 SER A C 1
ATOM 2818 O O . SER A 1 356 ? 15.978 0.350 -25.698 1.00 95.81 356 SER A O 1
ATOM 2820 N N . ARG A 1 357 ? 16.191 1.680 -23.894 1.00 97.62 357 ARG A N 1
ATOM 2821 C CA . ARG A 1 357 ? 17.109 2.656 -24.501 1.00 97.62 357 ARG A CA 1
ATOM 2822 C C . ARG A 1 357 ? 18.523 2.101 -24.719 1.00 97.62 357 ARG A C 1
ATOM 2824 O O . ARG A 1 357 ? 19.193 2.495 -25.671 1.00 97.62 357 ARG A O 1
ATOM 2831 N N . ILE A 1 358 ? 18.986 1.172 -23.883 1.00 97.50 358 ILE A N 1
ATOM 2832 C CA . ILE A 1 358 ? 20.236 0.428 -24.111 1.00 97.50 358 ILE A CA 1
ATOM 2833 C C . ILE A 1 358 ? 20.075 -0.498 -25.324 1.00 97.50 358 ILE A C 1
ATOM 2835 O O . ILE A 1 358 ? 20.943 -0.514 -26.195 1.00 97.50 358 ILE A O 1
ATOM 2839 N N . ALA A 1 359 ? 18.945 -1.201 -25.440 1.00 95.94 359 ALA A N 1
ATOM 2840 C CA . ALA A 1 359 ? 18.644 -2.047 -26.594 1.00 95.94 359 ALA A CA 1
ATOM 2841 C C . ALA A 1 359 ? 18.455 -1.242 -27.896 1.00 95.94 359 ALA A C 1
ATOM 2843 O O . ALA A 1 359 ? 18.784 -1.731 -28.975 1.00 95.94 359 ALA A O 1
ATOM 2844 N N . GLU A 1 360 ? 17.930 -0.017 -27.829 1.00 96.44 360 GLU A N 1
ATOM 2845 C CA . GLU A 1 360 ? 17.931 0.942 -28.945 1.00 96.44 360 GLU A CA 1
ATOM 2846 C C . GLU A 1 360 ? 19.370 1.291 -29.359 1.00 96.44 360 GLU A C 1
ATOM 2848 O O . GLU A 1 360 ? 19.766 1.001 -30.487 1.00 96.44 360 GLU A O 1
ATOM 2853 N N . ARG A 1 361 ? 20.202 1.779 -28.426 1.00 96.75 361 ARG A N 1
ATOM 2854 C CA . ARG A 1 361 ? 21.601 2.139 -28.720 1.00 96.75 361 ARG A CA 1
ATOM 2855 C C . ARG A 1 361 ? 22.463 0.973 -29.206 1.00 96.75 361 ARG A C 1
ATOM 2857 O O . ARG A 1 361 ? 23.356 1.195 -30.016 1.00 96.75 361 ARG A O 1
ATOM 2864 N N . ALA A 1 362 ? 22.194 -0.256 -28.773 1.00 97.31 362 ALA A N 1
ATOM 2865 C CA . ALA A 1 362 ? 22.873 -1.441 -29.298 1.00 97.31 362 ALA A CA 1
ATOM 2866 C C . ALA A 1 362 ? 22.572 -1.679 -30.794 1.00 97.31 362 ALA A C 1
ATOM 2868 O O . ALA A 1 362 ? 23.455 -2.111 -31.535 1.00 97.31 362 ALA A O 1
ATOM 2869 N N . ARG A 1 363 ? 21.355 -1.353 -31.259 1.00 96.56 363 ARG A N 1
ATOM 2870 C CA . ARG A 1 363 ? 20.998 -1.409 -32.688 1.00 96.56 363 ARG A CA 1
ATOM 2871 C C . ARG A 1 363 ? 21.646 -0.270 -33.472 1.00 96.56 363 ARG A C 1
ATOM 2873 O O . ARG A 1 363 ? 22.174 -0.535 -34.548 1.00 96.56 363 ARG A O 1
ATOM 2880 N N . ASP A 1 364 ? 21.667 0.949 -32.923 1.00 97.44 364 ASP A N 1
ATOM 2881 C CA . ASP A 1 364 ? 22.372 2.088 -33.536 1.00 97.44 364 ASP A CA 1
ATOM 2882 C C . ASP A 1 364 ? 23.849 1.753 -33.788 1.00 97.44 364 ASP A C 1
ATOM 2884 O O . ASP A 1 364 ? 24.349 1.926 -34.896 1.00 97.44 364 ASP A O 1
ATOM 2888 N N . ILE A 1 365 ? 24.536 1.229 -32.763 1.00 97.69 365 ILE A N 1
ATOM 2889 C CA . ILE A 1 365 ? 25.953 0.845 -32.836 1.00 97.69 365 ILE A CA 1
ATOM 2890 C C . ILE A 1 365 ? 26.164 -0.216 -33.918 1.00 97.69 365 ILE A C 1
ATOM 2892 O O . ILE A 1 365 ? 26.984 -0.003 -34.805 1.00 97.69 365 ILE A O 1
ATOM 2896 N N . SER A 1 366 ? 25.373 -1.294 -33.918 1.00 95.94 366 SER A N 1
ATOM 2897 C CA . SER A 1 366 ? 25.486 -2.355 -34.929 1.00 95.94 366 SER A CA 1
ATOM 2898 C C . SER A 1 366 ? 25.212 -1.852 -36.359 1.00 95.94 366 SER A C 1
ATOM 2900 O O . SER A 1 366 ? 25.860 -2.292 -37.310 1.00 95.94 366 SER A O 1
ATOM 2902 N N . SER A 1 367 ? 24.312 -0.873 -36.522 1.00 96.62 367 SER A N 1
ATOM 2903 C CA . SER A 1 367 ? 24.086 -0.199 -37.807 1.00 96.62 367 SER A CA 1
ATOM 2904 C C . SER A 1 367 ? 25.302 0.628 -38.241 1.00 96.62 367 SER A C 1
ATOM 2906 O O . SER A 1 367 ? 25.710 0.551 -39.400 1.00 96.62 367 SER A O 1
ATOM 2908 N N . PHE A 1 368 ? 25.917 1.387 -37.328 1.00 96.25 368 PHE A N 1
ATOM 2909 C CA . PHE A 1 368 ? 27.122 2.167 -37.628 1.00 96.25 368 PHE A CA 1
ATOM 2910 C C . PHE A 1 368 ? 28.351 1.287 -37.899 1.00 96.25 368 PHE A C 1
ATOM 2912 O O . PHE A 1 368 ? 29.142 1.618 -38.778 1.00 96.25 368 PHE A O 1
ATOM 2919 N N . GLU A 1 369 ? 28.494 0.152 -37.212 1.00 97.06 369 GLU A N 1
ATOM 2920 C CA . GLU A 1 369 ? 29.528 -0.855 -37.492 1.00 97.06 369 GLU A CA 1
ATOM 2921 C C . GLU A 1 369 ? 29.370 -1.428 -38.911 1.00 97.06 369 GLU A C 1
ATOM 2923 O O . GLU A 1 369 ? 30.343 -1.485 -39.665 1.00 97.06 369 GLU A O 1
ATOM 2928 N N . SER A 1 370 ? 28.140 -1.759 -39.324 1.00 95.06 370 SER A N 1
ATOM 2929 C CA . SER A 1 370 ? 27.857 -2.212 -40.694 1.00 95.06 370 SER A CA 1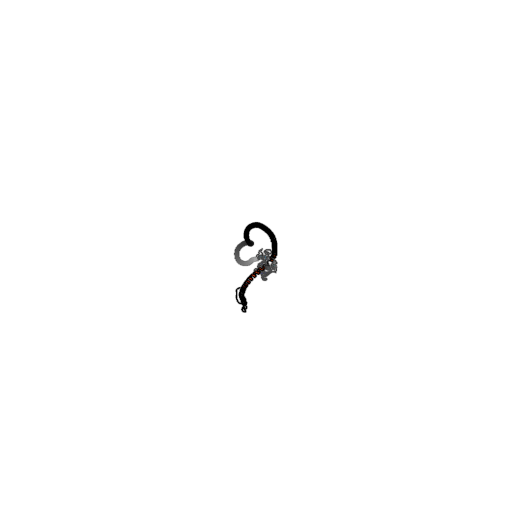
ATOM 2930 C C . SER A 1 370 ? 28.088 -1.119 -41.746 1.00 95.06 370 SER A C 1
ATOM 2932 O O . SER A 1 370 ? 28.547 -1.418 -42.849 1.00 95.06 370 SER A O 1
ATOM 2934 N N . GLU A 1 371 ? 27.786 0.144 -41.431 1.00 96.75 371 GLU A N 1
ATOM 2935 C CA . GLU A 1 371 ? 28.086 1.283 -42.307 1.00 96.75 371 GLU A CA 1
ATOM 2936 C C . GLU A 1 371 ? 29.591 1.540 -42.455 1.00 96.75 371 GLU A C 1
ATOM 2938 O O . GLU A 1 371 ? 30.030 1.955 -43.528 1.00 96.75 371 GLU A O 1
ATOM 2943 N N . LEU A 1 372 ? 30.372 1.349 -41.388 1.00 96.56 372 LEU A N 1
ATOM 2944 C CA . LEU A 1 372 ? 31.828 1.492 -41.417 1.00 96.56 372 LEU A CA 1
ATOM 2945 C C . LEU A 1 372 ? 32.462 0.378 -42.253 1.00 96.56 372 LEU A C 1
ATOM 2947 O O . LEU A 1 372 ? 33.231 0.686 -43.158 1.00 96.56 372 LEU A O 1
ATOM 2951 N N . ALA A 1 373 ? 32.051 -0.879 -42.055 1.00 95.62 373 ALA A N 1
ATOM 2952 C CA . ALA A 1 373 ? 32.532 -2.006 -42.857 1.00 95.62 373 ALA A CA 1
ATOM 2953 C C . ALA A 1 373 ? 32.311 -1.789 -44.369 1.00 95.62 373 ALA A C 1
ATOM 2955 O O . ALA A 1 373 ? 33.245 -1.927 -45.157 1.00 95.62 373 ALA A O 1
ATOM 2956 N N . GLY A 1 374 ? 31.114 -1.349 -44.781 1.00 95.12 374 GLY A N 1
ATOM 2957 C CA . GLY A 1 374 ? 30.833 -1.043 -46.193 1.00 95.12 374 GLY A CA 1
ATOM 2958 C C . GLY A 1 374 ? 31.620 0.157 -46.748 1.00 95.12 374 GLY A C 1
ATOM 2959 O O . GLY A 1 374 ? 31.905 0.217 -47.949 1.00 95.12 374 GLY A O 1
ATOM 2960 N N . LYS A 1 375 ? 32.015 1.113 -45.894 1.00 96.62 375 LYS A N 1
ATOM 2961 C CA . LYS A 1 375 ? 32.908 2.223 -46.277 1.00 96.62 375 LYS A CA 1
ATOM 2962 C C . LYS A 1 375 ? 34.351 1.739 -46.432 1.00 96.62 375 LYS A C 1
ATOM 2964 O O . LYS A 1 375 ? 34.985 2.118 -47.413 1.00 96.62 375 LYS A O 1
ATOM 2969 N N . ASP A 1 376 ? 34.830 0.859 -45.557 1.00 97.38 376 ASP A N 1
ATOM 2970 C CA . ASP A 1 376 ? 36.167 0.259 -45.655 1.00 97.38 376 ASP A CA 1
ATOM 2971 C C . ASP A 1 376 ? 36.304 -0.637 -46.901 1.00 97.38 376 ASP A C 1
ATOM 2973 O O . ASP A 1 376 ? 37.287 -0.515 -47.632 1.00 97.38 376 ASP A O 1
ATOM 2977 N N . GLU A 1 377 ? 35.294 -1.454 -47.228 1.00 96.06 377 GLU A N 1
ATOM 2978 C CA . GLU A 1 377 ? 35.234 -2.200 -48.501 1.00 96.06 377 GLU A CA 1
ATOM 2979 C C . GLU A 1 377 ? 35.290 -1.258 -49.719 1.00 96.06 377 GLU A C 1
ATOM 2981 O O . GLU A 1 377 ? 36.012 -1.506 -50.690 1.00 96.06 377 GLU A O 1
ATOM 2986 N N . THR A 1 378 ? 34.570 -0.133 -49.656 1.00 96.12 378 THR A N 1
ATOM 2987 C CA . THR A 1 378 ? 34.580 0.891 -50.714 1.00 96.12 378 THR A CA 1
ATOM 2988 C C . THR A 1 378 ? 35.958 1.555 -50.850 1.00 96.12 378 THR A C 1
ATOM 2990 O O . THR A 1 378 ? 36.415 1.798 -51.970 1.00 96.12 378 THR A O 1
ATOM 2993 N N . ILE A 1 379 ? 36.650 1.815 -49.734 1.00 97.44 379 ILE A N 1
ATOM 2994 C CA . ILE A 1 379 ? 38.013 2.366 -49.712 1.00 97.44 379 ILE A CA 1
ATOM 2995 C C . ILE A 1 379 ? 39.004 1.372 -50.330 1.00 97.44 379 ILE A C 1
ATOM 2997 O O . ILE A 1 379 ? 39.722 1.755 -51.251 1.00 97.44 379 ILE A O 1
ATOM 3001 N N . GLN A 1 380 ? 38.974 0.095 -49.934 1.00 96.12 380 GLN A N 1
ATOM 3002 C CA . GLN A 1 380 ? 39.820 -0.955 -50.527 1.00 96.12 380 GLN A CA 1
ATOM 3003 C C . GLN A 1 380 ? 39.594 -1.094 -52.045 1.00 96.12 380 GLN A C 1
ATOM 3005 O O . GLN A 1 380 ? 40.541 -1.302 -52.812 1.00 96.12 380 GLN A O 1
ATOM 3010 N N . GLY A 1 381 ? 38.349 -0.921 -52.505 1.00 96.06 381 GLY A N 1
ATOM 3011 C CA . GLY A 1 381 ? 38.011 -0.860 -53.930 1.00 96.06 381 GLY A CA 1
ATOM 3012 C C . GLY A 1 381 ? 38.641 0.337 -54.657 1.00 96.06 381 GLY A C 1
ATOM 3013 O O . GLY A 1 381 ? 39.146 0.185 -55.773 1.00 96.06 381 GLY A O 1
ATOM 3014 N N . PHE A 1 382 ? 38.671 1.520 -54.031 1.00 96.06 382 PHE A N 1
ATOM 3015 C CA . PHE A 1 382 ? 39.372 2.686 -54.579 1.00 96.06 382 PHE A CA 1
ATOM 3016 C C . PHE A 1 382 ? 40.896 2.517 -54.566 1.00 96.06 382 PHE A C 1
ATOM 3018 O O . PHE A 1 382 ? 41.531 2.810 -55.577 1.00 96.06 382 PHE A O 1
ATOM 3025 N N . GLU A 1 383 ? 41.484 2.004 -53.483 1.00 97.31 383 GLU A N 1
ATOM 3026 C CA . GLU A 1 383 ? 42.927 1.734 -53.381 1.00 97.31 383 GLU A CA 1
ATOM 3027 C C . GLU A 1 383 ? 43.394 0.745 -54.458 1.00 97.31 383 GLU A C 1
ATOM 3029 O O . GLU A 1 383 ? 44.365 1.010 -55.171 1.00 97.31 383 GLU A O 1
ATOM 3034 N N . SER A 1 384 ? 42.643 -0.342 -54.660 1.00 95.75 384 SER A N 1
ATOM 3035 C CA . SER A 1 384 ? 42.905 -1.335 -55.713 1.00 95.75 384 SER A CA 1
ATOM 3036 C C . SER A 1 384 ? 42.879 -0.712 -57.114 1.00 95.75 384 SER A C 1
ATOM 3038 O O . SER A 1 384 ? 43.736 -1.000 -57.951 1.00 95.75 384 SER A O 1
ATOM 3040 N N . ARG A 1 385 ? 41.927 0.194 -57.368 1.00 96.69 385 ARG A N 1
ATOM 3041 C CA . ARG A 1 385 ? 41.795 0.902 -58.651 1.00 96.69 385 ARG A CA 1
ATOM 3042 C C . ARG A 1 385 ? 42.868 1.977 -58.856 1.00 96.69 385 ARG A C 1
ATOM 3044 O O . ARG A 1 385 ? 43.264 2.238 -59.990 1.00 96.69 385 ARG A O 1
ATOM 3051 N N . ILE A 1 386 ? 43.360 2.591 -57.780 1.00 96.25 386 ILE A N 1
ATOM 3052 C CA . ILE A 1 386 ? 44.521 3.490 -57.819 1.00 96.25 386 ILE A CA 1
ATOM 3053 C C . ILE A 1 386 ? 45.787 2.689 -58.154 1.00 96.25 386 ILE A C 1
ATOM 3055 O O . ILE A 1 386 ? 46.565 3.121 -59.001 1.00 96.25 386 ILE A O 1
ATOM 3059 N N . ALA A 1 387 ? 45.967 1.500 -57.569 1.00 95.69 387 ALA A N 1
ATOM 3060 C CA . ALA A 1 387 ? 47.079 0.609 -57.903 1.00 95.69 387 ALA A CA 1
ATOM 3061 C C . ALA A 1 387 ? 47.049 0.167 -59.380 1.00 95.69 387 ALA A C 1
ATOM 3063 O O . ALA A 1 387 ? 48.058 0.308 -60.068 1.00 95.69 387 ALA A O 1
ATOM 3064 N N . GLU A 1 388 ? 45.889 -0.266 -59.895 1.00 96.12 388 GLU A N 1
ATOM 3065 C CA . GLU A 1 388 ? 45.690 -0.576 -61.324 1.00 96.12 388 GLU A CA 1
ATOM 3066 C C . GLU A 1 388 ? 46.109 0.600 -62.225 1.00 96.12 388 GLU A C 1
ATOM 3068 O O . GLU A 1 388 ? 46.892 0.428 -63.162 1.00 96.12 388 GLU A O 1
ATOM 3073 N N . LYS A 1 389 ? 45.634 1.816 -61.919 1.00 96.25 389 LYS A N 1
ATOM 3074 C CA . LYS A 1 389 ? 45.951 3.012 -62.713 1.00 96.25 389 LYS A CA 1
ATOM 3075 C C . LYS A 1 389 ? 47.419 3.422 -62.623 1.00 96.25 389 LYS A C 1
ATOM 3077 O O . LYS A 1 389 ? 47.957 3.906 -63.614 1.00 96.25 389 LYS A O 1
ATOM 3082 N N . ASN A 1 390 ? 48.087 3.186 -61.496 1.00 96.88 390 ASN A N 1
ATOM 3083 C CA . ASN A 1 390 ? 49.523 3.434 -61.365 1.00 96.88 390 ASN A CA 1
ATOM 3084 C C . ASN A 1 390 ? 50.364 2.468 -62.222 1.00 96.88 390 ASN A C 1
ATOM 3086 O O . ASN A 1 390 ? 51.365 2.893 -62.796 1.00 96.88 390 ASN A O 1
ATOM 3090 N N . GLU A 1 391 ? 49.963 1.199 -62.368 1.00 95.88 391 GLU A N 1
ATOM 3091 C CA . GLU A 1 391 ? 50.638 0.273 -63.294 1.00 95.88 391 GLU A CA 1
ATOM 3092 C C . GLU A 1 391 ? 50.342 0.600 -64.769 1.00 95.88 391 GLU A C 1
ATOM 3094 O O . GLU A 1 391 ? 51.245 0.522 -65.604 1.00 95.88 391 GLU A O 1
ATOM 3099 N N . GLU A 1 392 ? 49.125 1.047 -65.106 1.00 96.00 392 GLU A N 1
ATOM 3100 C CA . GLU A 1 392 ? 48.824 1.557 -66.454 1.00 96.00 392 GLU A CA 1
ATOM 3101 C C . GLU A 1 392 ? 49.671 2.795 -66.794 1.00 96.00 392 GLU A C 1
ATOM 3103 O O . GLU A 1 392 ? 50.220 2.873 -67.892 1.00 96.00 392 GLU A O 1
ATOM 3108 N N . ILE A 1 393 ? 49.845 3.725 -65.845 1.00 96.38 393 ILE A N 1
ATOM 3109 C CA . ILE A 1 393 ? 50.715 4.900 -66.010 1.00 96.38 393 ILE A CA 1
ATOM 3110 C C . ILE A 1 393 ? 52.160 4.469 -66.286 1.00 96.38 393 ILE A C 1
ATOM 3112 O O . ILE A 1 393 ? 52.712 4.896 -67.296 1.00 96.38 393 ILE A O 1
ATOM 3116 N N . LYS A 1 394 ? 52.742 3.549 -65.502 1.00 95.50 394 LYS A N 1
ATOM 3117 C CA . LYS A 1 394 ? 54.090 3.001 -65.778 1.00 95.50 394 LYS A CA 1
ATOM 3118 C C . LYS A 1 394 ? 54.190 2.340 -67.158 1.00 95.50 394 LYS A C 1
ATOM 3120 O O . LYS A 1 394 ? 55.206 2.470 -67.845 1.00 95.50 394 LYS A O 1
ATOM 3125 N N . GLY A 1 395 ? 53.141 1.630 -67.580 1.00 95.00 395 GLY A N 1
ATOM 3126 C CA . GLY A 1 395 ? 53.044 1.020 -68.911 1.00 95.00 395 GLY A CA 1
ATOM 3127 C C . GLY A 1 395 ? 52.970 2.044 -70.052 1.00 95.00 395 GLY A C 1
ATOM 3128 O O . GLY A 1 395 ? 53.427 1.770 -71.162 1.00 95.00 395 GLY A O 1
ATOM 3129 N N . LEU A 1 396 ? 52.438 3.240 -69.788 1.00 95.56 396 LEU A N 1
ATOM 3130 C CA . LEU A 1 396 ? 52.453 4.366 -70.721 1.00 95.56 396 LEU A CA 1
ATOM 3131 C C . LEU A 1 396 ? 53.795 5.114 -70.693 1.00 95.56 396 LEU A C 1
ATOM 3133 O O . LEU A 1 396 ? 54.316 5.423 -71.759 1.00 95.56 396 LEU A O 1
ATOM 3137 N N . GLU A 1 397 ? 54.386 5.347 -69.519 1.00 96.44 397 GLU A N 1
ATOM 3138 C CA . GLU A 1 397 ? 55.702 5.987 -69.350 1.00 96.44 397 GLU A CA 1
ATOM 3139 C C . GLU A 1 397 ? 56.811 5.199 -70.060 1.00 96.44 397 GLU A C 1
ATOM 3141 O O . GLU A 1 397 ? 57.546 5.751 -70.878 1.00 96.44 397 GLU A O 1
ATOM 3146 N N . THR A 1 398 ? 56.889 3.885 -69.827 1.00 95.00 398 THR A N 1
ATOM 3147 C CA . THR A 1 398 ? 57.850 3.000 -70.515 1.00 95.00 398 THR A CA 1
ATOM 3148 C C . THR A 1 398 ? 57.667 3.027 -72.034 1.00 95.00 398 THR A C 1
ATOM 3150 O O . THR A 1 398 ? 58.638 3.179 -72.773 1.00 95.00 398 THR A O 1
ATOM 3153 N N . ARG A 1 399 ? 56.418 2.984 -72.513 1.00 95.81 399 ARG A N 1
ATOM 3154 C CA . ARG A 1 399 ? 56.080 3.081 -73.941 1.00 95.81 399 ARG A CA 1
ATOM 3155 C C . ARG A 1 399 ? 56.352 4.465 -74.547 1.00 95.81 399 ARG A C 1
ATOM 3157 O O . ARG A 1 399 ? 56.546 4.558 -75.759 1.00 95.81 399 ARG A O 1
ATOM 3164 N N . ILE A 1 400 ? 56.362 5.536 -73.750 1.00 95.75 400 ILE A N 1
ATOM 3165 C CA . ILE A 1 400 ? 56.815 6.865 -74.186 1.00 95.75 400 ILE A CA 1
ATOM 3166 C C . ILE A 1 400 ? 58.331 6.837 -74.399 1.00 95.75 400 ILE A C 1
ATOM 3168 O O . ILE A 1 400 ? 58.771 7.204 -75.485 1.00 95.75 400 ILE A O 1
ATOM 3172 N N . VAL A 1 401 ? 59.107 6.295 -73.454 1.00 95.81 401 VAL A N 1
ATOM 3173 C CA . VAL A 1 401 ? 60.571 6.150 -73.596 1.00 95.81 401 VAL A CA 1
ATOM 3174 C C . VAL A 1 401 ? 60.936 5.310 -74.830 1.00 95.81 401 VAL A C 1
ATOM 3176 O O . VAL A 1 401 ? 61.740 5.753 -75.647 1.00 95.81 401 VAL A O 1
ATOM 3179 N N . GLU A 1 402 ? 60.272 4.167 -75.058 1.00 94.69 402 GLU A N 1
ATOM 3180 C CA . GLU A 1 402 ? 60.438 3.369 -76.291 1.00 94.69 402 GLU A CA 1
ATOM 3181 C C . GLU A 1 402 ? 60.193 4.187 -77.575 1.00 94.69 402 GLU A C 1
ATOM 3183 O O . GLU A 1 402 ? 60.800 3.935 -78.622 1.00 94.69 402 GLU A O 1
ATOM 3188 N N . LYS A 1 403 ? 59.267 5.156 -77.532 1.00 94.81 403 LYS A N 1
ATOM 3189 C CA . LYS A 1 403 ? 58.950 6.019 -78.676 1.00 94.81 403 LYS A CA 1
ATOM 3190 C C . LYS A 1 403 ? 59.931 7.168 -78.835 1.00 94.81 403 LYS A C 1
ATOM 3192 O O . LYS A 1 403 ? 60.257 7.479 -79.976 1.00 94.81 403 LYS A O 1
ATOM 3197 N N . GLU A 1 404 ? 60.436 7.743 -77.751 1.00 96.12 404 GLU A N 1
ATOM 3198 C CA . GLU A 1 404 ? 61.507 8.742 -77.785 1.00 96.12 404 GLU A CA 1
ATOM 3199 C C . GLU A 1 404 ? 62.807 8.139 -78.341 1.00 96.12 404 GLU A C 1
ATOM 3201 O O . GLU A 1 404 ? 63.426 8.723 -79.233 1.00 96.12 404 GLU A O 1
ATOM 3206 N N . GLU A 1 405 ? 63.173 6.921 -77.922 1.00 94.50 405 GLU A N 1
ATOM 3207 C CA . GLU A 1 405 ? 64.308 6.185 -78.495 1.00 94.50 405 GLU A CA 1
ATOM 3208 C C . GLU A 1 405 ? 64.101 5.873 -79.985 1.00 94.50 405 GLU A C 1
ATOM 3210 O O . GLU A 1 405 ? 64.994 6.115 -80.802 1.00 94.50 405 GLU A O 1
ATOM 3215 N N . ALA A 1 406 ? 62.910 5.400 -80.373 1.00 93.94 406 ALA A N 1
ATOM 3216 C CA . ALA A 1 406 ? 62.595 5.141 -81.778 1.00 93.94 406 ALA A CA 1
ATOM 3217 C C . ALA A 1 406 ? 62.629 6.421 -82.636 1.00 93.94 406 ALA A C 1
ATOM 3219 O O . ALA A 1 406 ? 63.147 6.386 -83.754 1.00 93.94 406 ALA A O 1
ATOM 3220 N N . ILE A 1 407 ? 62.119 7.549 -82.125 1.00 95.06 407 ILE A N 1
ATOM 3221 C CA . ILE A 1 407 ? 62.189 8.860 -82.790 1.00 95.06 407 ILE A CA 1
ATOM 3222 C C . ILE A 1 407 ? 63.650 9.265 -82.988 1.00 95.06 407 ILE A C 1
ATOM 3224 O O . ILE A 1 407 ? 64.034 9.561 -84.114 1.00 95.06 407 ILE A O 1
ATOM 3228 N N . LYS A 1 408 ? 64.490 9.167 -81.954 1.00 94.75 408 LYS A N 1
ATOM 3229 C CA . LYS A 1 408 ? 65.924 9.488 -82.028 1.00 94.75 408 LYS A CA 1
ATOM 3230 C C . LYS A 1 408 ? 66.678 8.643 -83.068 1.00 94.75 408 LYS A C 1
ATOM 3232 O O . LYS A 1 408 ? 67.571 9.147 -83.755 1.00 94.75 408 LYS A O 1
ATOM 3237 N N . VAL A 1 409 ? 66.306 7.370 -83.240 1.00 95.25 409 VAL A N 1
ATOM 3238 C CA . VAL A 1 409 ? 66.833 6.513 -84.321 1.00 95.25 409 VAL A CA 1
ATOM 3239 C C . VAL A 1 409 ? 66.346 6.984 -85.699 1.00 95.25 409 VAL A C 1
ATOM 3241 O O . VAL A 1 409 ? 67.143 7.041 -86.636 1.00 95.25 409 VAL A O 1
ATOM 3244 N N . PHE A 1 410 ? 65.074 7.375 -85.840 1.00 91.69 410 PHE A N 1
ATOM 3245 C CA . PHE A 1 410 ? 64.566 7.966 -87.086 1.00 91.69 410 PHE A CA 1
ATOM 3246 C C . PHE A 1 410 ? 65.217 9.319 -87.413 1.00 91.69 410 PHE A C 1
ATOM 3248 O O . PHE A 1 410 ? 65.548 9.545 -88.572 1.00 91.69 410 PHE A O 1
ATOM 3255 N N . GLU A 1 411 ? 65.456 10.186 -86.427 1.00 94.62 411 GLU A N 1
ATOM 3256 C CA . GLU A 1 411 ? 66.175 11.459 -86.589 1.00 94.62 411 GLU A CA 1
ATOM 3257 C C . GLU A 1 411 ? 67.617 11.235 -87.054 1.00 94.62 411 GLU A C 1
ATOM 3259 O O . GLU A 1 411 ? 68.059 11.864 -88.013 1.00 94.62 411 GLU A O 1
ATOM 3264 N N . THR A 1 412 ? 68.326 10.283 -86.435 1.00 93.94 412 THR A N 1
ATOM 3265 C CA . THR A 1 412 ? 69.687 9.898 -86.851 1.00 93.94 412 THR A CA 1
ATOM 3266 C C . THR A 1 412 ? 69.691 9.427 -88.308 1.00 93.94 412 THR A C 1
ATOM 3268 O O . THR A 1 412 ? 70.473 9.912 -89.123 1.00 93.94 412 THR A O 1
ATOM 3271 N N . ARG A 1 413 ? 68.745 8.556 -88.679 1.00 94.62 413 ARG A N 1
ATOM 3272 C CA . ARG A 1 413 ? 68.609 8.055 -90.054 1.00 94.62 413 ARG A CA 1
ATOM 3273 C C . ARG A 1 413 ? 68.173 9.134 -91.057 1.00 94.62 413 ARG A C 1
ATOM 3275 O O . ARG A 1 413 ? 68.528 9.055 -92.231 1.00 94.62 413 ARG A O 1
ATOM 3282 N N . MET A 1 414 ? 67.409 10.137 -90.625 1.00 91.69 414 MET A N 1
ATOM 3283 C CA . MET A 1 414 ? 67.097 11.311 -91.446 1.00 91.69 414 MET A CA 1
ATOM 3284 C C . MET A 1 414 ? 68.357 12.137 -91.714 1.00 91.69 414 MET A C 1
ATOM 3286 O O . MET A 1 414 ? 68.607 12.464 -92.866 1.00 91.69 414 MET A O 1
ATOM 3290 N N . GLN A 1 415 ? 69.200 12.377 -90.703 1.00 93.12 415 GLN A N 1
ATOM 3291 C CA . GLN A 1 415 ? 70.487 13.065 -90.881 1.00 93.12 415 GLN A CA 1
ATOM 3292 C C . GLN A 1 415 ? 71.439 12.285 -91.807 1.00 93.12 415 GLN A C 1
ATOM 3294 O O . GLN A 1 415 ? 72.075 12.880 -92.678 1.00 93.12 415 GLN A O 1
ATOM 3299 N N . GLU A 1 416 ? 71.491 10.953 -91.687 1.00 92.50 416 GLU A N 1
ATOM 3300 C CA . GLU A 1 416 ? 72.215 10.086 -92.628 1.00 92.50 416 GLU A CA 1
ATOM 3301 C C . GLU A 1 416 ? 71.682 10.251 -94.063 1.00 92.50 416 GLU A C 1
ATOM 3303 O O . GLU A 1 416 ? 72.459 10.545 -94.973 1.00 92.50 416 GLU A O 1
ATOM 3308 N N . ASN A 1 417 ? 70.362 10.144 -94.267 1.00 90.88 417 ASN A N 1
ATOM 3309 C CA . ASN A 1 417 ? 69.720 10.331 -95.574 1.00 90.88 417 ASN A CA 1
ATOM 3310 C C . ASN A 1 417 ? 69.948 11.737 -96.158 1.00 90.88 417 ASN A C 1
ATOM 3312 O O . ASN A 1 417 ? 70.182 11.860 -97.361 1.00 90.88 417 ASN A O 1
ATOM 3316 N N . ASP A 1 418 ? 69.889 12.788 -95.339 1.00 93.19 418 ASP A N 1
ATOM 3317 C CA . ASP A 1 418 ? 70.128 14.171 -95.763 1.00 93.19 418 ASP A CA 1
ATOM 3318 C C . ASP A 1 418 ? 71.591 14.365 -96.180 1.00 93.19 418 ASP A C 1
ATOM 3320 O O . ASP A 1 418 ? 71.853 14.945 -97.235 1.00 93.19 418 ASP A O 1
ATOM 3324 N N . SER A 1 419 ? 72.545 13.800 -95.428 1.00 90.38 419 SER A N 1
ATOM 3325 C CA . SER A 1 419 ? 73.971 13.831 -95.789 1.00 90.38 419 SER A CA 1
ATOM 3326 C C . SER A 1 419 ? 74.271 13.038 -97.070 1.00 90.38 419 SER A C 1
ATOM 3328 O O . SER A 1 419 ? 75.011 13.515 -97.929 1.00 90.38 419 SER A O 1
ATOM 3330 N N . GLY A 1 420 ? 73.625 11.882 -97.271 1.00 92.00 420 GLY A N 1
ATOM 3331 C CA . GLY A 1 420 ? 73.699 11.121 -98.522 1.00 92.00 420 GLY A CA 1
ATOM 3332 C C . GLY A 1 420 ? 73.047 11.856 -99.698 1.00 92.00 420 GLY A C 1
ATOM 3333 O O . GLY A 1 420 ? 73.572 11.844 -100.809 1.00 92.00 420 GLY A O 1
ATOM 3334 N N . THR A 1 421 ? 71.943 12.567 -99.455 1.00 90.88 421 THR A N 1
ATOM 3335 C CA . THR A 1 421 ? 71.281 13.417 -100.458 1.00 90.88 421 THR A CA 1
ATOM 3336 C C . THR A 1 421 ? 72.137 14.633 -100.816 1.00 90.88 421 THR A C 1
ATOM 3338 O O . THR A 1 421 ? 72.156 15.046 -101.975 1.00 90.88 421 THR A O 1
ATOM 3341 N N . GLN A 1 422 ? 72.878 15.199 -99.857 1.00 91.12 422 GLN A N 1
ATOM 3342 C CA . GLN A 1 422 ? 73.877 16.232 -100.125 1.00 91.12 422 GLN A CA 1
ATOM 3343 C C . GLN A 1 422 ? 75.039 15.672 -100.957 1.00 91.12 422 GLN A C 1
ATOM 3345 O O . GLN A 1 422 ? 75.347 16.247 -101.996 1.00 91.12 422 GLN A O 1
ATOM 3350 N N . ALA A 1 423 ? 75.616 14.528 -100.578 1.00 90.31 423 ALA A N 1
ATOM 3351 C CA . ALA A 1 423 ? 76.699 13.895 -101.335 1.00 90.31 423 ALA A CA 1
ATOM 3352 C C . ALA A 1 423 ? 76.291 13.579 -102.789 1.00 90.31 423 ALA A C 1
ATOM 3354 O O . ALA A 1 423 ? 77.042 13.870 -103.715 1.00 90.31 423 ALA A O 1
ATOM 3355 N N . LEU A 1 424 ? 75.068 13.082 -103.012 1.00 89.69 424 LEU A N 1
ATOM 3356 C CA . LEU A 1 424 ? 74.524 12.854 -104.359 1.00 89.69 424 LEU A CA 1
ATOM 3357 C C . LEU A 1 424 ? 74.285 14.155 -105.148 1.00 89.69 424 LEU A C 1
ATOM 3359 O O . LEU A 1 424 ? 74.405 14.152 -106.371 1.00 89.69 424 LEU A O 1
ATOM 3363 N N . ARG A 1 425 ? 73.967 15.277 -104.483 1.00 90.69 425 ARG A N 1
ATOM 3364 C CA . ARG A 1 425 ? 73.901 16.603 -105.131 1.00 90.69 425 ARG A CA 1
ATOM 3365 C C . ARG A 1 425 ? 75.285 17.134 -105.492 1.00 90.69 425 ARG A C 1
ATOM 3367 O O . ARG A 1 425 ? 75.422 17.758 -106.537 1.00 90.69 425 ARG A O 1
ATOM 3374 N N . GLU A 1 426 ? 76.288 16.897 -104.653 1.00 90.12 426 GLU A N 1
ATOM 3375 C CA . GLU A 1 426 ? 77.680 17.272 -104.922 1.00 90.12 426 GLU A CA 1
ATOM 3376 C C . GLU A 1 426 ? 78.266 16.433 -106.070 1.00 90.12 426 GLU A C 1
ATOM 3378 O O . GLU A 1 426 ? 78.910 16.987 -106.962 1.00 90.12 426 GLU A O 1
ATOM 3383 N N . GLU A 1 427 ? 77.957 15.131 -106.131 1.00 91.06 427 GLU A N 1
ATOM 3384 C CA . GLU A 1 427 ? 78.286 14.276 -107.279 1.00 91.06 427 GLU A CA 1
ATOM 3385 C C . GLU A 1 427 ? 77.568 14.741 -108.557 1.00 91.06 427 GLU A C 1
ATOM 3387 O O . GLU A 1 427 ? 78.218 14.896 -109.591 1.00 91.06 427 GLU A O 1
ATOM 3392 N N . LEU A 1 428 ? 76.261 15.034 -108.495 1.00 88.25 428 LEU A N 1
ATOM 3393 C CA . LEU A 1 428 ? 75.509 15.576 -109.635 1.00 88.25 428 LEU A CA 1
ATOM 3394 C C . LEU A 1 428 ? 76.073 16.914 -110.123 1.00 88.25 428 LEU A C 1
ATOM 3396 O O . LEU A 1 428 ? 76.270 17.066 -111.322 1.00 88.25 428 LEU A O 1
ATOM 3400 N N . ALA A 1 429 ? 76.412 17.845 -109.228 1.00 88.88 429 ALA A N 1
ATOM 3401 C CA . ALA A 1 429 ? 77.040 19.113 -109.605 1.00 88.88 429 ALA A CA 1
ATOM 3402 C C . ALA A 1 429 ? 78.429 18.905 -110.244 1.00 88.88 429 ALA A C 1
ATOM 3404 O O . ALA A 1 429 ? 78.784 19.592 -111.203 1.00 88.88 429 ALA A O 1
ATOM 3405 N N . GLY A 1 430 ? 79.196 17.918 -109.766 1.00 88.69 430 GLY A N 1
ATOM 3406 C CA . GLY A 1 430 ? 80.429 17.474 -110.419 1.00 88.69 430 GLY A CA 1
ATOM 3407 C C . GLY A 1 430 ? 80.183 16.908 -111.823 1.00 88.69 430 GLY A C 1
ATOM 3408 O O . GLY A 1 430 ? 80.938 17.211 -112.747 1.00 88.69 430 GLY A O 1
ATOM 3409 N N . LYS A 1 431 ? 79.099 16.145 -112.015 1.00 87.69 431 LYS A N 1
ATOM 3410 C CA . LYS A 1 431 ? 78.683 15.639 -113.333 1.00 87.69 431 LYS A CA 1
ATOM 3411 C C . LYS A 1 431 ? 78.141 16.722 -114.258 1.00 87.69 431 LYS A C 1
ATOM 3413 O O . LYS A 1 431 ? 78.434 16.658 -115.447 1.00 87.69 431 LYS A O 1
ATOM 3418 N N . ASP A 1 432 ? 77.456 17.737 -113.749 1.00 89.25 432 ASP A N 1
ATOM 3419 C CA . ASP A 1 432 ? 77.036 18.894 -114.543 1.00 89.25 432 ASP A CA 1
ATOM 3420 C C . ASP A 1 432 ? 78.249 19.710 -115.030 1.00 89.25 432 ASP A C 1
ATOM 3422 O O . ASP A 1 432 ? 78.258 20.161 -116.175 1.00 89.25 432 ASP A O 1
ATOM 3426 N N . GLU A 1 433 ? 79.321 19.828 -114.236 1.00 86.75 433 GLU A N 1
ATOM 3427 C CA . GLU A 1 433 ? 80.590 20.431 -114.684 1.00 86.75 433 GLU A CA 1
ATOM 3428 C C . GLU A 1 433 ? 81.405 19.519 -115.633 1.00 86.75 433 GLU A C 1
ATOM 3430 O O . GLU A 1 433 ? 82.017 20.008 -116.590 1.00 86.75 433 GLU A O 1
ATOM 3435 N N . GLU A 1 434 ? 81.365 18.187 -115.477 1.00 86.88 434 GLU A N 1
ATOM 3436 C CA . GLU A 1 434 ? 81.869 17.260 -116.511 1.00 86.88 434 GLU A CA 1
ATOM 3437 C C . GLU A 1 434 ? 81.099 17.428 -117.834 1.00 86.88 434 GLU A C 1
ATOM 3439 O O . GLU A 1 434 ? 81.713 17.543 -118.895 1.00 86.88 434 GLU A O 1
ATOM 3444 N N . ILE A 1 435 ? 79.765 17.500 -117.785 1.00 86.81 435 ILE A N 1
ATOM 3445 C CA . ILE A 1 435 ? 78.895 17.705 -118.954 1.00 86.81 435 ILE A CA 1
ATOM 3446 C C . ILE A 1 435 ? 79.143 19.080 -119.583 1.00 86.81 435 ILE A C 1
ATOM 3448 O O . ILE A 1 435 ? 79.243 19.178 -120.805 1.00 86.81 435 ILE A O 1
ATOM 3452 N N . LYS A 1 436 ? 79.312 20.133 -118.779 1.00 86.88 436 LYS A N 1
ATOM 3453 C CA . LYS A 1 436 ? 79.627 21.490 -119.245 1.00 86.88 436 LYS A CA 1
ATOM 3454 C C . LYS A 1 436 ? 80.997 21.561 -119.917 1.00 86.88 436 LYS A C 1
ATOM 3456 O O . LYS A 1 436 ? 81.085 22.054 -121.038 1.00 86.88 436 LYS A O 1
ATOM 3461 N N . THR A 1 437 ? 82.043 20.990 -119.318 1.00 85.31 437 THR A N 1
ATOM 3462 C CA . THR A 1 437 ? 83.377 20.936 -119.951 1.00 85.31 437 THR A CA 1
ATOM 3463 C C . THR A 1 437 ? 83.438 19.987 -121.156 1.00 85.31 437 THR A C 1
ATOM 3465 O O . THR A 1 437 ? 84.295 20.154 -122.025 1.00 85.31 437 THR A O 1
ATOM 3468 N N . LEU A 1 438 ? 82.535 19.004 -121.263 1.00 82.38 438 LEU A N 1
ATOM 3469 C CA . LEU A 1 438 ? 82.303 18.246 -122.499 1.00 82.38 438 LEU A CA 1
ATOM 3470 C C . LEU A 1 438 ? 81.560 19.083 -123.551 1.00 82.38 438 LEU A C 1
ATOM 3472 O O . LEU A 1 438 ? 81.949 19.049 -124.712 1.00 82.38 438 LEU A O 1
ATOM 3476 N N . GLY A 1 439 ? 80.561 19.878 -123.165 1.00 84.94 439 GLY A N 1
ATOM 3477 C CA . GLY A 1 439 ? 79.861 20.816 -124.049 1.00 84.94 439 GLY A CA 1
ATOM 3478 C C . GLY A 1 439 ? 80.781 21.903 -124.612 1.00 84.94 439 GLY A C 1
ATOM 3479 O O . GLY A 1 439 ? 80.737 22.191 -125.804 1.00 84.94 439 GLY A O 1
ATOM 3480 N N . GLU A 1 440 ? 81.687 22.438 -123.791 1.00 84.44 440 GLU A N 1
ATOM 3481 C CA . GLU A 1 440 ? 82.748 23.360 -124.221 1.00 84.44 440 GLU A CA 1
ATOM 3482 C C . GLU A 1 440 ? 83.701 22.700 -125.236 1.00 84.44 440 GLU A C 1
ATOM 3484 O O . GLU A 1 440 ? 84.066 23.329 -126.230 1.00 84.44 440 GLU A O 1
ATOM 3489 N N . LYS A 1 441 ? 84.057 21.417 -125.049 1.00 83.56 441 LYS A N 1
ATOM 3490 C CA . LYS A 1 441 ? 84.849 20.647 -126.030 1.00 83.56 441 LYS A CA 1
ATOM 3491 C C . LYS A 1 441 ? 84.079 20.396 -127.325 1.00 83.56 441 LYS A C 1
ATOM 3493 O O . LYS A 1 441 ? 84.636 20.634 -128.389 1.00 83.56 441 LYS A O 1
ATOM 3498 N N . PHE A 1 442 ? 82.814 19.981 -127.248 1.00 80.00 442 PHE A N 1
ATOM 3499 C CA . PHE A 1 442 ? 81.965 19.797 -128.428 1.00 80.00 442 PHE A CA 1
ATOM 3500 C C . PHE A 1 442 ? 81.804 21.102 -129.209 1.00 80.00 442 PHE A C 1
ATOM 3502 O O . PHE A 1 442 ? 81.963 21.093 -130.423 1.00 80.00 442 PHE A O 1
ATOM 3509 N N . SER A 1 443 ? 81.591 22.235 -128.533 1.00 76.31 443 SER A N 1
ATOM 3510 C CA . SER A 1 443 ? 81.53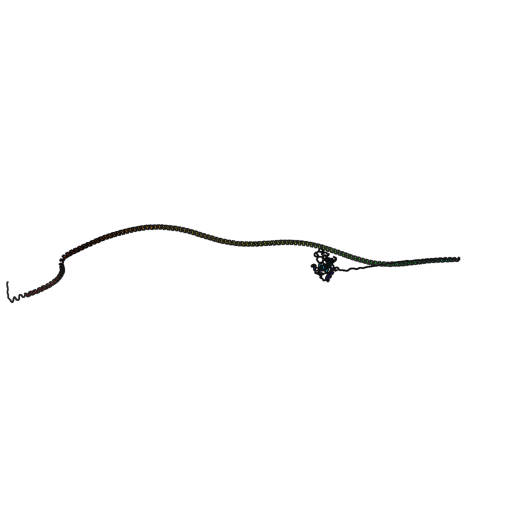0 23.538 -129.203 1.00 76.31 443 SER A CA 1
ATOM 3511 C C . SER A 1 443 ? 82.887 23.954 -129.790 1.00 76.31 443 SER A C 1
ATOM 3513 O O . SER A 1 443 ? 82.933 24.560 -130.859 1.00 76.31 443 SER A O 1
ATOM 3515 N N . ALA A 1 444 ? 84.012 23.594 -129.161 1.00 81.06 444 ALA A N 1
ATOM 3516 C CA . ALA A 1 444 ? 85.343 23.810 -129.733 1.00 81.06 444 ALA A CA 1
ATOM 3517 C C . ALA A 1 444 ? 85.607 22.941 -130.981 1.00 81.06 444 ALA A C 1
ATOM 3519 O O . ALA A 1 444 ? 86.230 23.425 -131.930 1.00 81.06 444 ALA A O 1
ATOM 3520 N N . GLU A 1 445 ? 85.111 21.699 -131.012 1.00 80.75 445 GLU A N 1
ATOM 3521 C CA . GLU A 1 445 ? 85.137 20.830 -132.197 1.00 80.75 445 GLU A CA 1
ATOM 3522 C C . GLU A 1 445 ? 84.183 21.331 -133.293 1.00 80.75 445 GLU A C 1
ATOM 3524 O O . GLU A 1 445 ? 84.582 21.387 -134.451 1.00 80.75 445 GLU A O 1
ATOM 3529 N N . GLU A 1 446 ? 82.983 21.800 -132.944 1.00 83.75 446 GLU A N 1
ATOM 3530 C CA . GLU A 1 446 ? 82.006 22.429 -133.848 1.00 83.75 446 GLU A CA 1
ATOM 3531 C C . GLU A 1 446 ? 82.580 23.701 -134.501 1.00 83.75 446 GLU A C 1
ATOM 3533 O O . GLU A 1 446 ? 82.607 23.817 -135.724 1.00 83.75 446 GLU A O 1
ATOM 3538 N N . ASN A 1 447 ? 83.197 24.588 -133.710 1.00 78.56 447 ASN A N 1
ATOM 3539 C CA . ASN A 1 447 ? 83.987 25.732 -134.191 1.00 78.56 447 ASN A CA 1
ATOM 3540 C C . ASN A 1 447 ? 85.233 25.315 -135.003 1.00 78.56 447 ASN A C 1
ATOM 3542 O O . ASN A 1 447 ? 85.856 26.154 -135.666 1.00 78.56 447 ASN A O 1
ATOM 3546 N N . GLY A 1 448 ? 85.679 24.063 -134.886 1.00 80.88 448 GLY A N 1
ATOM 3547 C CA . GLY A 1 448 ? 86.734 23.463 -135.702 1.00 80.88 448 GLY A CA 1
ATOM 3548 C C . GLY A 1 448 ? 86.197 22.977 -137.048 1.00 80.88 448 GLY A C 1
ATOM 3549 O O . GLY A 1 448 ? 86.808 23.247 -138.082 1.00 80.88 448 GLY A O 1
ATOM 3550 N N . ILE A 1 449 ? 85.025 22.337 -137.038 1.00 80.06 449 ILE A N 1
ATOM 3551 C CA . ILE A 1 449 ? 84.280 21.896 -138.220 1.00 80.06 449 ILE A CA 1
ATOM 3552 C C . ILE A 1 449 ? 83.862 23.107 -139.057 1.00 80.06 449 ILE A C 1
ATOM 3554 O O . ILE A 1 449 ? 84.203 23.139 -140.232 1.00 80.06 449 ILE A O 1
ATOM 3558 N N . GLU A 1 450 ? 83.280 24.157 -138.469 1.00 80.00 450 GLU A N 1
ATOM 3559 C CA . GLU A 1 450 ? 82.905 25.389 -139.188 1.00 80.00 450 GLU A CA 1
ATOM 3560 C C . GLU A 1 450 ? 84.117 26.036 -139.896 1.00 80.00 450 GLU A C 1
ATOM 3562 O O . GLU A 1 450 ? 84.026 26.501 -141.034 1.00 80.00 450 GLU A O 1
ATOM 3567 N N . LYS A 1 451 ? 85.308 26.004 -139.275 1.00 75.81 451 LYS A N 1
ATOM 3568 C CA . LYS A 1 451 ? 86.554 26.470 -139.916 1.00 75.81 451 LYS A CA 1
ATOM 3569 C C . LYS A 1 451 ? 87.002 25.568 -141.067 1.00 75.81 451 LYS A C 1
ATOM 3571 O O . LYS A 1 451 ? 87.555 26.074 -142.045 1.00 75.81 451 LYS A O 1
ATOM 3576 N N . LEU A 1 452 ? 86.789 24.256 -140.966 1.00 74.69 452 LEU A N 1
ATOM 3577 C CA . LEU A 1 452 ? 87.066 23.305 -142.044 1.00 74.69 452 LEU A CA 1
ATOM 3578 C C . LEU A 1 452 ? 86.057 23.450 -143.192 1.00 74.69 452 LEU A C 1
ATOM 3580 O O . LEU A 1 452 ? 86.475 23.454 -144.345 1.00 74.69 452 LEU A O 1
ATOM 3584 N N . GLU A 1 453 ? 84.775 23.661 -142.902 1.00 75.25 453 GLU A N 1
ATOM 3585 C CA . GLU A 1 453 ? 83.732 23.960 -143.891 1.00 75.25 453 GLU A CA 1
ATOM 3586 C C . GLU A 1 453 ? 84.000 25.295 -144.597 1.00 75.25 453 GLU A C 1
ATOM 3588 O O . GLU A 1 453 ? 83.959 25.362 -145.824 1.00 75.25 453 GLU A O 1
ATOM 3593 N N . GLY A 1 454 ? 84.397 26.337 -143.859 1.00 76.25 454 GLY A N 1
ATOM 3594 C CA . GLY A 1 454 ? 84.858 27.602 -144.437 1.00 76.25 454 GLY A CA 1
ATOM 3595 C C . GLY A 1 454 ? 86.087 27.429 -145.340 1.00 76.25 454 GLY A C 1
ATOM 3596 O O . GLY A 1 454 ? 86.147 28.002 -146.430 1.00 76.25 454 GLY A O 1
ATOM 3597 N N . LEU A 1 455 ? 87.051 26.589 -144.942 1.00 78.19 455 LEU A N 1
ATOM 3598 C CA . LEU A 1 455 ? 88.191 26.222 -145.790 1.00 78.19 455 LEU A CA 1
ATOM 3599 C C . LEU A 1 455 ? 87.750 25.466 -147.053 1.00 78.19 455 LEU A C 1
ATOM 3601 O O . LEU A 1 455 ? 88.209 25.818 -148.142 1.00 78.19 455 LEU A O 1
ATOM 3605 N N . VAL A 1 456 ? 86.835 24.498 -146.944 1.00 78.50 456 VAL A N 1
ATOM 3606 C CA . VAL A 1 456 ? 86.249 23.790 -148.095 1.00 78.50 456 VAL A CA 1
ATOM 3607 C C . VAL A 1 456 ? 85.548 24.776 -149.028 1.00 78.50 456 VAL A C 1
ATOM 3609 O O . VAL A 1 456 ? 85.895 24.815 -150.204 1.00 78.50 456 VAL A O 1
ATOM 3612 N N . ALA A 1 457 ? 84.691 25.662 -148.519 1.00 76.75 457 ALA A N 1
ATOM 3613 C CA . ALA A 1 457 ? 84.001 26.676 -149.318 1.00 76.75 457 ALA A CA 1
ATOM 3614 C C . ALA A 1 457 ? 84.974 27.640 -150.029 1.00 76.75 457 ALA A C 1
ATOM 3616 O O . ALA A 1 457 ? 84.755 28.013 -151.186 1.00 76.75 457 ALA A O 1
ATOM 3617 N N . THR A 1 458 ? 86.100 28.017 -149.399 1.00 75.69 458 THR A N 1
ATOM 3618 C CA . THR A 1 458 ? 87.151 28.775 -150.111 1.00 75.69 458 THR A CA 1
ATOM 3619 C C . THR A 1 458 ? 87.830 27.951 -151.206 1.00 75.69 458 THR A C 1
ATOM 3621 O O . THR A 1 458 ? 88.131 28.501 -152.264 1.00 75.69 458 THR A O 1
ATOM 3624 N N . LYS A 1 459 ? 88.016 26.637 -151.018 1.00 77.06 459 LYS A N 1
ATOM 3625 C CA . LYS A 1 459 ? 88.585 25.747 -152.045 1.00 77.06 459 LYS A CA 1
ATOM 3626 C C . LYS A 1 459 ? 87.612 25.446 -153.182 1.00 77.06 459 LYS A C 1
ATOM 3628 O O . LYS A 1 459 ? 88.046 25.377 -154.327 1.00 77.06 459 LYS A O 1
ATOM 3633 N N . GLU A 1 460 ? 86.316 25.351 -152.911 1.00 76.00 460 GLU A N 1
ATOM 3634 C CA . GLU A 1 460 ? 85.276 25.287 -153.941 1.00 76.00 460 GLU A CA 1
ATOM 3635 C C . GLU A 1 460 ? 85.233 26.583 -154.757 1.00 76.00 460 GLU A C 1
ATOM 3637 O O . GLU A 1 460 ? 85.174 26.536 -155.985 1.00 76.00 460 GLU A O 1
ATOM 3642 N N . LYS A 1 461 ? 85.373 27.745 -154.106 1.00 75.94 461 LYS A N 1
ATOM 3643 C CA . LYS A 1 461 ? 85.478 29.041 -154.790 1.00 75.94 461 LYS A CA 1
ATOM 3644 C C . LYS A 1 461 ? 86.761 29.176 -155.622 1.00 75.94 461 LYS A C 1
ATOM 3646 O O . LYS A 1 461 ? 86.700 29.696 -156.739 1.00 75.94 461 LYS A O 1
ATOM 3651 N N . ASP A 1 462 ? 87.899 28.684 -155.128 1.00 77.50 462 ASP A N 1
ATOM 3652 C CA . ASP A 1 462 ? 89.140 28.585 -155.911 1.00 77.50 462 ASP A CA 1
ATOM 3653 C C . ASP A 1 462 ? 88.928 27.696 -157.150 1.00 77.50 462 ASP A C 1
ATOM 3655 O O . ASP A 1 462 ? 89.269 28.097 -158.263 1.00 77.50 462 ASP A O 1
ATOM 3659 N N . LEU A 1 463 ? 88.314 26.517 -156.979 1.00 74.00 463 LEU A N 1
ATOM 3660 C CA . LEU A 1 463 ? 88.008 25.578 -158.064 1.00 74.00 463 LEU A CA 1
ATOM 3661 C C . LEU A 1 463 ? 87.022 26.159 -159.085 1.00 74.00 463 LEU A C 1
ATOM 3663 O O . LEU A 1 463 ? 87.237 25.997 -160.285 1.00 74.00 463 LEU A O 1
ATOM 3667 N N . GLN A 1 464 ? 85.988 26.880 -158.645 1.00 75.44 464 GLN A N 1
ATOM 3668 C CA . GLN A 1 464 ? 85.058 27.579 -159.534 1.00 75.44 464 GLN A CA 1
ATOM 3669 C C . GLN A 1 464 ? 85.772 28.688 -160.319 1.00 75.44 464 GLN A C 1
ATOM 3671 O O . GLN A 1 464 ? 85.596 28.794 -161.531 1.00 75.44 464 GLN A O 1
ATOM 3676 N N . THR A 1 465 ? 86.647 29.458 -159.665 1.00 72.50 465 THR A N 1
ATOM 3677 C CA . THR A 1 465 ? 87.473 30.481 -160.331 1.00 72.50 465 THR A CA 1
ATOM 3678 C C . THR A 1 465 ? 88.418 29.845 -161.361 1.00 72.50 465 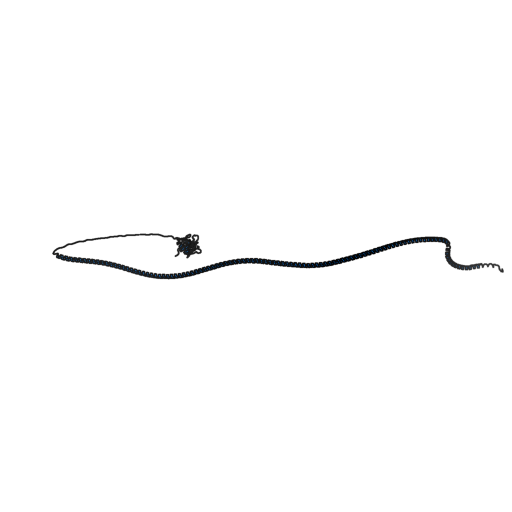THR A C 1
ATOM 3680 O O . THR A 1 465 ? 88.597 30.372 -162.460 1.00 72.50 465 THR A O 1
ATOM 3683 N N . LEU A 1 466 ? 88.988 28.677 -161.049 1.00 69.06 466 LEU A N 1
ATOM 3684 C CA . LEU A 1 466 ? 89.832 27.910 -161.967 1.00 69.06 466 LEU A CA 1
ATOM 3685 C C . LEU A 1 466 ? 89.023 27.358 -163.157 1.00 69.06 466 LEU A C 1
ATOM 3687 O O . LEU A 1 466 ? 89.479 27.426 -164.298 1.00 69.06 466 LEU A O 1
ATOM 3691 N N . ALA A 1 467 ? 87.799 26.879 -162.919 1.00 68.56 467 ALA A N 1
ATOM 3692 C CA . ALA A 1 467 ? 86.878 26.438 -163.965 1.00 68.56 467 ALA A CA 1
ATOM 3693 C C . ALA A 1 467 ? 86.455 27.598 -164.886 1.00 68.56 467 ALA A C 1
ATOM 3695 O O . ALA A 1 467 ? 86.402 27.426 -166.104 1.00 68.56 467 ALA A O 1
ATOM 3696 N N . GLU A 1 468 ? 86.235 28.800 -164.347 1.00 75.25 468 GLU A N 1
ATOM 3697 C CA . GLU A 1 468 ? 85.986 30.007 -165.146 1.00 75.25 468 GLU A CA 1
ATOM 3698 C C . GLU A 1 468 ? 87.202 30.401 -166.002 1.00 75.25 468 GLU A C 1
ATOM 3700 O O . GLU A 1 468 ? 87.030 30.768 -167.168 1.00 75.25 468 GLU A O 1
ATOM 3705 N N . GLN A 1 469 ? 88.430 30.247 -165.490 1.00 71.69 469 GLN A N 1
ATOM 3706 C CA . GLN A 1 469 ? 89.659 30.443 -166.273 1.00 71.69 469 GLN A CA 1
ATOM 3707 C C . GLN A 1 469 ? 89.812 29.400 -167.395 1.00 71.69 469 GLN A C 1
ATOM 3709 O O . GLN A 1 469 ? 90.166 29.760 -168.522 1.00 71.69 469 GLN A O 1
ATOM 3714 N N . VAL A 1 470 ? 89.481 28.129 -167.138 1.00 73.50 470 VAL A N 1
ATOM 3715 C CA . VAL A 1 470 ? 89.440 27.074 -168.171 1.00 73.50 470 VAL A CA 1
ATOM 3716 C C . VAL A 1 470 ? 88.373 27.387 -169.229 1.00 73.50 470 VAL A C 1
ATOM 3718 O O . VAL A 1 470 ? 88.661 27.337 -170.424 1.00 73.50 470 VAL A O 1
ATOM 3721 N N . MET A 1 471 ? 87.177 27.819 -168.819 1.00 73.25 471 MET A N 1
ATOM 3722 C CA . MET A 1 471 ? 86.102 28.254 -169.724 1.00 73.25 471 MET A CA 1
ATOM 3723 C C . MET A 1 471 ? 86.446 29.537 -170.498 1.00 73.25 471 MET A C 1
ATOM 3725 O O . MET A 1 471 ? 85.927 29.763 -171.592 1.00 73.25 471 MET A O 1
ATOM 3729 N N . ALA A 1 472 ? 87.316 30.402 -169.970 1.00 73.06 472 ALA A N 1
ATOM 3730 C CA . ALA A 1 472 ? 87.873 31.526 -170.718 1.00 73.06 472 ALA A CA 1
ATOM 3731 C C . ALA A 1 472 ? 88.873 31.044 -171.785 1.00 73.06 472 ALA A C 1
ATOM 3733 O O . ALA A 1 472 ? 88.804 31.502 -172.927 1.00 73.06 472 ALA A O 1
ATOM 3734 N N . LYS A 1 473 ? 89.735 30.072 -171.455 1.00 71.06 473 LYS A N 1
ATOM 3735 C CA . LYS A 1 473 ? 90.680 29.463 -172.406 1.00 71.06 473 LYS A CA 1
ATOM 3736 C C . LYS A 1 473 ? 89.984 28.679 -173.522 1.00 71.06 473 LYS A C 1
ATOM 3738 O O . LYS A 1 473 ? 90.353 28.853 -174.679 1.00 71.06 473 LYS A O 1
ATOM 3743 N N . ASP A 1 474 ? 88.934 27.913 -173.229 1.00 78.44 474 ASP A N 1
ATOM 3744 C CA . ASP A 1 474 ? 88.132 27.222 -174.256 1.00 78.44 474 ASP A CA 1
ATOM 3745 C C . ASP A 1 474 ? 87.489 28.209 -175.258 1.00 78.44 474 ASP A C 1
ATOM 3747 O O . ASP A 1 474 ? 87.481 27.976 -176.470 1.00 78.44 474 ASP A O 1
ATOM 3751 N N . ARG A 1 475 ? 87.044 29.382 -174.783 1.00 74.31 475 ARG A N 1
ATOM 3752 C CA . ARG A 1 475 ? 86.543 30.468 -175.648 1.00 74.31 475 ARG A CA 1
ATOM 3753 C C . ARG A 1 475 ? 87.642 31.136 -176.486 1.00 74.31 475 ARG A C 1
ATOM 3755 O O . ARG A 1 475 ? 87.340 31.639 -177.569 1.00 74.31 475 ARG A O 1
ATOM 3762 N N . GLU A 1 476 ? 88.893 31.161 -176.023 1.00 71.69 476 GLU A N 1
ATOM 3763 C CA . GLU A 1 476 ? 90.032 31.579 -176.856 1.00 71.69 476 GLU A CA 1
ATOM 3764 C C . GLU A 1 476 ? 90.350 30.539 -177.937 1.00 71.69 476 GLU A C 1
ATOM 3766 O O . GLU A 1 476 ? 90.565 30.925 -179.087 1.00 71.69 476 GLU A O 1
ATOM 3771 N N . VAL A 1 477 ? 90.306 29.242 -177.605 1.00 73.88 477 VAL A N 1
ATOM 3772 C CA . VAL A 1 477 ? 90.506 28.140 -178.564 1.00 73.88 477 VAL A CA 1
ATOM 3773 C C . VAL A 1 477 ? 89.453 28.188 -179.676 1.00 73.88 477 VAL A C 1
ATOM 3775 O O . VAL A 1 477 ? 89.830 28.286 -180.844 1.00 73.88 477 VAL A O 1
ATOM 3778 N N . LYS A 1 478 ? 88.155 28.277 -179.347 1.00 73.00 478 LYS A N 1
ATOM 3779 C CA . LYS A 1 478 ? 87.086 28.408 -180.362 1.00 73.00 478 LYS A CA 1
ATOM 3780 C C . LYS A 1 478 ? 87.284 29.613 -181.292 1.00 73.00 478 LYS A C 1
ATOM 3782 O O . LYS A 1 478 ? 87.134 29.497 -182.506 1.00 73.00 478 LYS A O 1
ATOM 3787 N N . LYS A 1 479 ? 87.725 30.760 -180.757 1.00 70.31 479 LYS A N 1
ATOM 3788 C CA . LYS A 1 479 ? 88.060 31.958 -181.560 1.00 70.31 479 LYS A CA 1
ATOM 3789 C C . LYS A 1 479 ? 89.284 31.791 -182.471 1.00 70.31 479 LYS A C 1
ATOM 3791 O O . LYS A 1 479 ? 89.493 32.630 -183.353 1.00 70.31 479 LYS A O 1
ATOM 3796 N N . LEU A 1 480 ? 90.112 30.768 -182.263 1.00 68.00 480 LEU A N 1
ATOM 3797 C CA . LEU A 1 480 ? 91.201 30.390 -183.167 1.00 68.00 480 LEU A CA 1
ATOM 3798 C C . LEU A 1 480 ? 90.720 29.376 -184.218 1.00 68.00 480 LEU A C 1
ATOM 3800 O O . LEU A 1 480 ? 91.064 29.532 -185.389 1.00 68.00 480 LEU A O 1
ATOM 3804 N N . GLU A 1 481 ? 89.858 28.427 -183.850 1.00 63.97 481 GLU A N 1
ATOM 3805 C CA . GLU A 1 481 ? 89.231 27.457 -184.768 1.00 63.97 481 GLU A CA 1
ATOM 3806 C C . GLU A 1 481 ? 88.348 28.143 -185.832 1.00 63.97 481 GLU A C 1
ATOM 3808 O O . GLU A 1 481 ? 88.460 27.862 -187.030 1.00 63.97 481 GLU A O 1
ATOM 3813 N N . GLU A 1 482 ? 87.538 29.132 -185.434 1.00 69.00 482 GLU A N 1
ATOM 3814 C CA . GLU A 1 482 ? 86.756 29.972 -186.360 1.00 69.00 482 GLU A CA 1
ATOM 3815 C C . GLU A 1 482 ? 87.653 30.766 -187.330 1.00 69.00 482 GLU A C 1
ATOM 3817 O O . GLU A 1 482 ? 87.318 30.958 -188.503 1.00 69.00 482 GLU A O 1
ATOM 3822 N N . LYS A 1 483 ? 88.836 31.203 -186.873 1.00 66.00 483 LYS A N 1
ATOM 3823 C CA . LYS A 1 483 ? 89.824 31.893 -187.720 1.00 66.00 483 LYS A CA 1
ATOM 3824 C C . LYS A 1 483 ? 90.572 30.948 -188.659 1.00 66.00 483 LYS A C 1
ATOM 3826 O O . LYS A 1 483 ? 91.019 31.406 -189.711 1.00 66.00 483 LYS A O 1
ATOM 3831 N N . LEU A 1 484 ? 90.720 29.673 -188.295 1.00 68.25 484 LEU A N 1
ATOM 3832 C CA . LEU A 1 484 ? 91.349 28.653 -189.133 1.00 68.25 484 LEU A CA 1
ATOM 3833 C C . LEU A 1 484 ? 90.402 28.246 -190.269 1.00 68.25 484 LEU A C 1
ATOM 3835 O O . LEU A 1 484 ? 90.704 28.482 -191.436 1.00 68.25 484 LEU A O 1
ATOM 3839 N N . THR A 1 485 ? 89.182 27.826 -189.927 1.00 66.75 485 THR A N 1
ATOM 3840 C CA . THR A 1 485 ? 88.133 27.478 -190.907 1.00 66.75 485 THR A CA 1
ATOM 3841 C C . THR A 1 485 ? 87.754 28.653 -191.826 1.00 66.75 485 THR A C 1
ATOM 3843 O O . THR A 1 485 ? 87.419 28.463 -192.999 1.00 66.75 485 THR A O 1
ATOM 3846 N N . GLY A 1 486 ? 87.865 29.895 -191.336 1.00 66.56 486 GLY A N 1
ATOM 3847 C CA . GLY A 1 486 ? 87.733 31.119 -192.134 1.00 66.56 486 GLY A CA 1
ATOM 3848 C C . GLY A 1 486 ? 88.880 31.395 -193.124 1.00 66.56 486 GLY A C 1
ATOM 3849 O O . GLY A 1 486 ? 88.700 32.206 -194.039 1.00 66.56 486 GLY A O 1
ATOM 3850 N N . LYS A 1 487 ? 90.040 30.737 -192.977 1.00 67.56 487 LYS A N 1
ATOM 3851 C CA . LYS A 1 487 ? 91.126 30.718 -193.974 1.00 67.56 487 LYS A CA 1
ATOM 3852 C C . LYS A 1 487 ? 90.946 29.585 -194.980 1.00 67.56 487 LYS A C 1
ATOM 3854 O O . LYS A 1 487 ? 91.054 29.855 -196.173 1.00 67.56 487 LYS A O 1
ATOM 3859 N N . ASP A 1 488 ? 90.594 28.380 -194.540 1.00 63.91 488 ASP A N 1
ATOM 3860 C CA . ASP A 1 488 ? 90.443 27.219 -195.436 1.00 63.91 488 ASP A CA 1
ATOM 3861 C C . ASP A 1 488 ? 89.348 27.457 -196.490 1.00 63.91 488 ASP A C 1
ATOM 3863 O O . ASP A 1 488 ? 89.542 27.220 -197.681 1.00 63.91 488 ASP A O 1
ATOM 3867 N N . ARG A 1 489 ? 88.237 28.099 -196.098 1.00 64.69 489 ARG A N 1
ATOM 3868 C CA . ARG A 1 489 ? 87.193 28.554 -197.041 1.00 64.69 489 ARG A CA 1
ATOM 3869 C C . ARG A 1 489 ? 87.695 29.538 -198.107 1.00 64.69 489 ARG A C 1
ATOM 3871 O O . ARG A 1 489 ? 87.086 29.628 -199.170 1.00 64.69 489 ARG A O 1
ATOM 3878 N N . LYS A 1 490 ? 88.775 30.283 -197.845 1.00 66.00 490 LYS A N 1
ATOM 3879 C CA . LYS A 1 490 ? 89.420 31.165 -198.835 1.00 66.00 490 LYS A CA 1
ATOM 3880 C C . LYS A 1 490 ? 90.423 30.413 -199.710 1.00 66.00 490 LYS A C 1
ATOM 3882 O O . LYS A 1 490 ? 90.603 30.816 -200.852 1.00 66.00 490 LYS A O 1
ATOM 3887 N N . LEU A 1 491 ? 91.026 29.335 -199.206 1.00 66.94 491 LEU A N 1
ATOM 3888 C CA . LEU A 1 491 ? 91.918 28.464 -199.973 1.00 66.94 491 LEU A CA 1
ATOM 3889 C C . LEU A 1 491 ? 91.134 27.739 -201.081 1.00 66.94 491 LEU A C 1
ATOM 3891 O O . LEU A 1 491 ? 91.393 27.969 -202.261 1.00 66.94 491 LEU A O 1
ATOM 3895 N N . ASN A 1 492 ? 90.076 27.009 -200.712 1.00 64.12 492 ASN A N 1
ATOM 3896 C CA . ASN A 1 492 ? 89.239 26.262 -201.662 1.00 64.12 492 ASN A CA 1
ATOM 3897 C C . ASN A 1 492 ? 88.582 27.176 -202.719 1.00 64.12 492 ASN A C 1
ATOM 3899 O O . ASN A 1 492 ? 88.349 26.765 -203.854 1.00 64.12 492 ASN A O 1
ATOM 3903 N N . ALA A 1 493 ? 88.290 28.436 -202.368 1.00 70.00 493 ALA A N 1
ATOM 3904 C CA . ALA A 1 493 ? 87.752 29.424 -203.305 1.00 70.00 493 ALA A CA 1
ATOM 3905 C C . ALA A 1 493 ? 88.772 29.863 -204.376 1.00 70.00 493 ALA A C 1
ATOM 3907 O O . ALA A 1 493 ? 88.372 30.214 -205.487 1.00 70.00 493 ALA A O 1
ATOM 3908 N N . VAL A 1 494 ? 90.074 29.837 -204.066 1.00 67.06 494 VAL A N 1
ATOM 3909 C CA . VAL A 1 494 ? 91.153 30.117 -205.028 1.00 67.06 494 VAL A CA 1
ATOM 3910 C C . VAL A 1 494 ? 91.420 28.899 -205.913 1.00 67.06 494 VAL A C 1
ATOM 3912 O O . VAL A 1 494 ? 91.565 29.062 -207.122 1.00 67.06 494 VAL A O 1
ATOM 3915 N N . GLU A 1 495 ? 91.392 27.684 -205.360 1.00 60.66 495 GLU A N 1
ATOM 3916 C CA . GLU A 1 495 ? 91.530 26.441 -206.139 1.00 60.66 495 GLU A CA 1
ATOM 3917 C C . GLU A 1 495 ? 90.398 26.280 -207.168 1.00 60.66 495 GLU A C 1
ATOM 3919 O O . GLU A 1 495 ? 90.659 26.011 -208.341 1.00 60.66 495 GLU A O 1
ATOM 3924 N N . LEU A 1 496 ? 89.148 26.572 -206.784 1.00 60.78 496 LEU A N 1
ATOM 3925 C CA . LEU A 1 496 ? 88.008 26.616 -207.712 1.00 60.78 496 LEU A CA 1
ATOM 3926 C C . LEU A 1 496 ? 88.178 27.660 -208.830 1.00 60.78 496 LEU A C 1
ATOM 3928 O O . LEU A 1 496 ? 87.758 27.418 -209.963 1.00 60.78 496 LEU A O 1
ATOM 3932 N N . GLN A 1 497 ? 88.815 28.804 -208.551 1.00 60.69 497 GLN A N 1
ATOM 3933 C CA . GLN A 1 497 ? 89.153 29.788 -209.589 1.00 60.69 497 GLN A CA 1
ATOM 3934 C C . GLN A 1 497 ? 90.329 29.353 -210.474 1.00 60.69 497 GLN A C 1
ATOM 3936 O O . GLN A 1 497 ? 90.415 29.812 -211.614 1.00 60.69 497 GLN A O 1
ATOM 3941 N N . PHE A 1 498 ? 91.210 28.473 -209.989 1.00 61.12 498 PHE A N 1
ATOM 3942 C CA . PHE A 1 498 ? 92.297 27.897 -210.779 1.00 61.12 498 PHE A CA 1
ATOM 3943 C C . PHE A 1 498 ? 91.760 26.843 -211.758 1.00 61.12 498 PHE A C 1
ATOM 3945 O O . PHE A 1 498 ? 91.941 26.989 -212.967 1.00 61.12 498 PHE A O 1
ATOM 3952 N N . ALA A 1 499 ? 90.971 25.881 -211.266 1.00 59.47 499 ALA A N 1
ATOM 3953 C CA . ALA A 1 499 ? 90.325 24.852 -212.087 1.00 59.47 499 ALA A CA 1
ATOM 3954 C C . ALA A 1 499 ? 89.421 25.460 -213.181 1.00 59.47 499 ALA A C 1
ATOM 3956 O O . ALA A 1 499 ? 89.511 25.096 -214.353 1.00 59.47 499 ALA A O 1
ATOM 3957 N N . ALA A 1 500 ? 88.621 26.483 -212.846 1.00 61.66 500 ALA A N 1
ATOM 3958 C CA . ALA A 1 500 ? 87.798 27.213 -213.820 1.00 61.66 500 ALA A CA 1
ATOM 3959 C C . ALA A 1 500 ? 88.609 27.997 -214.880 1.00 61.66 500 ALA A C 1
ATOM 3961 O O . ALA A 1 500 ? 88.041 28.503 -215.855 1.00 61.66 500 ALA A O 1
ATOM 3962 N N . ARG A 1 501 ? 89.930 28.125 -214.696 1.00 61.50 501 ARG A N 1
ATOM 3963 C CA . ARG A 1 501 ? 90.863 28.752 -215.640 1.00 61.50 501 ARG A CA 1
ATOM 3964 C C . ARG A 1 501 ? 91.573 27.708 -216.502 1.00 61.50 501 ARG A C 1
ATOM 3966 O O . ARG A 1 501 ? 91.694 27.937 -217.703 1.00 61.50 501 ARG A O 1
ATOM 3973 N N . GLU A 1 502 ? 91.938 26.559 -215.935 1.00 54.62 502 GLU A N 1
ATOM 3974 C CA . GLU A 1 502 ? 92.445 25.390 -216.673 1.00 54.62 502 GLU A CA 1
ATOM 3975 C C . GLU A 1 502 ? 91.399 24.836 -217.648 1.00 54.62 502 GLU A C 1
ATOM 3977 O O . GLU A 1 502 ? 91.694 24.668 -218.830 1.00 54.62 502 GLU A O 1
ATOM 3982 N N . GLU A 1 503 ? 90.138 24.694 -217.222 1.00 56.97 503 GLU A N 1
ATOM 3983 C CA . GLU A 1 503 ? 89.036 24.270 -218.103 1.00 56.97 503 GLU A CA 1
ATOM 3984 C C . GLU A 1 503 ? 88.856 25.230 -219.300 1.00 56.97 503 GLU A C 1
ATOM 3986 O O . GLU A 1 503 ? 88.430 24.844 -220.390 1.00 56.97 503 GLU A O 1
ATOM 3991 N N . LYS A 1 504 ? 89.250 26.499 -219.125 1.00 61.47 504 LYS A N 1
ATOM 3992 C CA . LYS A 1 504 ? 89.212 27.543 -220.157 1.00 61.47 504 LYS A CA 1
ATOM 3993 C C . LYS A 1 504 ? 90.391 27.474 -221.136 1.00 61.47 504 LYS A C 1
ATOM 3995 O O . LYS A 1 504 ? 90.218 27.872 -222.285 1.00 61.47 504 LYS A O 1
ATOM 4000 N N . VAL A 1 505 ? 91.545 26.957 -220.705 1.00 61.81 505 VAL A N 1
ATOM 4001 C CA . VAL A 1 505 ? 92.677 26.600 -221.582 1.00 61.81 505 VAL A CA 1
ATOM 4002 C C . VAL A 1 505 ? 92.321 25.343 -222.379 1.00 61.81 505 VAL A C 1
ATOM 4004 O O . VAL A 1 505 ? 92.339 25.372 -223.609 1.00 61.81 505 VAL A O 1
ATOM 4007 N N . ARG A 1 506 ? 91.820 24.309 -221.694 1.00 58.47 506 ARG A N 1
ATOM 4008 C CA . ARG A 1 506 ? 91.360 23.044 -222.287 1.00 58.47 506 ARG A CA 1
ATOM 4009 C C . ARG A 1 506 ? 90.286 23.239 -223.365 1.00 58.47 506 ARG A C 1
ATOM 4011 O O . ARG A 1 506 ? 90.299 22.572 -224.396 1.00 58.47 506 ARG A O 1
ATOM 4018 N N . MET A 1 507 ? 89.371 24.191 -223.165 1.00 57.03 507 MET A N 1
ATOM 4019 C CA . MET A 1 507 ? 88.343 24.590 -224.144 1.00 57.03 507 MET A CA 1
ATOM 4020 C C . MET A 1 507 ? 88.885 25.333 -225.381 1.00 57.03 507 MET A C 1
ATOM 4022 O O . MET A 1 507 ? 88.175 25.432 -226.386 1.00 57.03 507 MET A O 1
ATOM 4026 N N . LEU A 1 508 ? 90.110 25.866 -225.332 1.00 55.25 508 LEU A N 1
ATOM 4027 C CA . LEU A 1 508 ? 90.796 26.465 -226.483 1.00 55.25 508 LEU A CA 1
ATOM 4028 C C . LEU A 1 508 ? 91.650 25.427 -227.223 1.00 55.25 508 LEU A C 1
ATOM 4030 O O . LEU A 1 508 ? 91.603 25.376 -228.449 1.00 55.25 508 LEU A O 1
ATOM 4034 N N . GLU A 1 509 ? 92.336 24.544 -226.497 1.00 49.53 509 GLU A N 1
ATOM 4035 C CA . GLU A 1 509 ? 93.077 23.406 -227.065 1.00 49.53 509 GLU A CA 1
ATOM 4036 C C . GLU A 1 509 ? 92.132 22.444 -227.800 1.00 49.53 509 GLU A C 1
ATOM 4038 O O . GLU A 1 509 ? 92.339 22.123 -228.969 1.00 49.53 509 GLU A O 1
ATOM 4043 N N . LYS A 1 510 ? 90.982 22.109 -227.197 1.00 48.03 510 LYS A N 1
ATOM 4044 C CA . LYS A 1 510 ? 89.950 21.264 -227.826 1.00 48.03 510 LYS A CA 1
ATOM 4045 C C . LYS A 1 510 ? 89.270 21.907 -229.054 1.00 48.03 510 LYS A C 1
ATOM 4047 O O . LYS A 1 510 ? 88.543 21.227 -229.774 1.00 48.03 510 LYS A O 1
ATOM 4052 N N . LYS A 1 511 ? 89.523 23.195 -229.340 1.00 50.91 511 LYS A N 1
ATOM 4053 C CA . LYS A 1 511 ? 89.150 23.853 -230.611 1.00 50.91 511 LYS A CA 1
ATOM 4054 C C . LYS A 1 511 ? 90.210 23.735 -231.715 1.00 50.91 511 LYS A C 1
ATOM 4056 O O . LYS A 1 511 ? 89.897 24.062 -232.859 1.00 50.91 511 LYS A O 1
ATOM 4061 N N . LEU A 1 512 ? 91.419 23.268 -231.401 1.00 49.91 512 LEU A N 1
ATOM 4062 C CA . LEU A 1 512 ? 92.458 22.920 -232.376 1.00 49.91 512 LEU A CA 1
ATOM 4063 C C . LEU A 1 512 ? 92.406 21.422 -232.712 1.00 49.91 512 LEU A C 1
ATOM 4065 O O . LEU A 1 512 ? 92.297 21.084 -233.891 1.00 49.91 512 LEU A O 1
ATOM 4069 N N . GLU A 1 513 ? 92.330 20.546 -231.702 1.00 44.88 513 GLU A N 1
ATOM 4070 C CA . GLU A 1 513 ? 92.166 19.088 -231.891 1.00 44.88 513 GLU A CA 1
ATOM 4071 C C . GLU A 1 513 ? 90.891 18.718 -232.667 1.00 44.88 513 GLU A C 1
ATOM 4073 O O . GLU A 1 513 ? 90.866 17.745 -233.418 1.00 44.88 513 GLU A O 1
ATOM 4078 N N . GLY A 1 514 ? 89.843 19.547 -232.572 1.00 49.47 514 GLY A N 1
ATOM 4079 C CA . GLY A 1 514 ? 88.580 19.398 -233.307 1.00 49.47 514 GLY A CA 1
ATOM 4080 C C . GLY A 1 514 ? 88.679 19.478 -234.841 1.00 49.47 514 GLY A C 1
ATOM 4081 O O . GLY A 1 514 ? 87.644 19.496 -235.505 1.00 49.47 514 GLY A O 1
ATOM 4082 N N . ARG A 1 515 ? 89.890 19.538 -235.415 1.00 51.38 515 ARG A N 1
ATOM 4083 C CA . ARG A 1 515 ? 90.144 19.332 -236.849 1.00 51.38 515 ARG A CA 1
ATOM 4084 C C . ARG A 1 515 ? 90.599 17.898 -237.188 1.00 51.38 515 ARG A C 1
ATOM 4086 O O . ARG A 1 515 ? 90.521 17.540 -238.357 1.00 51.38 515 ARG A O 1
ATOM 4093 N N . HIS A 1 516 ? 91.053 17.084 -236.224 1.00 41.50 516 HIS A N 1
ATOM 4094 C CA . HIS A 1 516 ? 91.788 15.843 -236.528 1.00 41.50 516 HIS A CA 1
ATOM 4095 C C . HIS A 1 516 ? 90.971 14.536 -236.454 1.00 41.50 516 HIS A C 1
ATOM 4097 O O . HIS A 1 516 ? 91.220 13.620 -237.235 1.00 41.50 516 HIS A O 1
ATOM 4103 N N . GLU A 1 517 ? 89.947 14.440 -235.598 1.00 41.19 517 GLU A N 1
ATOM 4104 C CA . GLU A 1 517 ? 89.128 13.212 -235.455 1.00 41.19 517 GLU A CA 1
ATOM 4105 C C . GLU A 1 517 ? 87.907 13.138 -236.398 1.00 41.19 517 GLU A C 1
ATOM 4107 O O . GLU A 1 517 ? 87.053 12.258 -236.277 1.00 41.19 517 GLU A O 1
ATOM 4112 N N . GLY A 1 518 ? 87.878 13.997 -237.423 1.00 44.97 518 GLY A N 1
ATOM 4113 C CA . GLY A 1 518 ? 87.091 13.752 -238.639 1.00 44.97 518 GLY A CA 1
ATOM 4114 C C . GLY A 1 518 ? 87.688 12.663 -239.547 1.00 44.97 518 GLY A C 1
ATOM 4115 O O . GLY A 1 518 ? 87.070 12.308 -240.546 1.00 44.97 518 GLY A O 1
ATOM 4116 N N . GLU A 1 519 ? 88.881 12.153 -239.221 1.00 44.62 519 GLU A N 1
ATOM 4117 C CA . GLU A 1 519 ? 89.641 11.207 -240.048 1.00 44.62 519 GLU A CA 1
ATOM 4118 C C . GLU A 1 519 ? 89.699 9.794 -239.428 1.00 44.62 519 GLU A C 1
ATOM 4120 O O . GLU A 1 519 ? 89.448 8.805 -240.116 1.00 44.62 519 GLU A O 1
ATOM 4125 N N . GLN A 1 520 ? 89.926 9.674 -238.112 1.00 43.31 520 GLN A N 1
ATOM 4126 C CA . GLN A 1 520 ? 90.091 8.371 -237.437 1.00 43.31 520 GLN A CA 1
ATOM 4127 C C . GLN A 1 520 ? 88.778 7.622 -237.131 1.00 43.31 520 GLN A C 1
ATOM 4129 O O . GLN A 1 520 ? 88.785 6.405 -236.938 1.00 43.31 520 GLN A O 1
ATOM 4134 N N . THR A 1 521 ? 87.624 8.293 -237.166 1.00 45.22 521 THR A N 1
ATOM 4135 C CA . THR A 1 521 ? 86.313 7.631 -236.999 1.00 45.22 521 THR A CA 1
ATOM 4136 C C . THR A 1 521 ? 85.843 6.868 -238.249 1.00 45.22 521 THR A C 1
ATOM 4138 O O . THR A 1 521 ? 84.888 6.096 -238.171 1.00 45.22 521 THR A O 1
ATOM 4141 N N . LEU A 1 522 ? 86.547 6.998 -239.385 1.00 48.06 522 LEU A N 1
ATOM 4142 C CA . LEU A 1 522 ? 86.366 6.136 -240.562 1.00 48.06 522 LEU A CA 1
ATOM 4143 C C . LEU A 1 522 ? 87.148 4.817 -240.475 1.00 48.06 522 LEU A C 1
ATOM 4145 O O . LEU A 1 522 ? 86.706 3.824 -241.051 1.00 48.06 522 LEU A O 1
ATOM 4149 N N . THR A 1 523 ? 88.287 4.780 -239.774 1.00 47.28 523 THR A N 1
ATOM 4150 C CA . THR A 1 523 ? 89.162 3.593 -239.738 1.00 47.28 523 THR A CA 1
ATOM 4151 C C . THR A 1 523 ? 88.554 2.416 -238.973 1.00 47.28 523 THR A C 1
ATOM 4153 O O . THR A 1 523 ? 88.637 1.282 -239.439 1.00 47.28 523 THR A O 1
ATOM 4156 N N . GLU A 1 524 ? 87.876 2.659 -237.850 1.00 48.31 524 GLU A N 1
ATOM 4157 C CA . GLU A 1 524 ? 87.318 1.570 -237.032 1.00 48.31 524 GLU A CA 1
ATOM 4158 C C . GLU A 1 524 ? 86.039 0.968 -237.656 1.00 48.31 524 GLU A C 1
ATOM 4160 O O . GLU A 1 524 ? 85.857 -0.247 -237.658 1.00 48.31 524 GLU A O 1
ATOM 4165 N N . GLN A 1 525 ? 85.235 1.784 -238.358 1.00 48.28 525 GLN A N 1
ATOM 4166 C CA . GLN A 1 525 ? 84.118 1.309 -239.199 1.00 48.28 525 GLN A CA 1
ATOM 4167 C C . GLN A 1 525 ? 84.561 0.590 -240.491 1.00 48.28 525 GLN A C 1
ATOM 4169 O O . GLN A 1 525 ? 83.720 0.061 -241.229 1.00 48.28 525 GLN A O 1
ATOM 4174 N N . LEU A 1 526 ? 85.864 0.586 -240.794 1.00 47.47 526 LEU A N 1
ATOM 4175 C CA . LEU A 1 526 ? 86.448 -0.180 -241.894 1.00 47.47 526 LEU A CA 1
ATOM 4176 C C . LEU A 1 526 ? 86.926 -1.560 -241.428 1.00 47.47 526 LEU A C 1
ATOM 4178 O O . LEU A 1 526 ? 86.639 -2.533 -242.119 1.00 47.47 526 LEU A O 1
ATOM 4182 N N . GLY A 1 527 ? 87.528 -1.678 -240.240 1.00 53.72 527 GLY A N 1
ATOM 4183 C CA . GLY A 1 527 ? 87.961 -2.969 -239.682 1.00 53.72 527 GLY A CA 1
ATOM 4184 C C . GLY A 1 527 ? 86.819 -3.988 -239.540 1.00 53.72 527 GLY A C 1
ATOM 4185 O O . GLY A 1 527 ? 86.949 -5.137 -239.963 1.00 53.72 527 GLY A O 1
ATOM 4186 N N . GLU A 1 528 ? 85.645 -3.558 -239.061 1.00 57.41 528 GLU A N 1
ATOM 4187 C CA . GLU A 1 528 ? 84.453 -4.425 -239.000 1.00 57.41 528 GLU A CA 1
ATOM 4188 C C . GLU A 1 528 ? 83.941 -4.845 -240.394 1.00 57.41 528 GLU A C 1
ATOM 4190 O O . GLU A 1 528 ? 83.350 -5.917 -240.552 1.00 57.41 528 GLU A O 1
ATOM 4195 N N . LYS A 1 529 ? 84.205 -4.042 -241.436 1.00 52.72 529 LYS A N 1
ATOM 4196 C CA . LYS A 1 529 ? 83.916 -4.410 -242.831 1.00 52.72 529 LYS A CA 1
ATOM 4197 C C . LYS A 1 529 ? 84.988 -5.307 -243.437 1.00 52.72 529 LYS A C 1
ATOM 4199 O O . LYS A 1 529 ? 84.637 -6.131 -244.275 1.00 52.72 529 LYS A O 1
ATOM 4204 N N . GLU A 1 530 ? 86.249 -5.204 -243.031 1.00 49.66 530 GLU A N 1
ATOM 4205 C CA . GLU A 1 530 ? 87.314 -6.103 -243.492 1.00 49.66 530 GLU A CA 1
ATOM 4206 C C . GLU A 1 530 ? 87.100 -7.539 -242.996 1.00 49.66 530 GLU A C 1
ATOM 4208 O O . GLU A 1 530 ? 87.273 -8.481 -243.772 1.00 49.66 530 GLU A O 1
ATOM 4213 N N . GLU A 1 531 ? 86.618 -7.733 -241.763 1.00 56.25 531 GLU A N 1
ATOM 4214 C CA . GLU A 1 531 ? 86.260 -9.074 -241.277 1.00 56.25 531 GLU A CA 1
ATOM 4215 C C . GLU A 1 531 ? 85.035 -9.648 -242.017 1.00 56.25 531 GLU A C 1
ATOM 4217 O O . GLU A 1 531 ? 84.995 -10.841 -242.331 1.00 56.25 531 GLU A O 1
ATOM 4222 N N . LEU A 1 532 ? 84.078 -8.793 -242.403 1.00 61.34 532 LEU A N 1
ATOM 4223 C CA . LEU A 1 532 ? 82.965 -9.167 -243.285 1.00 61.34 532 LEU A CA 1
ATOM 4224 C C . LEU A 1 532 ? 83.446 -9.500 -244.714 1.00 61.34 532 LEU A C 1
ATOM 4226 O O . LEU A 1 532 ? 82.959 -10.442 -245.342 1.00 61.34 532 LEU A O 1
ATOM 4230 N N . ILE A 1 533 ? 84.429 -8.755 -245.230 1.00 56.03 533 ILE A N 1
ATOM 4231 C CA . ILE A 1 533 ? 85.020 -8.961 -246.559 1.00 56.03 533 ILE A CA 1
ATOM 4232 C C . ILE A 1 533 ? 85.845 -10.250 -246.604 1.00 56.03 533 ILE A C 1
ATOM 4234 O O . ILE A 1 533 ? 85.735 -10.962 -247.597 1.00 56.03 533 ILE A O 1
ATOM 4238 N N . LYS A 1 534 ? 86.570 -10.635 -245.543 1.00 63.66 534 LYS A N 1
ATOM 4239 C CA . LYS A 1 534 ? 87.202 -11.970 -245.449 1.00 63.66 534 LYS A CA 1
ATOM 4240 C C . LYS A 1 534 ? 86.179 -13.098 -245.617 1.00 63.66 534 LYS A C 1
ATOM 4242 O O . LYS A 1 534 ? 86.421 -14.046 -246.364 1.00 63.66 534 LYS A O 1
ATOM 4247 N N . GLN A 1 535 ? 85.023 -12.993 -244.955 1.00 60.88 535 GLN A N 1
ATOM 4248 C CA . GLN A 1 535 ? 83.951 -13.994 -245.051 1.00 60.88 535 GLN A CA 1
ATOM 4249 C C . GLN A 1 535 ? 83.336 -14.040 -246.463 1.00 60.88 535 GLN A C 1
ATOM 4251 O O . GLN A 1 535 ? 83.073 -15.122 -246.999 1.00 60.88 535 GLN A O 1
ATOM 4256 N N . LEU A 1 536 ? 83.184 -12.877 -247.108 1.00 56.50 536 LEU A N 1
ATOM 4257 C CA . LEU A 1 536 ? 82.740 -12.772 -248.502 1.00 56.50 536 LEU A CA 1
ATOM 4258 C C . LEU A 1 536 ? 83.799 -13.258 -249.509 1.00 56.50 536 LEU A C 1
ATOM 4260 O O . LEU A 1 536 ? 83.447 -13.867 -250.513 1.00 56.50 536 LEU A O 1
ATOM 4264 N N . GLN A 1 537 ? 85.092 -13.070 -249.242 1.00 48.00 537 GLN A N 1
ATOM 4265 C CA . GLN A 1 537 ? 86.188 -13.582 -250.074 1.00 48.00 537 GLN A CA 1
ATOM 4266 C C . GLN A 1 537 ? 86.315 -15.107 -249.976 1.00 48.00 537 GLN A C 1
ATOM 4268 O O . GLN A 1 537 ? 86.543 -15.758 -250.992 1.00 48.00 537 GLN A O 1
ATOM 4273 N N . ALA A 1 538 ? 86.071 -15.698 -248.801 1.00 54.84 538 ALA A N 1
ATOM 4274 C CA . ALA A 1 538 ? 85.977 -17.153 -248.656 1.00 54.84 538 ALA A CA 1
ATOM 4275 C C . ALA A 1 538 ? 84.814 -17.748 -249.480 1.00 54.84 538 ALA A C 1
ATOM 4277 O O . ALA A 1 538 ? 84.957 -18.817 -250.076 1.00 54.84 538 ALA A O 1
ATOM 4278 N N . THR A 1 539 ? 83.682 -17.040 -249.583 1.00 57.19 539 THR A N 1
ATOM 4279 C CA . THR A 1 539 ? 82.571 -17.439 -250.471 1.00 57.19 539 THR A CA 1
ATOM 4280 C C . THR A 1 539 ? 82.815 -17.097 -251.946 1.00 57.19 539 THR A C 1
ATOM 4282 O O . THR A 1 539 ? 82.307 -17.808 -252.814 1.00 57.19 539 THR A O 1
ATOM 4285 N N . LEU A 1 540 ? 83.630 -16.082 -252.257 1.00 54.88 540 LEU A N 1
ATOM 4286 C CA . LEU A 1 540 ? 84.010 -15.742 -253.631 1.00 54.88 540 LEU A CA 1
ATOM 4287 C C . LEU A 1 540 ? 85.013 -16.745 -254.218 1.00 54.88 540 LEU A C 1
ATOM 4289 O O . LEU A 1 540 ? 84.796 -17.217 -255.330 1.00 54.88 540 LEU A O 1
ATOM 4293 N N . ALA A 1 541 ? 86.029 -17.165 -253.457 1.00 58.91 541 ALA A N 1
ATOM 4294 C CA . ALA A 1 541 ? 86.976 -18.202 -253.881 1.00 58.91 541 ALA A CA 1
ATOM 4295 C C . ALA A 1 541 ? 86.255 -19.526 -254.215 1.00 58.91 541 ALA A C 1
ATOM 4297 O O . ALA A 1 541 ? 86.531 -20.161 -255.234 1.00 58.91 541 ALA A O 1
ATOM 4298 N N . SER A 1 542 ? 85.232 -19.882 -253.423 1.00 59.75 542 SER A N 1
ATOM 4299 C CA . SER A 1 542 ? 84.335 -21.015 -253.699 1.00 59.75 542 SER A CA 1
ATOM 4300 C C . SER A 1 542 ? 83.518 -20.868 -254.996 1.00 59.75 542 SER A C 1
ATOM 4302 O O . SER A 1 542 ? 83.008 -21.870 -255.499 1.00 59.75 542 SER A O 1
ATOM 4304 N N . LYS A 1 543 ? 83.367 -19.653 -255.541 1.00 58.72 543 LYS A N 1
ATOM 4305 C CA . LYS A 1 543 ? 82.713 -19.377 -256.832 1.00 58.72 543 LYS A CA 1
ATOM 4306 C C . LYS A 1 543 ? 83.708 -19.250 -257.986 1.00 58.72 543 LYS A C 1
ATOM 4308 O O . LYS A 1 543 ? 83.388 -19.657 -259.100 1.00 58.72 543 LYS A O 1
ATOM 4313 N N . GLU A 1 544 ? 84.923 -18.770 -257.740 1.00 50.19 544 GLU A N 1
ATOM 4314 C CA . GLU A 1 544 ? 85.998 -18.731 -258.742 1.00 50.19 544 GLU A CA 1
ATOM 4315 C C . GLU A 1 544 ? 86.460 -20.141 -259.152 1.00 50.19 544 GLU A C 1
ATOM 4317 O O . GLU A 1 544 ? 86.763 -20.377 -260.328 1.00 50.19 544 GLU A O 1
ATOM 4322 N N . GLU A 1 545 ? 86.424 -21.111 -258.230 1.00 59.94 545 GLU A N 1
ATOM 4323 C CA . GLU A 1 545 ? 86.674 -22.524 -258.550 1.00 59.94 545 GLU A CA 1
ATOM 4324 C C . GLU A 1 545 ? 85.562 -23.128 -259.439 1.00 59.94 545 GLU A C 1
ATOM 4326 O O . GLU A 1 545 ? 85.837 -23.890 -260.370 1.00 59.94 545 GLU A O 1
ATOM 4331 N N . GLU A 1 546 ? 84.302 -22.734 -259.219 1.00 57.06 546 GLU A N 1
ATOM 4332 C CA . GLU A 1 546 ? 83.144 -23.159 -260.021 1.00 57.06 546 GLU A CA 1
ATOM 4333 C C . GLU A 1 546 ? 83.175 -22.549 -261.438 1.00 57.06 546 GLU A C 1
ATOM 4335 O O . GLU A 1 546 ? 82.972 -23.250 -262.434 1.00 57.06 546 GLU A O 1
ATOM 4340 N N . VAL A 1 547 ? 83.527 -21.262 -261.554 1.00 61.66 547 VAL A N 1
ATOM 4341 C CA . VAL A 1 547 ? 83.691 -20.570 -262.846 1.00 61.66 547 VAL A CA 1
ATOM 4342 C C . VAL A 1 547 ? 84.903 -21.094 -263.623 1.00 61.66 547 VAL A C 1
ATOM 4344 O O . VAL A 1 547 ? 84.827 -21.232 -264.846 1.00 61.66 547 VAL A O 1
ATOM 4347 N N . SER A 1 548 ? 85.999 -21.458 -262.950 1.00 62.53 548 SER A N 1
ATOM 4348 C CA . SER A 1 548 ? 87.175 -22.048 -263.612 1.00 62.53 548 SER A CA 1
ATOM 4349 C C . SER A 1 548 ? 86.849 -23.374 -264.309 1.00 62.53 548 SER A C 1
ATOM 4351 O O . SER A 1 548 ? 87.304 -23.599 -265.433 1.00 62.53 548 SER A O 1
ATOM 4353 N N . ARG A 1 549 ? 85.987 -24.214 -263.710 1.00 63.47 549 ARG A N 1
ATOM 4354 C CA . ARG A 1 549 ? 85.512 -25.466 -264.333 1.00 63.47 549 ARG A CA 1
ATOM 4355 C C . ARG A 1 549 ? 84.695 -25.207 -265.607 1.00 63.47 549 ARG A C 1
ATOM 4357 O O . ARG A 1 549 ? 84.933 -25.862 -266.621 1.00 63.47 549 ARG A O 1
ATOM 4364 N N . LEU A 1 550 ? 83.810 -24.205 -265.599 1.00 62.81 550 LEU A N 1
ATOM 4365 C CA . LEU A 1 550 ? 83.056 -23.782 -266.793 1.00 62.81 550 LEU A CA 1
ATOM 4366 C C . LEU A 1 550 ? 83.957 -23.212 -267.904 1.00 62.81 550 LEU A C 1
ATOM 4368 O O . LEU A 1 550 ? 83.664 -23.372 -269.094 1.00 62.81 550 LEU A O 1
ATOM 4372 N N . ASN A 1 551 ? 85.061 -22.560 -267.531 1.00 52.69 551 ASN A N 1
ATOM 4373 C CA . ASN A 1 551 ? 85.966 -21.901 -268.471 1.00 52.69 551 ASN A CA 1
ATOM 4374 C C . ASN A 1 551 ? 86.674 -22.916 -269.390 1.00 52.69 551 ASN A C 1
ATOM 4376 O O . ASN A 1 551 ? 86.672 -22.752 -270.613 1.00 52.69 551 ASN A O 1
ATOM 4380 N N . ASP A 1 552 ? 87.211 -24.011 -268.838 1.00 56.12 552 ASP A N 1
ATOM 4381 C CA . ASP A 1 552 ? 87.913 -25.036 -269.630 1.00 56.12 552 ASP A CA 1
ATOM 4382 C C . ASP A 1 552 ? 86.981 -25.938 -270.461 1.00 56.12 552 ASP A C 1
ATOM 4384 O O . ASP A 1 552 ? 87.404 -26.486 -271.486 1.00 56.12 552 ASP A O 1
ATOM 4388 N N . GLU A 1 553 ? 85.703 -26.058 -270.094 1.00 63.91 553 GLU A N 1
ATOM 4389 C CA . GLU A 1 553 ? 84.718 -26.788 -270.899 1.00 63.91 553 GLU A CA 1
ATOM 4390 C C . GLU A 1 553 ? 84.309 -25.991 -272.152 1.00 63.91 553 GLU A C 1
ATOM 4392 O O . GLU A 1 553 ? 84.365 -26.502 -273.277 1.00 63.91 553 GLU A O 1
ATOM 4397 N N . ASN A 1 554 ? 84.038 -24.688 -272.007 1.00 55.47 554 ASN A N 1
ATOM 4398 C CA . ASN A 1 554 ? 83.718 -23.809 -273.141 1.00 55.47 554 ASN A CA 1
ATOM 4399 C C . ASN A 1 554 ? 84.920 -23.626 -274.098 1.00 55.47 554 ASN A C 1
ATOM 4401 O O . ASN A 1 554 ? 84.769 -23.535 -275.324 1.00 55.47 554 ASN A O 1
ATOM 4405 N N . ARG A 1 555 ? 86.145 -23.675 -273.551 1.00 61.94 555 ARG A N 1
ATOM 4406 C CA . ARG A 1 555 ? 87.414 -23.644 -274.303 1.00 61.94 555 ARG A CA 1
ATOM 4407 C C . ARG A 1 555 ? 87.593 -24.836 -275.251 1.00 61.94 555 ARG A C 1
ATOM 4409 O O . ARG A 1 555 ? 88.346 -24.720 -276.221 1.00 61.94 555 ARG A O 1
ATOM 4416 N N . LYS A 1 556 ? 86.899 -25.959 -275.017 1.00 58.44 556 LYS A N 1
ATOM 4417 C CA . LYS A 1 556 ? 86.828 -27.097 -275.956 1.00 58.44 556 LYS A CA 1
ATOM 4418 C C . LYS A 1 556 ? 85.830 -26.824 -277.089 1.00 58.44 556 LYS A C 1
ATOM 4420 O O . LYS A 1 556 ? 86.187 -26.998 -278.254 1.00 58.44 556 LYS A O 1
ATOM 4425 N N . TYR A 1 557 ? 84.636 -26.313 -276.776 1.00 57.47 557 TYR A N 1
ATOM 4426 C CA . TYR A 1 557 ? 83.558 -26.112 -277.757 1.00 57.47 557 TYR A CA 1
ATOM 4427 C C . TYR A 1 557 ? 83.923 -25.155 -278.905 1.00 57.47 557 TYR A C 1
ATOM 4429 O O . TYR A 1 557 ? 83.777 -25.508 -280.077 1.00 57.47 557 TYR A O 1
ATOM 4437 N N . ARG A 1 558 ? 84.467 -23.959 -278.628 1.00 59.41 558 ARG A N 1
ATOM 4438 C CA . ARG A 1 558 ? 84.810 -23.016 -279.721 1.00 59.41 558 ARG A CA 1
ATOM 4439 C C . ARG A 1 558 ? 86.069 -23.393 -280.510 1.00 59.41 558 ARG A C 1
ATOM 4441 O O . ARG A 1 558 ? 86.206 -22.974 -281.659 1.00 59.41 558 ARG A O 1
ATOM 4448 N N . ARG A 1 559 ? 86.950 -24.242 -279.960 1.00 57.12 559 ARG A N 1
ATOM 4449 C CA . ARG A 1 559 ? 88.054 -24.843 -280.734 1.00 57.12 559 ARG A CA 1
ATOM 4450 C C . ARG A 1 559 ? 87.531 -25.780 -281.831 1.00 57.12 559 ARG A C 1
ATOM 4452 O O . ARG A 1 559 ? 88.134 -25.821 -282.898 1.00 57.12 559 ARG A O 1
ATOM 4459 N N . GLN A 1 560 ? 86.390 -26.447 -281.625 1.00 56.22 560 GLN A N 1
ATOM 4460 C CA . GLN A 1 560 ? 85.752 -27.265 -282.665 1.00 56.22 560 GLN A CA 1
ATOM 4461 C C . GLN A 1 560 ? 85.158 -26.417 -283.799 1.00 56.22 560 GLN A C 1
ATOM 4463 O O . GLN A 1 560 ? 85.400 -26.727 -284.962 1.00 56.22 560 GLN A O 1
ATOM 4468 N N . GLN A 1 561 ? 84.461 -25.309 -283.508 1.00 51.69 561 GLN A N 1
ATOM 4469 C CA . GLN A 1 561 ? 83.908 -24.457 -284.577 1.00 51.69 561 GLN A CA 1
ATOM 4470 C C . GLN A 1 561 ? 84.985 -23.828 -285.474 1.00 51.69 561 GLN A C 1
ATOM 4472 O O . GLN A 1 561 ? 84.763 -23.707 -286.678 1.00 51.69 561 GLN A O 1
ATOM 4477 N N . LYS A 1 562 ? 86.176 -23.503 -284.945 1.00 52.19 562 LYS A N 1
ATOM 4478 C CA . LYS A 1 562 ? 87.283 -23.036 -285.798 1.00 52.19 562 LYS A CA 1
ATOM 4479 C C . LYS A 1 562 ? 87.772 -24.120 -286.776 1.00 52.19 562 LYS A C 1
ATOM 4481 O O . LYS A 1 562 ? 88.147 -23.789 -287.893 1.00 52.19 562 LYS A O 1
ATOM 4486 N N . MET A 1 563 ? 87.691 -25.400 -286.403 1.00 56.00 563 MET A N 1
ATOM 4487 C CA . MET A 1 563 ? 88.080 -26.525 -287.270 1.00 56.00 563 MET A CA 1
ATOM 4488 C C . MET A 1 563 ? 87.050 -26.846 -288.369 1.00 56.00 563 MET A C 1
ATOM 4490 O O . MET A 1 563 ? 87.384 -27.548 -289.318 1.00 56.00 563 MET A O 1
ATOM 4494 N N . ALA A 1 564 ? 85.814 -26.339 -288.273 1.00 54.22 564 ALA A N 1
ATOM 4495 C CA . ALA A 1 564 ? 84.772 -26.582 -289.275 1.00 54.22 564 ALA A CA 1
ATOM 4496 C C . ALA A 1 564 ? 84.849 -25.631 -290.487 1.00 54.22 564 ALA A C 1
ATOM 4498 O O . ALA A 1 564 ? 84.469 -26.018 -291.589 1.00 54.22 564 ALA A O 1
ATOM 4499 N N . ALA A 1 565 ? 85.337 -24.398 -290.302 1.00 48.19 565 ALA A N 1
ATOM 4500 C CA . ALA A 1 565 ? 85.332 -23.368 -291.348 1.00 48.19 565 ALA A CA 1
ATOM 4501 C C . ALA A 1 565 ? 86.543 -23.441 -292.299 1.00 48.19 565 ALA A C 1
ATOM 4503 O O . ALA A 1 565 ? 86.376 -23.286 -293.508 1.00 48.19 565 ALA A O 1
ATOM 4504 N N . ASP A 1 566 ? 87.745 -23.747 -291.789 1.00 44.19 566 ASP A N 1
ATOM 4505 C CA . ASP A 1 566 ? 88.944 -23.927 -292.631 1.00 44.19 566 ASP A CA 1
ATOM 4506 C C . ASP A 1 566 ? 88.784 -25.092 -293.636 1.00 44.19 566 ASP A C 1
ATOM 4508 O O . ASP A 1 566 ? 89.400 -25.086 -294.703 1.00 44.19 566 ASP A O 1
ATOM 4512 N N . GLY A 1 567 ? 87.884 -26.046 -293.354 1.00 53.66 567 GLY A N 1
ATOM 4513 C CA . GLY A 1 567 ? 87.533 -27.155 -294.250 1.00 53.66 567 GLY A CA 1
ATOM 4514 C C . GLY A 1 567 ? 86.929 -26.743 -295.601 1.00 53.66 567 GLY A C 1
ATOM 4515 O O . GLY A 1 567 ? 86.896 -27.564 -296.515 1.00 53.66 567 GLY A O 1
ATOM 4516 N N . LEU A 1 568 ? 86.494 -25.486 -295.767 1.00 50.62 568 LEU A N 1
ATOM 4517 C CA . LEU A 1 568 ? 85.954 -24.964 -297.032 1.00 50.62 568 LEU A CA 1
ATOM 4518 C C . LEU A 1 568 ? 86.927 -24.083 -297.832 1.00 50.62 568 LEU A C 1
ATOM 4520 O O . LEU A 1 568 ? 86.551 -23.562 -298.880 1.00 50.62 568 LEU A O 1
ATOM 4524 N N . ARG A 1 569 ? 88.204 -23.987 -297.432 1.00 48.09 569 ARG A N 1
ATOM 4525 C CA . ARG A 1 569 ? 89.236 -23.306 -298.240 1.00 48.09 569 ARG A CA 1
ATOM 4526 C C . ARG A 1 569 ? 89.520 -24.000 -299.589 1.00 48.09 569 ARG A C 1
ATOM 4528 O O . ARG A 1 569 ? 90.193 -23.401 -300.422 1.00 48.09 569 ARG A O 1
ATOM 4535 N N . GLN A 1 570 ? 89.085 -25.253 -299.803 1.00 35.97 570 GLN A N 1
ATOM 4536 C CA . GLN A 1 570 ? 89.759 -26.121 -300.784 1.00 35.97 570 GLN A CA 1
ATOM 4537 C C . GLN A 1 570 ? 88.921 -27.164 -301.557 1.00 35.97 570 GLN A C 1
ATOM 4539 O O . GLN A 1 570 ? 89.498 -28.119 -302.075 1.00 35.97 570 GLN A O 1
ATOM 4544 N N . ILE A 1 571 ? 87.595 -27.009 -301.687 1.00 48.91 571 ILE A N 1
ATOM 4545 C CA . ILE A 1 571 ? 86.829 -27.837 -302.651 1.00 48.91 571 ILE A CA 1
ATOM 4546 C C . ILE A 1 571 ? 86.893 -27.259 -304.079 1.00 48.91 571 ILE A C 1
ATOM 4548 O O . ILE A 1 571 ? 87.148 -28.017 -305.013 1.00 48.91 571 ILE A O 1
ATOM 4552 N N . GLU A 1 572 ? 86.745 -25.939 -304.265 1.00 52.25 572 GLU A N 1
ATOM 4553 C CA . GLU A 1 572 ? 86.549 -25.356 -305.612 1.00 52.25 572 GLU A CA 1
ATOM 4554 C C . GLU A 1 572 ? 87.779 -24.648 -306.234 1.00 52.25 572 GLU A C 1
ATOM 4556 O O . GLU A 1 572 ? 87.802 -24.407 -307.437 1.00 52.25 572 GLU A O 1
ATOM 4561 N N . GLU A 1 573 ? 88.870 -24.456 -305.483 1.00 41.06 573 GLU A N 1
ATOM 4562 C CA . GLU A 1 573 ? 90.231 -24.517 -306.045 1.00 41.06 573 GLU A CA 1
ATOM 4563 C C . GLU A 1 573 ? 90.916 -25.779 -305.474 1.00 41.06 573 GLU A C 1
ATOM 4565 O O . GLU A 1 573 ? 91.235 -25.819 -304.290 1.00 41.06 573 GLU A O 1
ATOM 4570 N N . GLN A 1 574 ? 91.158 -26.866 -306.221 1.00 34.12 574 GLN A N 1
ATOM 4571 C CA . GLN A 1 574 ? 90.964 -27.092 -307.659 1.00 34.12 574 GLN A CA 1
ATOM 4572 C C . GLN A 1 574 ? 90.353 -28.474 -307.959 1.00 34.12 574 GLN A C 1
ATOM 4574 O O . GLN A 1 574 ? 90.964 -29.508 -307.672 1.00 34.12 574 GLN A O 1
ATOM 4579 N N . LYS A 1 575 ? 89.282 -28.501 -308.760 1.00 46.75 575 LYS A N 1
ATOM 4580 C CA . LYS A 1 575 ? 89.136 -29.527 -309.822 1.00 46.75 575 LYS A CA 1
ATOM 4581 C C . LYS A 1 575 ? 88.321 -29.073 -311.033 1.00 46.75 575 LYS A C 1
ATOM 4583 O O . LYS A 1 575 ? 88.493 -29.621 -312.121 1.00 46.75 575 LYS A O 1
ATOM 4588 N N . THR A 1 576 ? 87.580 -27.987 -310.872 1.00 44.53 576 THR A N 1
ATOM 4589 C CA . THR A 1 576 ? 86.883 -27.187 -311.886 1.00 44.53 576 THR A CA 1
ATOM 4590 C C . THR A 1 576 ? 87.674 -25.943 -312.361 1.00 44.53 576 THR A C 1
ATOM 4592 O O . THR A 1 576 ? 87.081 -25.028 -312.918 1.00 44.53 576 THR A O 1
ATOM 4595 N N . ALA A 1 577 ? 89.008 -25.809 -312.286 1.00 43.34 577 ALA A N 1
ATOM 4596 C CA . ALA A 1 577 ? 90.076 -26.767 -312.621 1.00 43.34 577 ALA A CA 1
ATOM 4597 C C . ALA A 1 577 ? 91.459 -26.054 -312.625 1.00 43.34 577 ALA A C 1
ATOM 4599 O O . ALA A 1 577 ? 91.517 -24.878 -312.306 1.00 43.34 577 ALA A O 1
ATOM 4600 N N . LYS A 1 578 ? 92.525 -26.724 -313.126 1.00 45.81 578 LYS A N 1
ATOM 4601 C CA . LYS A 1 578 ? 93.801 -26.144 -313.657 1.00 45.81 578 LYS A CA 1
ATOM 4602 C C . LYS A 1 578 ? 94.607 -25.264 -312.660 1.00 45.81 578 LYS A C 1
ATOM 4604 O O . LYS A 1 578 ? 94.191 -24.166 -312.347 1.00 45.81 578 LYS A O 1
ATOM 4609 N N . LYS A 1 579 ? 95.849 -25.555 -312.246 1.00 46.03 579 LYS A N 1
ATOM 4610 C CA . LYS A 1 579 ? 96.966 -26.424 -312.705 1.00 46.03 579 LYS A CA 1
ATOM 4611 C C . LYS A 1 579 ? 97.736 -26.922 -311.454 1.00 46.03 579 LYS A C 1
ATOM 4613 O O . LYS A 1 579 ? 97.750 -26.211 -310.458 1.00 46.03 579 LYS A O 1
ATOM 4618 N N . LYS A 1 580 ? 98.343 -28.120 -311.375 1.00 50.50 580 LYS A N 1
ATOM 4619 C CA . LYS A 1 580 ? 99.275 -28.876 -312.261 1.00 50.50 580 LYS A CA 1
ATOM 4620 C C . LYS A 1 580 ? 100.761 -28.450 -312.124 1.00 50.50 580 LYS A C 1
ATOM 4622 O O . LYS A 1 580 ? 101.128 -27.400 -312.627 1.00 50.50 580 LYS A O 1
ATOM 4627 N N . TRP A 1 581 ? 101.596 -29.384 -311.636 1.00 49.09 581 TRP A N 1
ATOM 4628 C CA . TRP A 1 581 ? 103.052 -29.539 -311.891 1.00 49.09 581 TRP A CA 1
ATOM 4629 C C . TRP A 1 581 ? 104.082 -28.540 -311.278 1.00 49.09 581 TRP A C 1
ATOM 4631 O O . TRP A 1 581 ? 104.370 -27.506 -311.867 1.00 49.09 581 TRP A O 1
ATOM 4641 N N . TRP A 1 582 ? 104.801 -29.011 -310.238 1.00 47.09 582 TRP A N 1
ATOM 4642 C CA . TRP A 1 582 ? 106.142 -28.565 -309.772 1.00 47.09 582 TRP A CA 1
ATOM 4643 C C . TRP A 1 582 ? 106.311 -27.081 -309.294 1.00 47.09 582 TRP A C 1
ATOM 4645 O O . TRP A 1 582 ? 105.298 -26.448 -309.034 1.00 47.09 582 TRP A O 1
ATOM 4655 N N . LYS A 1 583 ? 107.512 -26.457 -309.117 1.00 53.91 583 LYS A N 1
ATOM 4656 C CA . LYS A 1 583 ? 108.944 -26.904 -309.004 1.00 53.91 583 LYS A CA 1
ATOM 4657 C C . LYS A 1 583 ? 109.813 -25.862 -308.271 1.00 53.91 583 LYS A C 1
ATOM 4659 O O . LYS A 1 583 ? 109.491 -24.689 -308.304 1.00 53.91 583 LYS A O 1
ATOM 4664 N N . VAL A 1 584 ? 111.017 -26.286 -307.869 1.00 53.75 584 VAL A N 1
ATOM 4665 C CA . VAL A 1 584 ? 112.237 -25.450 -307.803 1.00 53.75 584 VAL A CA 1
ATOM 4666 C C . VAL A 1 584 ? 112.183 -24.323 -306.760 1.00 53.75 584 VAL A C 1
ATOM 4668 O O . VAL A 1 584 ? 112.589 -24.615 -305.637 1.00 53.75 584 VAL A O 1
ATOM 4671 N N . TRP A 1 585 ? 111.810 -23.090 -307.101 1.00 34.50 585 TRP A N 1
ATOM 4672 C CA . TRP A 1 585 ? 112.113 -21.867 -306.338 1.00 34.50 585 TRP A CA 1
ATOM 4673 C C . TRP A 1 585 ? 110.921 -20.904 -306.374 1.00 34.50 585 TRP A C 1
ATOM 4675 O O . TRP A 1 585 ? 110.284 -20.832 -307.451 1.00 34.50 585 TRP A O 1
#

Foldseek 3Di:
DDDPQLVLLVVLCVVQHAQDWFAFPVNPHTWTWGADDFFIAIPPLPPCRTDGSVLLVQLQVLCVVVVQKAFQADLPPDFECPPRRYCSHSQNVCCCPVVNGDGRHRGRPDSRVSLRSCVSSQQWDRDDGMTGGDDDDDDDDDEEEYDDEEDDDYDDYYYDYDDDYDYDDYDDDDVCVVVVVVVVVVVVVVVVVVVVVVVVVVVVVVVVVVVVVVVVVVVVVVVVVVVVVVVVVVVVVVVVVVVVVVVVVVVVVVVVVVVVVVVVVVVVVVVVVVVVVVVVVVVVVVVVVVVVVVVVVVVVVVVVVVVVVVVVVVVVVVVVVVVVVVVVVVVVVVVVVVVVVVVVVVVVVVVVVVVVVVVVVVVVVVVVVVVVVVVVVVVVVVVVVVVVVVVVVVVVVVVVVVVVVVVVVVVVVVVVVVVVVVVVVVVVVVVVVVVVVVVVVVVVVVVVVVVVVVVVVVVVVVVVVVVVVVVVVVVVVVVVVVVVVVVVVVVVVVVVVVVVVVVVVVVVVVVVCVVPVVPVVVVVVVVVVVVVVVVVVVVVVVVVVVVVVVVVVVVVVVVVVVVVVVVPPPDVPPDVHDDDDDDDD

pLDDT: mean 79.33, std 18.95, range [28.08, 97.69]